Protein 8IUY (pdb70)

Secondary structure (DSSP, 8-state):
-EE-------S--B--B-SS-B---BS----SEE----SEEEBTTS-EEE-TTB-TTSTTT--TTSTT-TT---SEEEE-TT-BS-SSS-EETTHHHHHHHHTTS--B--EE------SS-----EEEEESSSEE--SSEEE---SSTTS----EEEEEE--SSSPEEEEEEEEE-SSTTTHHHHT-SS---EEEEETTEE--B---------BTTB--EEEEEEE-PPTT-EEEEEESSSEEEESEEEEB-S---EEE--SEEESSSB--EE-TT--B-SS-SEESS-TT-EES--EE-SSS-----SS-B--------TTSSS----SS--SSS--EEEE-SS-EEEE--GGGTSGGGTTTTTHHHHHS------B---S-SSS---HHHHHHHHHHHHHHHHHHHHHHTTTTHHHHHHHHHHHHHHHHHHHHHHHHHSTTS----SSS-EE-SS---HHHHHHHTTT---TTTTHHHHTT-/--EEEEE--SEE-TT--EEEEEEEES--SSSS-BEEEEEE-TTS-EEEEEEE-SSS-EEE-TTSTTT--EEEETTTTEEEEEE-S--GGG--EEEE--B-BTTB-------EE-EE--/---EEEE-SEEEE-TT-EEEEEEEESS--TT-EEEEEE-TTS-EEEEEETTTEEPBTB-TT-EEEE-SSEEEEEEES--GGG--EEEEEE-SSSS-B-B---EEEE-

Sequence (709 aa):
DKICLGHHAVSNGTKVNTLTERGVEVVNATETVERTNTPRICSKGKRTVDLGQCGLLGTITGPPQCDQFLEFSADLIIERREGSDVCYPGKFVNEEALRQILRESGGIDKESMGFTYNGIRTNGVTSACRRSGSSFYAEMKWLLSNTDNAAFPQMTKSYKNTRESPAIIVWGIHHSVSTAEQTKLYGSGNKLVTVGSSNYQQSFVPSPGARPQVNGLSGRIDFHWLILNPNDTVTFSFNGAFIAPDRASFLRGKSMGIQSGVQVDANCEGDCYHSGGTIISNLPFQNIDSRAVGKCPRYVKQRSLLLATGMKNVPELFGAIAGFIENGWEGLIDGWYGFRHQNAQGEGTAADYKSTQSAIDQITGKLNRLIAKTNQQFKLIDNEFNEVEKQIGNVINWTRDSITEVWSYNAELLVAMENQHTIDLADSEMDKLYERVKRQLRENAEEDGTGCFEIFHKCDDDCMASIRNNTYDHRKYREEAMQNMVQLQESGPGLVKPSQSLSLTCTVTGYSITSDYTWNWIRQFPGNKLEWMGYITYSDTTSYNPSLKSRISITRDTSKNQFFLQLNSVTTEDTATYYCARSDGWYGFAYWGQGTLVTVSADIQMNQSPSSLSASLGDTITITCHASQNINVWLSWYQQKPGNIPKLLIYKAFDLHTGVPSRFSGSGSGTGFTLTISSLQPEDIATYYCQQGQTYPFTFGGGTKLEIK

Solvent-accessible surface area: 34481 Å² total; per-residue (Å²): 100,136,23,44,34,8,28,15,7,57,90,126,21,63,94,4,53,14,114,121,86,154,47,19,54,3,40,71,29,60,46,19,0,18,92,97,52,28,74,73,0,0,7,90,80,42,156,40,15,49,2,22,123,0,0,0,0,0,1,2,0,0,0,25,42,0,2,98,30,0,37,19,29,1,60,0,0,0,8,15,168,106,19,58,21,21,22,11,10,25,112,6,60,100,37,35,40,0,14,40,39,3,3,33,1,3,0,1,42,8,63,70,11,63,23,94,42,116,52,27,79,42,93,8,59,18,67,36,0,85,30,12,0,15,0,7,5,13,0,3,28,14,2,25,1,96,84,62,114,78,54,14,72,114,23,68,57,62,26,100,0,103,85,150,21,63,0,4,1,5,0,0,2,2,18,0,41,33,108,73,64,15,54,91,18,1,4,94,61,136,14,86,1,50,0,24,31,90,119,58,138,100,60,35,96,16,60,56,28,100,67,106,126,87,124,53,58,18,2,36,0,14,0,21,36,8,79,0,62,63,103,24,51,0,58,4,29,5,52,1,0,4,0,2,4,23,9,3,0,0,59,102,38,164,8,17,2,0,11,1,53,32,120,63,28,63,129,28,95,6,71,2,0,12,38,26,0,0,3,88,53,110,24,22,10,2,36,42,36,41,50,13,10,1,87,10,22,77,52,0,113,36,151,32,10,23,35,6,62,10,13,87,11,31,89,174,157,184,50,16,39,47,31,87,12,120,67,10,32,111,26,14,136,101,15,65,29,6,24,43,28,97,38,120,131,28,110,25,51,33,47,7,187,91,17,10,117,63,31,110,97,92,28,72,32,28,65,98,214,55,37,53,161,49,119,116,55,128,102,14,103,12,14,61,54,68,152,42,101,157,130,98,11,85,78,34,83,178,62,47,68,38,88,7,104,76,89,14,156,56,1,88,78,91,10,2,107,23,18,64,80,12,34,64,51,28,23,60,27,38,64,53,31,87,122,30,24,44,140,25,4,85,108,0,12,120,99,73,40,85,16,6,26,42,16,35,9,178,26,95,59,128,14,6,43,14,28,67,87,81,91,25,69,91,177,123,84,17,131,93,1,128,158,104,212,36,119,4,116,18,58,38,90,31,132,12,108,48,92,89,76,24,38,4,24,0,32,8,110,82,76,50,3,88,56,30,40,9,3,1,2,1,8,24,69,108,71,50,104,12,52,8,7,2,20,5,10,69,68,95,77,64,41,36,18,77,95,21,117,108,98,18,54,10,77,53,78,94,127,117,30,6,1,70,2,50,14,69,68,13,73,65,152,36,34,1,16,17,20,0,0,26,0,12,3,46,39,1,0,23,67,27,4,141,6,44,138,8,66,8,55,110,126,10,91,11,95,15,65,56,68,68,37,57,13,62,88,53,67,84,17,93,7,52,1,80,0,56,111,84,0,7,5,4,1,4,15,2,30,20,107,71,85,82,42,8,85,20,3,7,31,20,6,63,35,72,74,123,78,48,99,100,75,10,58,19,58,32,46,20,62,34,2,40,9,45,0,70,73,15,87,78,102,1,54,3,7,5,2,0,4,0,4,24,54,112,11,12,28,24,4,44,4,1,92,5,68,89,180

Radius of gyration: 40.73 Å; Cα contacts (8 Å, |Δi|>4): 1619; chains: 3; bounding box: 52×79×131 Å

Nearest PDB structures (foldseek):
  8iuy-assembly1_A  TM=1.002E+00  e=0.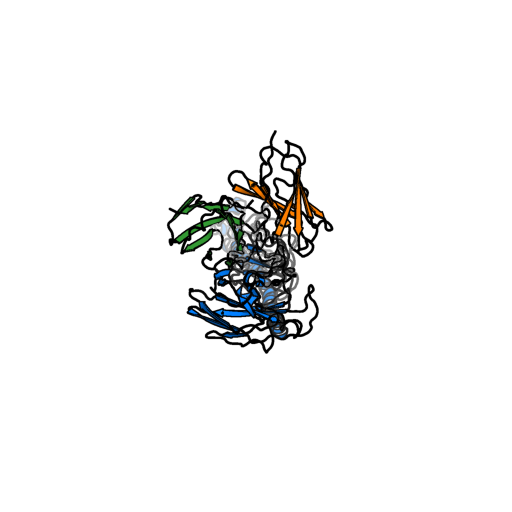000E+00  H7N9 subtype
  6idd-assembly2_I  TM=9.743E-01  e=2.759E-85  Influenza A virus (A/Shanghai/MH01/2013(H7N9))
  5vjl-assembly1_A  TM=9.821E-01  e=6.321E-58  Influenza A virus (A/Shanghai/02/2013(H7N9))
  6id9-assembly1_A  TM=9.827E-01  e=1.057E-57  Influenza A virus
  4fqv-assembly1_C  TM=9.637E-01  e=2.955E-57  Influenza A virus (A/Netherlands/219/2003(H7N7))

InterPro domains:
  IPR000149 Haemagglutinin, influenzavirus A [PR00330] (22-45)
  IPR000149 Haemagglutinin, influenzavirus A [PR00330] (67-85)
  IPR000149 Haemagglutinin, influenzavirus A [PR00330] (105-120)
  IPR000149 Haemagglutinin, influenzavirus A [PR00330] (186-204)
  IPR000149 Haemagglutinin, influenzavirus A [PR00330] (224-241)
  IPR000149 Haemagglutinin, influenzavirus A [PR00330] (243-263)
  IPR000149 Haemagglutinin, influenzavirus A [PR00330] (302-318)
  IPR000149 Haemagglutinin, influenzavirus A [PR00330] (322-336)
  IPR001364 Haemagglutinin, influenzavirus A/B [MF_04072] (2-564)
  IPR001364 Haemagglutinin, influenzavirus A/B [PF00509] (21-564)
  IPR001364 Haemagglutinin, influenzavirus A/B [PR00329] (22-45)
  IPR001364 Haemagglutinin, influenzavirus A/B [PR00329] (302-318)
  IPR001364 Haemagglutinin, influenzavirus A/B [PR00329] (322-336)
  IPR001364 Haemagglutinin, influenzavirus A/B [PR00329] (378-401)
  IPR001364 Haemagglutinin, influenzavirus A/B [PR00329] (417-438)
  IPR001364 Haemagglutinin, influenzavirus A/B [PR00329] (480-498)
  IPR008980 Viral capsid/haemagglutinin protein [SSF49818] (21-334)
  IPR013828 Haemagglutinin, HA1 chain, alpha/beta domain superfamily [G3DSA:3.90.209.20] (65-280)

Foldseek 3Di:
DWFFFFWAFDDAAWWADAPPDTIFRFNFKDFLADADFDQAAADAPKAEAALPQADQLQLQWAFQSCVVPVFDFIQEYEYELNHDNHQFDAEAPVCLVVVQCRQWQRTWHWDFQPDDDPQWDFQDFDQRGDDPGGHGTPWWTQIFHNAFADAFDKDKDKGWAADQFKWKAKKKFKAAADPVRQCGGGRDDFKWKWKDKPVDTDIDGHHHHHADDDPRGGIYMYMYMDIDHHGMMIMIIIRHRMIGGTIIIGGDGTHAYEYAHGHHDHVGDAFKAYHSHGDDDLRQEYCHDCQIFGLDHHYEPDDGHIFHQADRGDDCVVAQDCRLLRDHDPQDPDARGWGWGQDPPGTHTHHQPPCRVVSVVVSVVPPDVVSDDGDDGDHGSDDPSDDDDDPVVVVVVVVSVVVRVVVNVVRRNVHNVNNVVRVVVSVVVRVVLVVLVCPLQPLAFDDDSNRITHGLDDADPVNVVDSSVPNDDNVPCPVRSVVD/DWAKDKDWDFEDEAQDKTKIKIATPPDAQLPWFKKWKKKAADVGDIDTFWIATSVGDIDTDVVCPVFWDWDADGVRRMIIIMGGRDDQRRQTWMWIARQRPVVGTPGIHPTDGHGYDD/DKAWEWPDQEDEDAFQDKDKTKTFIDAWLFQAKWKWWADVVDHIDTADGSQADGDPPDDDQWGWDDGTGITITMGGRDDQVSFTWMKMWRDDDPPIDIHDTHGYHHD

Structure (mmCIF, N/CA/C/O backbone):
data_8IUY
#
_entry.id   8IUY
#
_cell.length_a   1.00
_cell.length_b   1.00
_cell.length_c   1.00
_cell.angle_alpha   90.00
_cell.angle_beta   90.00
_cell.angle_gamma   90.00
#
_symmetry.space_group_name_H-M   'P 1'
#
loop_
_entity.id
_entity.type
_entity.pdbx_description
1 polymer Hemagglutinin
2 polymer '1H9 Fab heavy chain'
3 polymer '1H9 Fab light chain'
4 non-polymer 2-acetamido-2-deoxy-beta-D-glucopyranose
#
loop_
_atom_site.group_PDB
_atom_site.id
_atom_site.type_symbol
_atom_site.label_atom_id
_atom_site.label_alt_id
_atom_site.label_comp_id
_atom_site.label_asym_id
_atom_site.label_entity_id
_atom_site.label_seq_id
_atom_site.pdbx_PDB_ins_code
_atom_site.Cartn_x
_atom_site.Cartn_y
_atom_site.Cartn_z
_atom_site.occupancy
_atom_site.B_iso_or_equiv
_atom_site.auth_seq_id
_atom_site.auth_comp_id
_atom_site.auth_asym_id
_atom_site.auth_atom_id
_atom_site.pdbx_PDB_model_num
ATOM 1 N N . ASP A 1 1 ? 209.246 232.582 288.341 1.00 160.55 2 ASP A N 1
ATOM 2 C CA . ASP A 1 1 ? 208.664 231.261 288.164 1.00 160.55 2 ASP A CA 1
ATOM 3 C C . ASP A 1 1 ? 208.439 231.029 286.657 1.00 160.55 2 ASP A C 1
ATOM 4 O O . ASP A 1 1 ? 209.374 231.162 285.876 1.00 160.55 2 ASP A O 1
ATOM 9 N N . LYS A 1 2 ? 207.209 230.715 286.244 1.00 148.80 3 LYS A N 1
ATOM 10 C CA . LYS A 1 2 ? 206.943 230.286 284.876 1.00 148.80 3 LYS A CA 1
ATOM 11 C C . LYS A 1 2 ? 206.946 231.492 283.940 1.00 148.80 3 LYS A C 1
ATOM 12 O O . LYS A 1 2 ? 206.357 232.538 284.224 1.00 148.80 3 LYS A O 1
ATOM 18 N N . ILE A 1 3 ? 207.652 231.320 282.822 1.00 140.51 4 ILE A N 1
ATOM 19 C CA . ILE A 1 3 ? 208.024 232.371 281.873 1.00 140.51 4 ILE A CA 1
ATOM 20 C C . ILE A 1 3 ? 207.693 231.784 280.495 1.00 140.51 4 ILE A C 1
ATOM 21 O O . ILE A 1 3 ? 208.531 231.091 279.902 1.00 140.51 4 ILE A O 1
ATOM 26 N N . CYS A 1 4 ? 206.464 231.999 280.006 1.00 114.54 5 CYS A N 1
ATOM 27 C CA . CYS A 1 4 ? 205.918 231.189 278.913 1.00 114.54 5 CYS A CA 1
ATOM 28 C C . CYS A 1 4 ? 206.186 231.793 277.542 1.00 114.54 5 CYS A C 1
ATOM 29 O O . CYS A 1 4 ? 206.637 232.926 277.429 1.00 114.54 5 CYS A O 1
ATOM 32 N N . LEU A 1 5 ? 205.910 231.018 276.488 1.00 96.95 6 LEU A N 1
ATOM 33 C CA . LEU A 1 5 ? 206.520 231.286 275.186 1.00 96.95 6 LEU A CA 1
ATOM 34 C C . LEU A 1 5 ? 205.774 230.508 274.099 1.00 96.95 6 LEU A C 1
ATOM 35 O O . LEU A 1 5 ? 204.701 229.956 274.350 1.00 96.95 6 LEU A O 1
ATOM 40 N N . GLY A 1 6 ? 206.320 230.529 272.884 1.00 89.43 7 GLY A N 1
ATOM 41 C CA . GLY A 1 6 ? 205.684 230.012 271.689 1.00 89.43 7 GLY A CA 1
ATOM 42 C C . GLY A 1 6 ? 206.519 230.321 270.462 1.00 89.43 7 GLY A C 1
ATOM 43 O O . GLY A 1 6 ? 207.740 230.165 270.474 1.00 89.43 7 GLY A O 1
ATOM 44 N N . HIS A 1 7 ? 205.829 230.742 269.385 1.00 93.33 8 HIS A N 1
ATOM 45 C CA . HIS A 1 7 ? 206.387 231.565 268.298 1.00 93.33 8 HIS A CA 1
ATOM 46 C C . HIS A 1 7 ? 205.225 232.234 267.523 1.00 93.33 8 HIS A C 1
ATOM 47 O O . HIS A 1 7 ? 204.071 232.131 267.930 1.00 93.33 8 HIS A O 1
ATOM 54 N N . HIS A 1 8 ? 205.519 232.927 266.395 1.00 92.16 9 HIS A N 1
ATOM 55 C CA . HIS A 1 8 ? 204.601 233.766 265.607 1.00 92.16 9 HIS A CA 1
ATOM 56 C C . HIS A 1 8 ? 203.460 232.948 264.968 1.00 92.16 9 HIS A C 1
ATOM 57 O O . HIS A 1 8 ? 203.414 231.723 265.072 1.00 92.16 9 HIS A O 1
ATOM 64 N N . ALA A 1 9 ? 202.540 233.658 264.293 1.00 89.16 10 ALA A N 1
ATOM 65 C CA . ALA A 1 9 ? 201.556 233.105 263.354 1.00 89.16 10 ALA A CA 1
ATOM 66 C C . ALA A 1 9 ? 200.976 234.236 262.508 1.00 89.16 10 ALA A C 1
ATOM 67 O O . ALA A 1 9 ? 200.957 235.383 262.947 1.00 89.16 10 ALA A O 1
ATOM 69 N N . VAL A 1 10 ? 200.483 233.921 261.299 1.00 90.26 11 VAL A N 1
ATOM 70 C CA . VAL A 1 10 ? 199.784 234.915 260.480 1.00 90.26 11 VAL A CA 1
ATOM 71 C C . VAL A 1 10 ? 198.497 234.279 259.955 1.00 90.26 11 VAL A C 1
ATOM 72 O O . VAL A 1 10 ? 198.265 233.089 260.141 1.00 90.26 11 VAL A O 1
ATOM 76 N N . SER A 1 11 ? 197.622 235.095 259.339 1.00 86.87 12 SER A N 1
ATOM 77 C CA . SER A 1 11 ? 196.234 234.667 259.171 1.00 86.87 12 SER A CA 1
ATOM 78 C C . SER A 1 11 ? 195.879 234.249 257.739 1.00 86.87 12 SER A C 1
ATOM 79 O O . SER A 1 11 ? 194.752 233.801 257.502 1.00 86.87 12 SER A O 1
ATOM 82 N N . ASN A 1 12 ? 196.784 234.381 256.763 1.00 84.41 13 ASN A N 1
ATOM 83 C CA . ASN A 1 12 ? 196.532 233.806 255.436 1.00 84.41 13 ASN A CA 1
ATOM 84 C C . ASN A 1 12 ? 197.775 233.201 254.786 1.00 84.41 13 ASN A C 1
ATOM 85 O O . ASN A 1 12 ? 198.747 233.909 254.497 1.00 84.41 13 ASN A O 1
ATOM 90 N N . GLY A 1 13 ? 197.707 231.883 254.539 1.00 82.62 14 GLY A N 1
ATOM 91 C CA . GLY A 1 13 ? 198.570 231.201 253.600 1.00 82.62 14 GLY A CA 1
ATOM 92 C C . GLY A 1 13 ? 197.777 230.615 252.439 1.00 82.62 14 GLY A C 1
ATOM 93 O O . GLY A 1 13 ? 196.546 230.568 252.453 1.00 82.62 14 GLY A O 1
ATOM 94 N N . THR A 1 14 ? 198.503 230.145 251.417 1.00 78.94 15 THR A N 1
ATOM 95 C CA . THR A 1 14 ? 197.880 229.736 250.156 1.00 78.94 15 THR A CA 1
ATOM 96 C C . THR A 1 14 ? 198.460 228.412 249.660 1.00 78.94 15 THR A C 1
ATOM 97 O O . THR A 1 14 ? 199.446 227.911 250.213 1.00 78.94 15 THR A O 1
ATOM 101 N N . LYS A 1 15 ? 197.838 227.866 248.606 1.00 73.12 16 LYS A N 1
ATOM 102 C CA . LYS A 1 15 ? 198.056 226.502 248.124 1.00 73.12 16 LYS A CA 1
ATOM 103 C C . LYS A 1 15 ? 199.462 226.351 247.561 1.00 73.12 16 LYS A C 1
ATOM 104 O O . LYS A 1 15 ? 200.076 227.353 247.198 1.00 73.12 16 LYS A O 1
ATOM 110 N N . VAL A 1 16 ? 199.950 225.100 247.471 1.00 68.81 17 VAL A N 1
ATOM 111 C CA . VAL A 1 16 ? 201.143 224.670 246.731 1.00 68.81 17 VAL A CA 1
ATOM 112 C C . VAL A 1 16 ? 200.960 223.204 246.330 1.00 68.81 17 VAL A C 1
ATOM 113 O O . VAL A 1 16 ? 199.995 222.548 246.725 1.00 68.81 17 VAL A O 1
ATOM 117 N N . ASN A 1 17 ? 201.904 222.692 245.535 1.00 65.41 18 ASN A N 1
ATOM 118 C CA . ASN A 1 17 ? 202.000 221.265 245.216 1.00 65.41 18 ASN A CA 1
ATOM 119 C C . ASN A 1 17 ? 203.293 220.662 245.760 1.00 65.41 18 ASN A C 1
ATOM 120 O O . ASN A 1 17 ? 204.384 221.129 245.439 1.00 65.41 18 ASN A O 1
ATOM 125 N N . THR A 1 18 ? 203.165 219.619 246.552 1.00 65.43 19 THR A N 1
ATOM 126 C CA . THR A 1 18 ? 204.252 218.868 247.147 1.00 65.43 19 THR A CA 1
ATOM 127 C C . THR A 1 18 ? 204.504 217.653 246.248 1.00 65.43 19 THR A C 1
ATOM 128 O O . THR A 1 18 ? 204.122 217.643 245.080 1.00 65.43 19 THR A O 1
ATOM 132 N N . LEU A 1 19 ? 205.245 216.660 246.757 1.00 68.28 20 LEU A N 1
ATOM 133 C CA . LEU A 1 19 ? 205.239 215.338 246.146 1.00 68.28 20 LEU A CA 1
ATOM 134 C C . LEU A 1 19 ? 204.038 214.517 246.589 1.00 68.28 20 LEU A C 1
ATOM 135 O O . LEU A 1 19 ? 203.462 213.791 245.778 1.00 68.28 20 LEU A O 1
ATOM 140 N N . THR A 1 20 ? 203.623 214.677 247.844 1.00 71.62 21 THR A N 1
ATOM 141 C CA . THR A 1 20 ? 202.701 213.787 248.510 1.00 71.62 21 THR A CA 1
ATOM 142 C C . THR A 1 20 ? 201.402 214.418 248.988 1.00 71.62 21 THR A C 1
ATOM 143 O O . THR A 1 20 ? 200.766 213.845 249.876 1.00 71.62 21 THR A O 1
ATOM 147 N N . GLU A 1 21 ? 200.985 215.562 248.446 1.00 75.24 22 GLU A N 1
ATOM 148 C CA . GLU A 1 21 ? 199.910 216.358 249.023 1.00 75.24 22 GLU A CA 1
ATOM 149 C C . GLU A 1 21 ? 199.511 217.432 248.027 1.00 75.24 22 GLU A C 1
ATOM 150 O O . GLU A 1 21 ? 200.318 217.860 247.209 1.00 75.24 22 GLU A O 1
ATOM 156 N N . ARG A 1 22 ? 198.270 217.898 248.087 1.00 74.47 23 ARG A N 1
ATOM 157 C CA . ARG A 1 22 ? 197.843 219.014 247.249 1.00 74.47 23 ARG A CA 1
ATOM 158 C C . ARG A 1 22 ? 197.249 220.119 248.117 1.00 74.47 23 ARG A C 1
ATOM 159 O O . ARG A 1 22 ? 196.430 219.844 249.000 1.00 74.47 23 ARG A O 1
ATOM 167 N N . GLY A 1 23 ? 197.683 221.363 247.881 1.00 75.8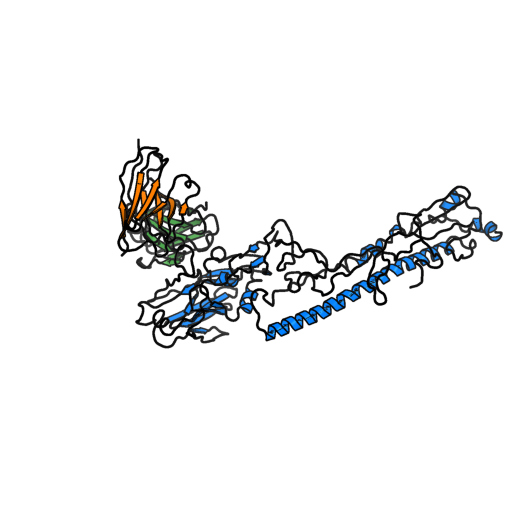9 24 GLY A N 1
ATOM 168 C CA . GLY A 1 23 ? 197.061 222.542 248.458 1.00 75.89 24 GLY A CA 1
ATOM 169 C C . GLY A 1 23 ? 197.206 222.752 249.954 1.00 75.89 24 GLY A C 1
ATOM 170 O O . GLY A 1 23 ? 196.239 222.566 250.698 1.00 75.89 24 GLY A O 1
ATOM 171 N N . VAL A 1 24 ? 198.389 223.148 250.412 1.00 73.99 25 VAL A N 1
ATOM 172 C CA . VAL A 1 24 ? 198.672 223.345 251.832 1.00 73.99 25 VAL A CA 1
ATOM 173 C C . VAL A 1 24 ? 198.408 224.823 252.148 1.00 73.99 25 VAL A C 1
ATOM 174 O O . VAL A 1 24 ? 198.122 225.605 251.237 1.00 73.99 25 VAL A O 1
ATOM 178 N N . GLU A 1 25 ? 198.431 225.202 253.433 1.00 81.61 26 GLU A N 1
ATOM 179 C CA . GLU A 1 25 ? 198.418 226.610 253.833 1.00 81.61 26 GLU A CA 1
ATOM 180 C C . GLU A 1 25 ? 199.838 227.151 253.912 1.00 81.61 26 GLU A C 1
ATOM 181 O O . GLU A 1 25 ? 200.444 227.158 254.987 1.00 81.61 26 GLU A O 1
ATOM 187 N N . VAL A 1 26 ? 200.373 227.614 252.792 1.00 75.05 27 VAL A N 1
ATOM 188 C CA . VAL A 1 26 ? 201.715 228.183 252.796 1.00 75.05 27 VAL A CA 1
ATOM 189 C C . VAL A 1 26 ? 201.612 229.664 252.439 1.00 75.05 27 VAL A C 1
ATOM 190 O O . VAL A 1 26 ? 200.890 230.041 251.513 1.00 75.05 27 VAL A O 1
ATOM 194 N N . VAL A 1 27 ? 202.361 230.488 253.195 1.00 71.73 28 VAL A N 1
ATOM 195 C CA . VAL A 1 27 ? 202.186 231.941 253.275 1.00 71.73 28 VAL A CA 1
ATOM 196 C C . VAL A 1 27 ? 202.258 232.604 251.906 1.00 71.73 28 VAL A C 1
ATOM 197 O O . VAL A 1 27 ? 201.383 233.386 251.531 1.00 71.73 28 VAL A O 1
ATOM 201 N N . ASN A 1 28 ? 203.286 232.304 251.141 1.00 71.17 29 ASN A N 1
ATOM 202 C CA . ASN A 1 28 ? 203.472 232.923 249.846 1.00 71.17 29 ASN A CA 1
ATOM 203 C C . ASN A 1 28 ? 203.474 231.929 248.718 1.00 71.17 29 ASN A C 1
ATOM 204 O O . ASN A 1 28 ? 203.305 230.728 248.914 1.00 71.17 29 ASN A O 1
ATOM 209 N N . ALA A 1 29 ? 203.728 232.478 247.541 1.00 63.01 30 ALA A N 1
ATOM 210 C CA . ALA A 1 29 ? 204.162 231.786 246.351 1.00 63.01 30 ALA A CA 1
ATOM 211 C C . ALA A 1 29 ? 204.542 232.848 245.357 1.00 63.01 30 ALA A C 1
ATOM 212 O O . ALA A 1 29 ? 204.285 234.029 245.576 1.00 63.01 30 ALA A O 1
ATOM 214 N N . THR A 1 30 ? 205.155 232.449 244.258 1.00 60.41 31 THR A N 1
ATOM 215 C CA . THR A 1 30 ? 205.161 233.333 243.111 1.00 60.41 31 THR A CA 1
ATOM 216 C C . THR A 1 30 ? 205.096 232.435 241.905 1.00 60.41 31 THR A C 1
ATOM 217 O O . THR A 1 30 ? 205.434 231.258 242.003 1.00 60.41 31 THR A O 1
ATOM 221 N N . GLU A 1 31 ? 204.599 232.966 240.802 1.00 58.53 32 GLU A N 1
ATOM 222 C CA . GLU A 1 31 ? 204.517 232.167 239.601 1.00 58.53 32 GLU A CA 1
ATOM 223 C C . GLU A 1 31 ? 205.919 231.849 239.115 1.00 58.53 32 GLU A C 1
ATOM 224 O O . GLU A 1 31 ? 206.865 232.601 239.342 1.00 58.53 32 GLU A O 1
ATOM 230 N N . THR A 1 32 ? 206.059 230.671 238.546 1.00 55.33 33 THR A N 1
ATOM 231 C CA . THR A 1 32 ? 207.289 230.237 237.921 1.00 55.33 33 THR A CA 1
ATOM 232 C C . THR A 1 32 ? 207.042 230.172 236.431 1.00 55.33 33 THR A C 1
ATOM 233 O O . THR A 1 32 ? 207.966 230.157 235.617 1.00 55.33 33 THR A O 1
ATOM 237 N N . VAL A 1 33 ? 205.784 230.230 236.053 1.00 55.96 34 VAL A N 1
ATOM 238 C CA . VAL A 1 33 ? 205.437 230.247 234.655 1.00 55.96 34 VAL A CA 1
ATOM 239 C C . VAL A 1 33 ? 204.911 231.631 234.368 1.00 55.96 34 VAL A C 1
ATOM 240 O O . VAL A 1 33 ? 203.917 232.054 234.966 1.00 55.96 34 VAL A O 1
ATOM 244 N N . GLU A 1 34 ? 205.578 232.344 233.476 1.00 63.73 35 GLU A N 1
ATOM 245 C CA . GLU A 1 34 ? 205.112 233.662 233.109 1.00 63.73 35 GLU A CA 1
ATOM 246 C C . GLU A 1 34 ? 204.034 233.513 232.051 1.00 63.73 35 GLU A C 1
ATOM 247 O O . GLU A 1 34 ? 204.173 232.718 231.119 1.00 63.73 35 GLU A O 1
ATOM 253 N N . ARG A 1 35 ? 202.938 234.258 232.225 1.00 65.92 36 ARG A N 1
ATOM 254 C CA . ARG A 1 35 ? 201.831 234.260 231.279 1.00 65.92 36 ARG A CA 1
ATOM 255 C C . ARG A 1 35 ? 201.676 235.577 230.540 1.00 65.92 36 ARG A C 1
ATOM 256 O O . ARG A 1 35 ? 201.142 235.578 229.426 1.00 65.92 36 ARG A O 1
ATOM 264 N N . THR A 1 36 ? 202.161 236.682 231.101 1.00 67.20 37 THR A N 1
ATOM 265 C CA . THR A 1 36 ? 201.874 238.026 230.624 1.00 67.20 37 THR A CA 1
ATOM 266 C C . THR A 1 36 ? 202.975 238.528 229.712 1.00 67.20 37 THR A C 1
ATOM 267 O O . THR A 1 36 ? 204.036 238.931 230.192 1.00 67.20 37 THR A O 1
ATOM 271 N N . ASN A 1 37 ? 202.718 238.551 228.413 1.00 66.59 38 ASN A N 1
ATOM 272 C CA . ASN A 1 37 ? 203.696 239.129 227.513 1.00 66.59 38 ASN A CA 1
ATOM 273 C C . ASN A 1 37 ? 203.596 240.649 227.492 1.00 66.59 38 ASN A C 1
ATOM 274 O O . ASN A 1 37 ? 202.630 241.250 227.970 1.00 66.59 38 ASN A O 1
ATOM 279 N N . THR A 1 38 ? 204.649 241.254 226.951 1.00 67.10 39 THR A N 1
ATOM 280 C CA . THR A 1 38 ? 204.657 242.657 226.579 1.00 67.10 39 THR A CA 1
ATOM 281 C C . THR A 1 38 ? 204.388 242.750 225.087 1.00 67.10 39 THR A C 1
ATOM 282 O O . THR A 1 38 ? 205.292 242.467 224.292 1.00 67.10 39 THR A O 1
ATOM 286 N N . PRO A 1 39 ? 203.197 243.153 224.652 1.00 66.97 40 PRO A N 1
ATOM 287 C CA . PRO A 1 39 ? 202.773 242.944 223.263 1.00 66.97 40 PRO A CA 1
ATOM 288 C C . PRO A 1 39 ? 203.405 243.871 222.229 1.00 66.97 40 PRO A C 1
ATOM 289 O O . PRO A 1 39 ? 202.735 244.361 221.327 1.00 66.97 40 PRO A O 1
ATOM 293 N N . ARG A 1 40 ? 204.717 244.072 222.340 1.00 69.22 41 ARG A N 1
ATOM 294 C CA . ARG A 1 40 ? 205.490 244.977 221.501 1.00 69.22 41 ARG A CA 1
ATOM 295 C C . ARG A 1 40 ? 206.919 244.459 221.448 1.00 69.22 41 ARG A C 1
ATOM 296 O O . ARG A 1 40 ? 207.479 244.031 222.458 1.00 69.22 41 ARG A O 1
ATOM 304 N N . ILE A 1 41 ? 207.527 244.556 220.271 1.00 64.12 42 ILE A N 1
ATOM 305 C CA . ILE A 1 41 ? 208.876 244.058 220.030 1.00 64.12 42 ILE A CA 1
ATOM 306 C C . ILE A 1 41 ? 209.859 245.011 220.698 1.00 64.12 42 ILE A C 1
ATOM 307 O O . ILE A 1 41 ? 210.203 246.052 220.131 1.00 64.12 42 ILE A O 1
ATOM 312 N N . CYS A 1 42 ? 210.341 244.648 221.881 1.00 69.83 43 CYS A N 1
ATOM 313 C CA . CYS A 1 42 ? 211.191 245.523 222.680 1.00 69.83 43 CYS A CA 1
ATOM 314 C C . CYS A 1 42 ? 212.624 245.494 222.154 1.00 69.83 43 CYS A C 1
ATOM 315 O O . CYS A 1 42 ? 213.377 244.570 222.461 1.00 69.83 43 CYS A O 1
ATOM 318 N N . SER A 1 43 ? 213.038 246.523 221.417 1.00 64.13 44 SER A N 1
ATOM 319 C CA . SER A 1 43 ? 214.328 246.447 220.728 1.00 64.13 44 SER A CA 1
ATOM 320 C C . SER A 1 43 ? 215.210 247.664 221.014 1.00 64.13 44 SER A C 1
ATOM 321 O O . SER A 1 43 ? 215.852 248.216 220.120 1.00 64.13 44 SER A O 1
ATOM 324 N N . LYS A 1 44 ? 215.272 248.087 222.277 1.00 70.43 45 LYS A N 1
ATOM 325 C CA . LYS A 1 44 ? 216.297 249.038 222.694 1.00 70.43 45 LYS A CA 1
ATOM 326 C C . LYS A 1 44 ? 217.660 248.365 222.686 1.00 70.43 45 LYS A C 1
ATOM 327 O O . LYS A 1 44 ? 217.797 247.227 223.139 1.00 70.43 45 LYS A O 1
ATOM 333 N N . GLY A 1 45 ? 218.668 249.063 222.174 1.00 65.94 46 GLY A N 1
ATOM 334 C CA . GLY A 1 45 ? 220.034 248.592 222.250 1.00 65.94 46 GLY A CA 1
ATOM 335 C C . GLY A 1 45 ? 220.449 247.695 221.113 1.00 65.94 46 GLY A C 1
ATOM 336 O O . GLY A 1 45 ? 221.607 247.267 221.070 1.00 65.94 46 GLY A O 1
ATOM 337 N N . LYS A 1 46 ? 219.545 247.398 220.197 1.00 61.33 47 LYS A N 1
ATOM 338 C CA . LYS A 1 46 ? 219.832 246.556 219.055 1.00 61.33 47 LYS A CA 1
ATOM 339 C C . LYS A 1 46 ? 219.377 247.321 217.837 1.00 61.33 47 LYS A C 1
ATOM 340 O O . LYS A 1 46 ? 218.225 247.758 217.790 1.00 61.33 47 LYS A O 1
ATOM 346 N N . ARG A 1 47 ? 220.247 247.489 216.859 1.00 56.78 48 ARG A N 1
ATOM 347 C CA . ARG A 1 47 ? 219.725 248.035 215.624 1.00 56.78 48 ARG A CA 1
ATOM 348 C C . ARG A 1 47 ? 218.915 246.951 214.939 1.00 56.78 48 ARG A C 1
ATOM 349 O O . ARG A 1 47 ? 219.315 245.788 214.879 1.00 56.78 48 ARG A O 1
ATOM 357 N N . THR A 1 48 ? 217.728 247.338 214.503 1.00 54.65 49 THR A N 1
ATOM 358 C CA . THR A 1 48 ? 216.600 246.445 214.309 1.00 54.65 49 THR A CA 1
ATOM 359 C C . THR A 1 48 ? 216.060 246.705 212.923 1.00 54.65 49 THR A C 1
ATOM 360 O O . THR A 1 48 ? 216.074 247.848 212.464 1.00 54.65 49 THR A O 1
ATOM 364 N N . VAL A 1 49 ? 215.615 245.667 212.242 1.00 51.49 50 VAL A N 1
ATOM 365 C CA . VAL A 1 49 ? 214.964 245.820 210.959 1.00 51.49 50 VAL A CA 1
ATOM 366 C C . VAL A 1 49 ? 213.600 245.148 211.051 1.00 51.49 50 VAL A C 1
ATOM 367 O O . VAL A 1 49 ? 213.507 243.918 211.132 1.00 51.49 50 VAL A O 1
ATOM 371 N N . ASP A 1 50 ? 212.546 245.959 211.109 1.00 52.48 51 ASP A N 1
ATOM 372 C CA . ASP A 1 50 ? 211.178 245.502 210.897 1.00 52.48 51 ASP A CA 1
ATOM 373 C C . ASP A 1 50 ? 210.950 245.469 209.394 1.00 52.48 51 ASP A C 1
ATOM 374 O O . ASP A 1 50 ? 210.750 246.512 208.772 1.00 52.48 51 ASP A O 1
ATOM 379 N N . LEU A 1 51 ? 210.972 244.272 208.817 1.00 56.15 52 LEU A N 1
ATOM 380 C CA . LEU A 1 51 ? 210.894 244.146 207.369 1.00 56.15 52 LEU A CA 1
ATOM 381 C C . LEU A 1 51 ? 209.494 244.412 206.860 1.00 56.15 52 LEU A C 1
ATOM 382 O O . LEU A 1 51 ? 209.307 244.613 205.664 1.00 56.15 52 LEU A O 1
ATOM 387 N N . GLY A 1 52 ? 208.507 244.415 207.756 1.00 61.21 53 GLY A N 1
ATOM 388 C CA . GLY A 1 52 ? 207.151 244.881 207.460 1.00 61.21 53 GLY A CA 1
ATOM 389 C C . GLY A 1 52 ? 206.514 244.081 206.327 1.00 61.21 53 GLY A C 1
ATOM 390 O O . GLY A 1 52 ? 206.305 242.914 206.462 1.00 61.21 53 GLY A O 1
ATOM 391 N N . GLN A 1 53 ? 206.324 244.727 205.189 1.00 65.83 54 GLN A N 1
ATOM 392 C CA . GLN A 1 53 ? 205.801 244.003 204.048 1.00 65.83 54 GLN A CA 1
ATOM 393 C C . GLN A 1 53 ? 206.881 243.320 203.227 1.00 65.83 54 GLN A C 1
ATOM 394 O O . GLN A 1 53 ? 206.546 242.594 202.291 1.00 65.83 54 GLN A O 1
ATOM 400 N N . CYS A 1 54 ? 208.156 243.520 203.548 1.00 66.73 55 CYS A N 1
ATOM 401 C CA . CYS A 1 54 ? 209.205 242.746 202.905 1.00 66.73 55 CYS A CA 1
ATOM 402 C C . CYS A 1 54 ? 209.249 241.356 203.510 1.00 66.73 55 CYS A C 1
ATOM 403 O O . CYS A 1 54 ? 208.978 241.174 204.701 1.00 66.73 55 CYS A O 1
ATOM 406 N N . GLY A 1 55 ? 209.552 240.374 202.683 1.00 63.72 56 GLY A N 1
ATOM 407 C CA . GLY A 1 55 ? 209.845 239.058 203.188 1.00 63.72 56 GLY A CA 1
ATOM 408 C C . GLY A 1 55 ? 211.327 238.777 203.156 1.00 63.72 56 GLY A C 1
ATOM 409 O O . GLY A 1 55 ? 212.002 239.070 202.179 1.00 63.72 56 GLY A O 1
ATOM 410 N N . LEU A 1 56 ? 211.808 238.153 204.234 1.00 56.85 57 LEU A N 1
ATOM 411 C CA . LEU A 1 56 ? 213.233 238.073 204.546 1.00 56.85 57 LEU A CA 1
ATOM 412 C C . LEU A 1 56 ? 214.078 237.423 203.461 1.00 56.85 57 LEU A C 1
ATOM 413 O O . LEU A 1 56 ? 215.271 237.701 203.382 1.00 56.85 57 LEU A O 1
ATOM 418 N N . LEU A 1 57 ? 213.501 236.596 202.615 1.00 55.81 58 LEU A N 1
ATOM 419 C CA . LEU A 1 57 ? 214.216 236.107 201.460 1.00 55.81 58 LEU A CA 1
ATOM 420 C C . LEU A 1 57 ? 214.160 237.067 200.305 1.00 55.81 58 LEU A C 1
ATOM 421 O O . LEU A 1 57 ? 214.751 236.790 199.264 1.00 55.81 58 LEU A O 1
ATOM 426 N N . GLY A 1 58 ? 213.457 238.170 200.439 1.00 59.84 59 GLY A N 1
ATOM 427 C CA . GLY A 1 58 ? 213.531 239.103 199.347 1.00 59.84 59 GLY A CA 1
ATOM 428 C C . GLY A 1 58 ? 214.693 240.047 199.431 1.00 59.84 59 GLY A C 1
ATOM 429 O O . GLY A 1 58 ? 215.054 240.665 198.431 1.00 59.84 59 GLY A O 1
ATOM 430 N N . THR A 1 59 ? 215.338 240.140 200.592 1.00 57.51 60 THR A N 1
ATOM 431 C CA . THR A 1 59 ? 216.442 241.066 200.770 1.00 57.51 60 THR A CA 1
ATOM 432 C C . THR A 1 59 ? 217.658 240.706 199.936 1.00 57.51 60 THR A C 1
ATOM 433 O O . THR A 1 59 ? 218.547 241.541 199.790 1.00 57.51 60 THR A O 1
ATOM 437 N N . ILE A 1 60 ? 217.721 239.503 199.376 1.00 60.15 61 ILE A N 1
ATOM 438 C CA . ILE A 1 60 ? 218.771 239.143 198.434 1.00 60.15 61 ILE A CA 1
ATOM 439 C C . ILE A 1 60 ? 218.251 239.166 197.014 1.00 60.15 61 ILE A C 1
ATOM 440 O O . ILE A 1 60 ? 219.040 239.064 196.061 1.00 60.15 61 ILE A O 1
ATOM 445 N N . THR A 1 61 ? 216.963 239.336 196.838 1.00 65.19 62 THR A N 1
ATOM 446 C CA . THR A 1 61 ? 216.407 239.521 195.518 1.00 65.19 62 THR A CA 1
ATOM 447 C C . THR A 1 61 ? 215.921 240.931 195.279 1.00 65.19 62 THR A C 1
ATOM 448 O O . THR A 1 61 ? 215.972 241.399 194.143 1.00 65.19 62 THR A O 1
ATOM 452 N N . GLY A 1 62 ? 215.463 241.619 196.313 1.00 73.99 63 GLY A N 1
ATOM 453 C CA . GLY A 1 62 ? 214.916 242.942 196.162 1.00 73.99 63 GLY A CA 1
ATOM 454 C C . GLY A 1 62 ? 213.656 243.012 195.330 1.00 73.99 63 GLY A C 1
ATOM 455 O O . GLY A 1 62 ? 213.692 243.490 194.201 1.00 73.99 63 GLY A O 1
ATOM 456 N N . PRO A 1 63 ? 212.529 242.510 195.836 1.00 82.00 64 PRO A N 1
ATOM 457 C CA . PRO A 1 63 ? 211.262 242.806 195.206 1.00 82.00 64 PRO A CA 1
ATOM 458 C C . PRO A 1 63 ? 210.844 244.216 195.579 1.00 82.00 64 PRO A C 1
ATOM 459 O O . PRO A 1 63 ? 211.397 244.783 196.535 1.00 82.00 64 PRO A O 1
ATOM 463 N N . PRO A 1 64 ? 209.862 244.809 194.886 1.00 94.00 65 PRO A N 1
ATOM 464 C CA . PRO A 1 64 ? 209.578 246.241 195.069 1.00 94.00 65 PRO A CA 1
ATOM 465 C C . PRO A 1 64 ? 209.087 246.681 196.436 1.00 94.00 65 PRO A C 1
ATOM 466 O O . PRO A 1 64 ? 208.764 247.859 196.578 1.00 94.00 65 PRO A O 1
ATOM 470 N N . GLN A 1 65 ? 209.020 245.832 197.443 1.00 81.42 66 GLN A N 1
ATOM 471 C CA . GLN A 1 65 ? 208.786 246.351 198.774 1.00 81.42 66 GLN A CA 1
ATOM 472 C C . GLN A 1 65 ? 209.987 246.173 199.679 1.00 81.42 66 GLN A C 1
ATOM 473 O O . GLN A 1 65 ? 209.934 246.571 200.842 1.00 81.42 66 GLN A O 1
ATOM 479 N N . CYS A 1 66 ? 211.062 245.571 199.183 1.00 85.81 67 CYS A N 1
ATOM 480 C CA . CYS A 1 66 ? 212.269 245.359 199.975 1.00 85.81 67 CYS A CA 1
ATOM 481 C C . CYS A 1 66 ? 213.351 246.363 199.600 1.00 85.81 67 CYS A C 1
ATOM 482 O O . CYS A 1 66 ? 214.515 246.201 199.970 1.00 85.81 67 CYS A O 1
ATOM 485 N N . ASP A 1 67 ? 212.983 247.418 198.861 1.00 108.25 68 ASP A N 1
ATOM 486 C CA . ASP A 1 67 ? 213.957 248.337 198.277 1.00 108.25 68 ASP A CA 1
ATOM 487 C C . ASP A 1 67 ? 214.646 249.198 199.316 1.00 108.25 68 ASP A C 1
ATOM 488 O O . ASP A 1 67 ? 215.751 249.685 199.081 1.00 108.25 68 ASP A O 1
ATOM 493 N N . GLN A 1 68 ? 214.024 249.404 200.460 1.00 96.67 69 GLN A N 1
ATOM 494 C CA . GLN A 1 68 ? 214.660 250.124 201.545 1.00 96.67 69 GLN A CA 1
ATOM 495 C C . GLN A 1 68 ? 215.486 249.224 202.447 1.00 96.67 69 GLN A C 1
ATOM 496 O O . GLN A 1 68 ? 215.870 249.646 203.542 1.00 96.67 69 GLN A O 1
ATOM 502 N N . PHE A 1 69 ? 215.812 248.020 201.986 1.00 74.87 70 PHE A N 1
ATOM 503 C CA . PHE A 1 69 ? 216.269 246.935 202.839 1.00 74.87 70 PHE A CA 1
ATOM 504 C C . PHE A 1 69 ? 217.387 246.094 202.236 1.00 74.87 70 PHE A C 1
ATOM 505 O O . PHE A 1 69 ? 217.821 245.134 202.875 1.00 74.87 70 PHE A O 1
ATOM 513 N N . LEU A 1 70 ? 217.897 246.457 201.056 1.00 68.83 71 LEU A N 1
ATOM 514 C CA . LEU A 1 70 ? 218.753 245.571 200.273 1.00 68.83 71 LEU A CA 1
ATOM 515 C C . LEU A 1 70 ? 220.082 245.271 200.940 1.00 68.83 71 LEU A C 1
ATOM 516 O O . LEU A 1 70 ? 220.739 244.289 200.587 1.00 68.83 71 LEU A O 1
ATOM 521 N N . GLU A 1 71 ? 220.527 246.126 201.842 1.00 64.66 72 GLU A N 1
ATOM 522 C CA . GLU A 1 71 ? 221.859 246.000 202.393 1.00 64.66 72 GLU A CA 1
ATOM 523 C C . GLU A 1 71 ? 221.810 246.325 203.876 1.00 64.66 72 GLU A C 1
ATOM 524 O O . GLU A 1 71 ? 222.609 247.096 204.400 1.00 64.66 72 GLU A O 1
ATOM 530 N N . PHE A 1 72 ? 220.847 245.749 204.580 1.00 53.52 73 PHE A N 1
ATOM 531 C CA . PHE A 1 72 ? 220.608 246.186 205.943 1.00 53.52 73 PHE A CA 1
ATOM 532 C C . PHE A 1 72 ? 221.692 245.661 206.880 1.00 53.52 73 PHE A C 1
ATOM 533 O O . PHE A 1 72 ? 222.704 245.106 206.463 1.00 53.52 73 PHE A O 1
ATOM 541 N N . SER A 1 73 ? 221.503 245.916 208.162 1.00 54.47 74 SER A N 1
ATOM 542 C CA . SER A 1 73 ? 222.488 245.532 209.160 1.00 54.47 74 SER A CA 1
ATOM 543 C C . SER A 1 73 ? 221.769 245.523 210.489 1.00 54.47 74 SER A C 1
ATOM 544 O O . SER A 1 73 ? 221.392 246.588 210.977 1.00 54.47 74 SER A O 1
ATOM 547 N N . ALA A 1 74 ? 221.581 244.354 211.081 1.00 50.51 75 ALA A N 1
ATOM 548 C CA . ALA A 1 74 ? 220.718 244.323 212.245 1.00 50.51 75 ALA A CA 1
ATOM 549 C C . ALA A 1 74 ? 221.196 243.270 213.223 1.00 50.51 75 ALA A C 1
ATOM 550 O O . ALA A 1 74 ? 221.818 242.285 212.849 1.00 50.51 75 ALA A O 1
ATOM 552 N N . ASP A 1 75 ? 220.898 243.517 214.494 1.00 53.88 76 ASP A N 1
ATOM 553 C CA . ASP A 1 75 ? 220.993 242.546 215.568 1.00 53.88 76 ASP A CA 1
ATOM 554 C C . ASP A 1 75 ? 219.629 241.959 215.911 1.00 53.88 76 ASP A C 1
ATOM 555 O O . ASP A 1 75 ? 219.514 241.181 216.863 1.00 53.88 76 ASP A O 1
ATOM 560 N N . LEU A 1 76 ? 218.595 242.327 215.160 1.00 52.54 77 LEU A N 1
ATOM 561 C CA . LEU A 1 76 ? 217.246 241.799 215.312 1.00 52.54 77 LEU A CA 1
ATOM 562 C C . LEU A 1 76 ? 216.485 242.033 214.024 1.00 52.54 77 LEU A C 1
ATOM 563 O O . LEU A 1 76 ? 216.146 243.172 213.705 1.00 52.54 77 LEU A O 1
ATOM 568 N N . ILE A 1 77 ? 216.233 240.969 213.281 1.00 49.75 78 ILE A N 1
ATOM 569 C CA . ILE A 1 77 ? 215.441 241.020 212.063 1.00 49.75 78 ILE A CA 1
ATOM 570 C C . ILE A 1 77 ? 214.015 240.655 212.461 1.00 49.75 78 ILE A C 1
ATOM 571 O O . ILE A 1 77 ? 213.819 239.825 213.354 1.00 49.75 78 ILE A O 1
ATOM 576 N N . ILE A 1 78 ? 213.019 241.322 211.864 1.00 49.97 79 ILE A N 1
ATOM 577 C CA . ILE A 1 78 ? 211.604 241.098 212.162 1.00 49.97 79 ILE A CA 1
ATOM 578 C C . ILE A 1 78 ? 210.878 240.984 210.838 1.00 49.97 79 ILE A C 1
ATOM 579 O O . ILE A 1 78 ? 211.032 241.846 209.971 1.00 49.97 79 ILE A O 1
ATOM 584 N N . GLU A 1 79 ? 210.060 239.950 210.694 1.00 60.35 80 GLU A N 1
ATOM 585 C CA . GLU A 1 79 ? 209.310 239.694 209.476 1.00 60.35 80 GLU A CA 1
ATOM 586 C C . GLU A 1 79 ? 207.846 239.420 209.817 1.00 60.35 80 GLU A C 1
ATOM 587 O O . GLU A 1 79 ? 207.522 238.884 210.878 1.00 60.35 80 GLU A O 1
ATOM 593 N N . ARG A 1 80 ? 206.957 239.810 208.905 1.00 61.13 81 ARG A N 1
ATOM 594 C CA . ARG A 1 80 ? 205.535 239.925 209.196 1.00 61.13 81 ARG A CA 1
ATOM 595 C C . ARG A 1 80 ? 204.731 238.967 208.335 1.00 61.13 81 ARG A C 1
ATOM 596 O O . ARG A 1 80 ? 205.191 238.525 207.281 1.00 61.13 81 ARG A O 1
ATOM 604 N N . ARG A 1 81 ? 203.488 238.720 208.786 1.00 65.28 82 ARG A N 1
ATOM 605 C CA . ARG A 1 81 ? 202.583 237.774 208.135 1.00 65.28 82 ARG A CA 1
ATOM 606 C C . ARG A 1 81 ? 202.281 238.182 206.704 1.00 65.28 82 ARG A C 1
ATOM 607 O O . ARG A 1 81 ? 202.107 237.331 205.829 1.00 65.28 82 ARG A O 1
ATOM 615 N N . GLU A 1 82 ? 202.227 239.480 206.458 1.00 64.16 83 GLU A N 1
ATOM 616 C CA . GLU A 1 82 ? 202.025 240.063 205.143 1.00 64.16 83 GLU A CA 1
ATOM 617 C C . GLU A 1 82 ? 203.308 240.171 204.348 1.00 64.16 83 GLU A C 1
ATOM 618 O O . GLU A 1 82 ? 203.294 240.732 203.249 1.00 64.16 83 GLU A O 1
ATOM 624 N N . GLY A 1 83 ? 204.414 239.670 204.892 1.00 63.33 84 GLY A N 1
ATOM 625 C CA . GLY A 1 83 ? 205.661 239.668 204.169 1.00 63.33 84 GLY A CA 1
ATOM 626 C C . GLY A 1 83 ? 205.610 238.652 203.059 1.00 63.33 84 GLY A C 1
ATOM 627 O O . GLY A 1 83 ? 205.635 237.442 203.319 1.00 63.33 84 GLY A O 1
ATOM 628 N N . SER A 1 84 ? 205.510 239.113 201.826 1.00 65.75 85 SER A N 1
ATOM 629 C CA . SER A 1 84 ? 205.595 238.277 200.649 1.00 65.75 85 SER A CA 1
ATOM 630 C C . SER A 1 84 ? 207.021 238.347 200.136 1.00 65.75 85 SER A C 1
ATOM 631 O O . SER A 1 84 ? 207.485 239.415 199.742 1.00 65.75 85 SER A O 1
ATOM 634 N N . ASP A 1 85 ? 207.716 237.205 200.128 1.00 64.96 86 ASP A N 1
ATOM 635 C CA . ASP A 1 85 ? 209.127 237.150 199.755 1.00 64.96 86 ASP A CA 1
ATOM 636 C C . ASP A 1 85 ? 209.370 237.561 198.317 1.00 64.96 86 ASP A C 1
ATOM 637 O O . ASP A 1 85 ? 210.507 237.845 197.949 1.00 64.96 86 ASP A O 1
ATOM 642 N N . VAL A 1 86 ? 208.338 237.560 197.494 1.00 65.85 87 VAL A N 1
ATOM 643 C CA . VAL A 1 86 ? 208.471 237.723 196.064 1.00 65.85 87 VAL A CA 1
ATOM 644 C C . VAL A 1 86 ? 207.552 238.844 195.634 1.00 65.85 87 VAL A C 1
ATOM 645 O O . VAL A 1 86 ? 206.757 239.374 196.411 1.00 65.85 87 VAL A O 1
ATOM 649 N N . CYS A 1 87 ? 207.680 239.208 194.369 1.00 75.83 88 CYS A N 1
ATOM 650 C CA . CYS A 1 87 ? 206.669 239.967 193.664 1.00 75.83 88 CYS A CA 1
ATOM 651 C C . CYS A 1 87 ? 206.088 239.164 192.516 1.00 75.83 88 CYS A C 1
ATOM 652 O O . CYS A 1 87 ? 204.875 238.986 192.440 1.00 75.83 88 CYS A O 1
ATOM 655 N N . TYR A 1 88 ? 206.927 238.678 191.623 1.00 65.13 89 TYR A N 1
ATOM 656 C CA . TYR A 1 88 ? 206.491 237.685 190.666 1.00 65.13 89 TYR A CA 1
ATOM 657 C C . TYR A 1 88 ? 206.240 236.390 191.427 1.00 65.13 89 TYR A C 1
ATOM 658 O O . TYR A 1 88 ? 207.066 236.004 192.254 1.00 65.13 89 TYR A O 1
ATOM 667 N N . PRO A 1 89 ? 205.111 235.717 191.192 1.00 64.88 90 PRO A N 1
ATOM 668 C CA . PRO A 1 89 ? 204.704 234.621 192.082 1.00 64.88 90 PRO A CA 1
ATOM 669 C C . PRO A 1 89 ? 205.619 233.413 191.936 1.00 64.88 90 PRO A C 1
ATOM 670 O O . PRO A 1 89 ? 206.036 233.055 190.835 1.00 64.88 90 PRO A O 1
ATOM 674 N N . GLY A 1 90 ? 205.962 232.819 193.068 1.00 60.88 91 GLY A N 1
ATOM 675 C CA . GLY A 1 90 ? 206.938 231.757 193.090 1.00 60.88 91 GLY A CA 1
ATOM 676 C C . GLY A 1 90 ? 207.429 231.560 194.505 1.00 60.88 91 GLY A C 1
ATOM 677 O O . GLY A 1 90 ? 206.841 232.073 195.459 1.00 60.88 91 GLY A O 1
ATOM 678 N N . LYS A 1 91 ? 208.543 230.849 194.616 1.00 51.65 92 LYS A N 1
ATOM 679 C CA . LYS A 1 91 ? 209.030 230.393 195.905 1.00 51.65 92 LYS A CA 1
ATOM 680 C C . LYS A 1 91 ? 210.522 230.121 195.784 1.00 51.65 92 LYS A C 1
ATOM 681 O O . LYS A 1 91 ? 211.070 230.048 194.681 1.00 51.65 92 LYS A O 1
ATOM 687 N N . PHE A 1 92 ? 211.181 229.955 196.924 1.00 50.26 93 PHE A N 1
ATOM 688 C CA . PHE A 1 92 ? 212.553 229.486 196.883 1.00 50.26 93 PHE A CA 1
ATOM 689 C C . PHE A 1 92 ? 212.555 228.006 197.227 1.00 50.26 93 PHE A C 1
ATOM 690 O O . PHE A 1 92 ? 211.883 227.557 198.153 1.00 50.26 93 PHE A O 1
ATOM 698 N N . VAL A 1 93 ? 213.335 227.236 196.489 1.00 47.69 94 VAL A N 1
ATOM 699 C CA . VAL A 1 93 ? 213.541 225.828 196.776 1.00 47.69 94 VAL A CA 1
ATOM 700 C C . VAL A 1 93 ? 214.509 225.739 197.939 1.00 47.69 94 VAL A C 1
ATOM 701 O O . VAL A 1 93 ? 215.471 226.509 197.995 1.00 47.69 94 VAL A O 1
ATOM 705 N N . ASN A 1 94 ? 214.225 224.834 198.876 1.00 49.37 95 ASN A N 1
ATOM 706 C CA . ASN A 1 94 ? 215.036 224.574 200.065 1.00 49.37 95 ASN A CA 1
ATOM 707 C C . ASN A 1 94 ? 215.129 225.839 200.910 1.00 49.37 95 ASN A C 1
ATOM 708 O O . ASN A 1 94 ? 216.162 226.192 201.464 1.00 49.37 95 ASN A O 1
ATOM 713 N N . GLU A 1 95 ? 214.003 226.522 200.997 1.00 49.93 96 GLU A N 1
ATOM 714 C CA . GLU A 1 95 ? 214.022 227.872 201.516 1.00 49.93 96 GLU A CA 1
ATOM 715 C C . GLU A 1 95 ? 214.050 227.949 203.021 1.00 49.93 96 GLU A C 1
ATOM 716 O O . GLU A 1 95 ? 214.248 229.035 203.552 1.00 49.93 96 GLU A O 1
ATOM 722 N N . GLU A 1 96 ? 213.861 226.862 203.729 1.00 49.11 97 GLU A N 1
ATOM 723 C CA . GLU A 1 96 ? 213.953 227.006 205.168 1.00 49.11 97 GLU A CA 1
ATOM 724 C C . GLU A 1 96 ? 215.388 226.863 205.634 1.00 49.11 97 GLU A C 1
ATOM 725 O O . GLU A 1 96 ? 215.747 227.357 206.704 1.00 49.11 97 GLU A O 1
ATOM 731 N N . ALA A 1 97 ? 216.226 226.201 204.844 1.00 48.68 98 ALA A N 1
ATOM 732 C CA . ALA A 1 97 ? 217.650 226.314 205.089 1.00 48.68 98 ALA A CA 1
ATOM 733 C C . ALA A 1 97 ? 218.129 227.730 204.818 1.00 48.68 98 ALA A C 1
ATOM 734 O O . ALA A 1 97 ? 218.913 228.271 205.598 1.00 48.68 98 ALA A O 1
ATOM 736 N N . LEU A 1 98 ? 217.616 228.367 203.764 1.00 46.67 99 LEU A N 1
ATOM 737 C CA . LEU A 1 98 ? 218.027 229.726 203.456 1.00 46.67 99 LEU A CA 1
ATOM 738 C C . LEU A 1 98 ? 217.500 230.720 204.466 1.00 46.67 99 LEU A C 1
ATOM 739 O O . LEU A 1 98 ? 218.243 231.605 204.876 1.00 46.67 99 LEU A O 1
ATOM 744 N N . ARG A 1 99 ? 216.267 230.556 204.944 1.00 49.08 100 ARG A N 1
ATOM 745 C CA . ARG A 1 99 ? 215.770 231.462 205.972 1.00 49.08 100 ARG A CA 1
ATOM 746 C C . ARG A 1 99 ? 216.435 231.241 207.312 1.00 49.08 100 ARG A C 1
ATOM 747 O O . ARG A 1 99 ? 216.211 232.022 208.227 1.00 49.08 100 ARG A O 1
ATOM 755 N N . GLN A 1 100 ? 217.198 230.167 207.480 1.00 47.44 101 GLN A N 1
ATOM 756 C CA . GLN A 1 100 ? 217.888 229.972 208.745 1.00 47.44 101 GLN A CA 1
ATOM 757 C C . GLN A 1 100 ? 219.343 230.387 208.667 1.00 47.44 101 GLN A C 1
ATOM 758 O O . GLN A 1 100 ? 219.993 230.518 209.700 1.00 47.44 101 GLN A O 1
ATOM 764 N N . ILE A 1 101 ? 219.862 230.612 207.469 1.00 43.59 102 ILE A N 1
ATOM 765 C CA . ILE A 1 101 ? 221.126 231.323 207.342 1.00 43.59 102 ILE A CA 1
ATOM 766 C C . ILE A 1 101 ? 220.960 232.777 207.764 1.00 43.59 102 ILE A C 1
ATOM 767 O O . ILE A 1 101 ? 221.731 233.308 208.573 1.00 43.59 102 ILE A O 1
ATOM 772 N N . LEU A 1 102 ? 219.908 233.419 207.265 1.00 45.96 103 LEU A N 1
ATOM 773 C CA . LEU A 1 102 ? 219.826 234.862 207.246 1.00 45.96 103 LEU A CA 1
ATOM 774 C C . LEU A 1 102 ? 219.400 235.467 208.560 1.00 45.96 103 LEU A C 1
ATOM 775 O O . LEU A 1 102 ? 219.708 236.629 208.796 1.00 45.96 103 LEU A O 1
ATOM 780 N N . ARG A 1 103 ? 218.699 234.737 209.415 1.00 53.20 104 ARG A N 1
ATOM 781 C CA . ARG A 1 103 ? 218.232 235.382 210.632 1.00 53.20 104 ARG A CA 1
ATOM 782 C C . ARG A 1 103 ? 219.362 235.580 211.623 1.00 53.20 104 ARG A C 1
ATOM 783 O O . ARG A 1 103 ? 219.333 236.531 212.406 1.00 53.20 104 ARG A O 1
ATOM 791 N N . GLU A 1 104 ? 220.368 234.717 211.595 1.00 51.54 105 GLU A N 1
ATOM 792 C CA . GLU A 1 104 ? 221.556 234.892 212.412 1.00 51.54 105 GLU A CA 1
ATOM 793 C C . GLU A 1 104 ? 222.755 235.397 211.616 1.00 51.54 105 GLU A C 1
ATOM 794 O O . GLU A 1 104 ? 223.868 234.921 211.840 1.00 51.54 105 GLU A O 1
ATOM 800 N N . SER A 1 105 ? 222.560 236.355 210.701 1.00 51.35 106 SER A N 1
ATOM 801 C CA . SER A 1 105 ? 223.651 236.757 209.816 1.00 51.35 106 SER A CA 1
ATOM 802 C C . SER A 1 105 ? 224.105 238.188 210.072 1.00 51.35 106 SER A C 1
ATOM 803 O O . SER A 1 105 ? 225.186 238.587 209.628 1.00 51.35 106 SER A O 1
ATOM 806 N N . GLY A 1 106 ? 223.303 238.982 210.760 1.00 52.43 107 GLY A N 1
ATOM 807 C CA . GLY A 1 106 ? 223.696 240.351 211.007 1.00 52.43 107 GLY A CA 1
ATOM 808 C C . GLY A 1 106 ? 223.597 241.278 209.823 1.00 52.43 107 GLY A C 1
ATOM 809 O O . GLY A 1 106 ? 224.276 242.304 209.791 1.00 52.43 107 GLY A O 1
ATOM 810 N N . GLY A 1 107 ? 222.763 240.966 208.855 1.00 50.44 108 GLY A N 1
ATOM 811 C CA . GLY A 1 107 ? 222.663 241.757 207.659 1.00 50.44 108 GLY A CA 1
ATOM 812 C C . GLY A 1 107 ? 223.352 241.063 206.514 1.00 50.44 108 GLY A C 1
ATOM 813 O O . GLY A 1 107 ? 223.837 239.944 206.635 1.00 50.44 108 GLY A O 1
ATOM 814 N N . ILE A 1 108 ? 223.398 241.757 205.393 1.00 50.17 109 ILE A N 1
ATOM 815 C CA . ILE A 1 108 ? 224.052 241.250 204.197 1.00 50.17 109 ILE A CA 1
ATOM 816 C C . ILE A 1 108 ? 224.784 242.411 203.550 1.00 50.17 109 ILE A C 1
ATOM 817 O O . ILE A 1 108 ? 224.276 243.529 203.471 1.00 50.17 109 ILE A O 1
ATOM 822 N N . ASP A 1 109 ? 226.014 242.162 203.158 1.00 54.61 110 ASP A N 1
ATOM 823 C CA . ASP A 1 109 ? 226.878 243.184 202.607 1.00 54.61 110 ASP A CA 1
ATOM 824 C C . ASP A 1 109 ? 227.120 242.813 201.161 1.00 54.61 110 ASP A C 1
ATOM 825 O O . ASP A 1 109 ? 228.096 242.125 200.863 1.00 54.61 110 ASP A O 1
ATOM 830 N N . LYS A 1 110 ? 226.225 243.240 200.285 1.00 55.24 111 LYS A N 1
ATOM 831 C CA . LYS A 1 110 ? 226.259 242.912 198.868 1.00 55.24 111 LYS A CA 1
ATOM 832 C C . LYS A 1 110 ? 227.554 243.393 198.240 1.00 55.24 111 LYS A C 1
ATOM 833 O O . LYS A 1 110 ? 228.053 244.458 198.603 1.00 55.24 111 LYS A O 1
ATOM 839 N N . GLU A 1 111 ? 228.101 242.613 197.316 1.00 53.34 112 GLU A N 1
ATOM 840 C CA . GLU A 1 111 ? 229.202 243.057 196.473 1.00 53.34 112 GLU A CA 1
ATOM 841 C C . GLU A 1 111 ? 228.949 242.575 195.060 1.00 53.34 112 GLU A C 1
ATOM 842 O O . GLU A 1 111 ? 228.323 241.542 194.855 1.00 53.34 112 GLU A O 1
ATOM 848 N N . SER A 1 112 ? 229.413 243.342 194.088 1.00 57.67 113 SER A N 1
ATOM 849 C CA . SER A 1 112 ? 229.095 243.058 192.702 1.00 57.67 113 SER A CA 1
ATOM 850 C C . SER A 1 112 ? 229.830 241.822 192.215 1.00 57.67 113 SER A C 1
ATOM 851 O O . SER A 1 112 ? 230.887 241.460 192.728 1.00 57.67 113 SER A O 1
ATOM 854 N N . MET A 1 113 ? 229.235 241.150 191.240 1.00 57.86 114 MET A N 1
ATOM 855 C CA . MET A 1 113 ? 229.812 239.940 190.682 1.00 57.86 114 MET A CA 1
ATOM 856 C C . MET A 1 113 ? 230.454 240.190 189.339 1.00 57.86 114 MET A C 1
ATOM 857 O O . MET A 1 113 ? 231.103 239.304 188.787 1.00 57.86 114 MET A O 1
ATOM 862 N N . GLY A 1 114 ? 230.276 241.378 188.807 1.00 65.59 115 GLY A N 1
ATOM 863 C CA . GLY A 1 114 ? 231.054 241.819 187.681 1.00 65.59 115 GLY A CA 1
ATOM 864 C C . GLY A 1 114 ? 230.671 241.122 186.404 1.00 65.59 115 GLY A C 1
ATOM 865 O O . GLY A 1 114 ? 231.486 241.016 185.488 1.00 65.59 115 GLY A O 1
ATOM 866 N N . PHE A 1 115 ? 229.447 240.632 186.316 1.00 62.17 116 PHE A N 1
ATOM 867 C CA . PHE A 1 115 ? 229.017 239.987 185.094 1.00 62.17 116 PHE A CA 1
ATOM 868 C C . PHE A 1 115 ? 228.643 241.059 184.091 1.00 62.17 116 PHE A C 1
ATOM 869 O O . PHE A 1 115 ? 227.982 242.039 184.440 1.00 62.17 116 PHE A O 1
ATOM 877 N N . THR A 1 116 ? 229.072 240.875 182.858 1.00 67.56 117 THR A N 1
ATOM 878 C CA . THR A 1 116 ? 228.609 241.674 181.740 1.00 67.56 117 THR A CA 1
ATOM 879 C C . THR A 1 116 ? 227.994 240.731 180.722 1.00 67.56 117 THR A C 1
ATOM 880 O O . THR A 1 116 ? 228.332 239.549 180.682 1.00 67.56 117 THR A O 1
ATOM 884 N N . TYR A 1 117 ? 227.082 241.245 179.912 1.00 72.00 118 TYR A N 1
ATOM 885 C CA . TYR A 1 117 ? 226.222 240.411 179.094 1.00 72.00 118 TYR A CA 1
ATOM 886 C C . TYR A 1 117 ? 226.182 240.984 177.686 1.00 72.00 118 TYR A C 1
ATOM 887 O O . TYR A 1 117 ? 226.268 242.201 177.513 1.00 72.00 118 TYR A O 1
ATOM 896 N N . ASN A 1 118 ? 226.066 240.115 176.681 1.00 81.63 119 ASN A N 1
ATOM 897 C CA . ASN A 1 118 ? 226.343 240.514 175.306 1.00 81.63 119 ASN A CA 1
ATOM 898 C C . ASN A 1 118 ? 225.395 239.861 174.311 1.00 81.63 119 ASN A C 1
ATOM 899 O O . ASN A 1 118 ? 225.108 238.667 174.411 1.00 81.63 119 ASN A O 1
ATOM 904 N N . GLY A 1 119 ? 224.971 240.636 173.315 1.00 86.32 120 GLY A N 1
ATOM 905 C CA . GLY A 1 119 ? 224.058 240.162 172.282 1.00 86.32 120 GLY A CA 1
ATOM 906 C C . GLY A 1 119 ? 222.703 239.785 172.837 1.00 86.32 120 GLY A C 1
ATOM 907 O O . GLY A 1 119 ? 222.046 238.876 172.314 1.00 86.32 120 GLY A O 1
ATOM 908 N N . ILE A 1 120 ? 222.265 240.479 173.879 1.00 80.86 121 ILE A N 1
ATOM 909 C CA . ILE A 1 120 ? 221.236 239.972 174.766 1.00 80.86 121 ILE A CA 1
ATOM 910 C C . ILE A 1 120 ? 220.567 241.195 175.368 1.00 80.86 121 ILE A C 1
ATOM 911 O O . ILE A 1 120 ? 221.162 242.276 175.406 1.00 80.86 121 ILE A O 1
ATOM 916 N N . ARG A 1 121 ? 219.312 241.060 175.771 1.00 81.44 122 ARG A N 1
ATOM 917 C CA . ARG A 1 121 ? 218.652 242.160 176.457 1.00 81.44 122 ARG A CA 1
ATOM 918 C C . ARG A 1 121 ? 218.530 241.757 177.915 1.00 81.44 122 ARG A C 1
ATOM 919 O O . ARG A 1 121 ? 218.569 240.571 178.233 1.00 81.44 122 ARG A O 1
ATOM 927 N N . THR A 1 122 ? 218.477 242.737 178.805 1.00 82.87 123 THR A N 1
ATOM 928 C CA . THR A 1 122 ? 218.490 242.460 180.229 1.00 82.87 123 THR A CA 1
ATOM 929 C C . THR A 1 122 ? 217.504 243.345 180.973 1.00 82.87 123 THR A C 1
ATOM 930 O O . THR A 1 122 ? 217.521 243.387 182.207 1.00 82.87 123 THR A O 1
ATOM 934 N N . ASN A 1 123 ? 216.632 244.034 180.244 1.00 89.65 124 ASN A N 1
ATOM 935 C CA . ASN A 1 123 ? 215.687 245.003 180.786 1.00 89.65 124 ASN A CA 1
ATOM 936 C C . ASN A 1 123 ? 214.327 244.376 181.019 1.00 89.65 124 ASN A C 1
ATOM 937 O O . ASN A 1 123 ? 213.297 244.998 180.764 1.00 89.65 124 ASN A O 1
ATOM 942 N N . GLY A 1 124 ? 214.308 243.124 181.469 1.00 93.59 125 GLY A N 1
ATOM 943 C CA . GLY A 1 124 ? 213.060 242.410 181.638 1.00 93.59 125 GLY A CA 1
ATOM 944 C C . GLY A 1 124 ? 212.298 242.916 182.832 1.00 93.59 125 GLY A C 1
ATOM 945 O O . GLY A 1 124 ? 212.856 243.017 183.935 1.00 93.59 125 GLY A O 1
ATOM 946 N N . VAL A 1 125 ? 211.028 243.254 182.634 1.00 108.13 126 VAL A N 1
ATOM 947 C CA . VAL A 1 125 ? 210.164 243.765 183.688 1.00 108.13 126 VAL A CA 1
ATOM 948 C C . VAL A 1 125 ? 208.836 243.040 183.610 1.00 108.13 126 VAL A C 1
ATOM 949 O O . VAL A 1 125 ? 208.534 242.375 182.613 1.00 108.13 126 VAL A O 1
ATOM 953 N N . THR A 1 126 ? 208.030 243.175 184.653 1.00 107.60 127 THR A N 1
ATOM 954 C CA . THR A 1 126 ? 206.682 242.646 184.661 1.00 107.60 127 THR A CA 1
ATOM 955 C C . THR A 1 126 ? 205.783 243.586 185.446 1.00 107.60 127 THR A C 1
ATOM 956 O O . THR A 1 126 ? 206.233 244.345 186.307 1.00 107.60 127 THR A O 1
ATOM 960 N N . SER A 1 127 ? 204.500 243.542 185.116 1.00 111.98 128 SER A N 1
ATOM 961 C CA . SER A 1 127 ? 203.503 244.433 185.688 1.00 111.98 128 SER A CA 1
ATOM 962 C C . SER A 1 127 ? 203.241 244.184 187.165 1.00 111.98 128 SER A C 1
ATOM 963 O O . SER A 1 127 ? 202.684 245.056 187.835 1.00 111.98 128 SER A O 1
ATOM 966 N N . ALA A 1 128 ? 203.627 243.026 187.686 1.00 105.46 129 ALA A N 1
ATOM 967 C CA . ALA A 1 128 ? 203.363 242.659 189.067 1.00 105.46 129 ALA A CA 1
ATOM 968 C C . ALA A 1 128 ? 204.390 243.203 190.041 1.00 105.46 129 ALA A C 1
ATOM 969 O O . ALA A 1 128 ? 204.237 243.026 191.254 1.00 105.46 129 ALA A O 1
ATOM 971 N N . CYS A 1 129 ? 205.433 243.853 189.534 1.00 113.87 130 CYS A N 1
ATOM 972 C CA . CYS A 1 129 ? 206.514 244.356 190.369 1.00 113.87 130 CYS A CA 1
ATOM 973 C C . CYS A 1 129 ? 206.591 245.856 190.100 1.00 113.87 130 CYS A C 1
ATOM 974 O O . CYS A 1 129 ? 207.135 246.310 189.096 1.00 113.87 130 CYS A O 1
ATOM 977 N N . ARG A 1 130 ? 205.988 246.635 190.998 1.00 146.53 131 ARG A N 1
ATOM 978 C CA . ARG A 1 130 ? 205.732 248.053 190.758 1.00 146.53 131 ARG A CA 1
ATOM 979 C C . ARG A 1 130 ? 206.408 248.922 191.802 1.00 146.53 131 ARG A C 1
ATOM 980 O O . ARG A 1 130 ? 206.189 248.747 193.005 1.00 146.53 131 ARG A O 1
ATOM 988 N N . ARG A 1 131 ? 207.198 249.879 191.326 1.00 138.94 132 ARG A N 1
ATOM 989 C CA . ARG A 1 131 ? 207.731 250.963 192.136 1.00 138.94 132 ARG A CA 1
ATOM 990 C C . ARG A 1 131 ? 207.173 252.303 191.681 1.00 138.94 132 ARG A C 1
ATOM 991 O O . ARG A 1 131 ? 206.565 253.039 192.461 1.00 138.94 132 ARG A O 1
ATOM 999 N N . SER A 1 132 ? 207.385 252.632 190.414 1.00 171.56 133 SER A N 1
ATOM 1000 C CA . SER A 1 132 ? 206.683 253.705 189.730 1.00 171.56 133 SER A CA 1
ATOM 1001 C C . SER A 1 132 ? 206.212 253.246 188.361 1.00 171.56 133 SER A C 1
ATOM 1002 O O . SER A 1 132 ? 205.233 253.782 187.830 1.00 171.56 133 SER A O 1
ATOM 1005 N N . GLY A 1 133 ? 206.910 252.294 187.758 1.00 157.18 134 GLY A N 1
ATOM 1006 C CA . GLY A 1 133 ? 206.450 251.683 186.534 1.00 157.18 134 GLY A CA 1
ATOM 1007 C C . GLY A 1 133 ? 206.563 250.177 186.589 1.00 157.18 134 GLY A C 1
ATOM 1008 O O . GLY A 1 133 ? 206.653 249.587 187.671 1.00 157.18 134 GLY A O 1
ATOM 1009 N N . SER A 1 134 ? 206.561 249.544 185.424 1.00 147.41 135 SER A N 1
ATOM 1010 C CA . SER A 1 134 ? 206.852 248.128 185.319 1.00 147.41 135 SER A CA 1
ATOM 1011 C C . SER A 1 134 ? 208.327 247.921 185.606 1.00 147.41 135 SER A C 1
ATOM 1012 O O . SER A 1 134 ? 209.185 248.371 184.843 1.00 147.41 135 SER A O 1
ATOM 1015 N N . SER A 1 135 ? 208.613 247.245 186.707 1.00 125.35 136 SER A N 1
ATOM 1016 C CA . SER A 1 135 ? 209.968 247.144 187.216 1.00 125.35 136 SER A CA 1
ATOM 1017 C C . SER A 1 135 ? 210.320 245.670 187.350 1.00 125.35 136 SER A C 1
ATOM 1018 O O . SER A 1 135 ? 209.627 244.794 186.826 1.00 125.35 136 SER A O 1
ATOM 1021 N N . PHE A 1 136 ? 211.406 245.397 188.057 1.00 91.15 137 PHE A N 1
ATOM 1022 C CA . PHE A 1 136 ? 211.836 244.034 188.285 1.00 91.15 137 PHE A CA 1
ATOM 1023 C C . PHE A 1 136 ? 212.467 244.006 189.677 1.00 91.15 137 PHE A C 1
ATOM 1024 O O . PHE A 1 136 ? 212.206 244.876 190.512 1.00 91.15 137 PHE A O 1
ATOM 1032 N N . TYR A 1 137 ? 213.214 242.951 189.969 1.00 73.56 138 TYR A N 1
ATOM 1033 C CA . TYR A 1 137 ? 214.059 242.801 191.130 1.00 73.56 138 TYR A CA 1
ATOM 1034 C C . TYR A 1 137 ? 215.260 243.737 191.083 1.00 73.56 138 TYR A C 1
ATOM 1035 O O . TYR A 1 137 ? 215.734 244.145 190.021 1.00 73.56 138 TYR A O 1
ATOM 1044 N N . ALA A 1 138 ? 215.780 244.041 192.268 1.00 72.26 139 ALA A N 1
ATOM 1045 C CA . ALA A 1 138 ? 216.904 244.951 192.395 1.00 72.26 139 ALA A CA 1
ATOM 1046 C C . ALA A 1 138 ? 218.251 244.258 192.276 1.00 72.26 139 ALA A C 1
ATOM 1047 O O . ALA A 1 138 ? 219.243 244.913 191.936 1.00 72.26 139 ALA A O 1
ATOM 1049 N N . GLU A 1 139 ? 218.309 242.955 192.532 1.00 64.65 140 GLU A N 1
ATOM 1050 C CA . GLU A 1 139 ? 219.556 242.209 192.501 1.00 64.65 140 GLU A CA 1
ATOM 1051 C C . GLU A 1 139 ? 219.664 241.231 191.351 1.00 64.65 140 GLU A C 1
ATOM 1052 O O . GLU A 1 139 ? 220.697 240.583 191.217 1.00 64.65 140 GLU A O 1
ATOM 1058 N N . MET A 1 140 ? 218.635 241.069 190.542 1.00 61.17 141 MET A N 1
ATOM 1059 C CA . MET A 1 140 ? 218.621 239.978 189.597 1.00 61.17 141 MET A CA 1
ATOM 1060 C C . MET A 1 140 ? 218.367 240.517 188.216 1.00 61.17 141 MET A C 1
ATOM 1061 O O . MET A 1 140 ? 218.085 241.693 188.026 1.00 61.17 141 MET A O 1
ATOM 1066 N N . LYS A 1 141 ? 218.502 239.654 187.240 1.00 68.57 142 LYS A N 1
ATOM 1067 C CA . LYS A 1 141 ? 218.422 240.064 185.857 1.00 68.57 142 LYS A CA 1
ATOM 1068 C C . LYS A 1 141 ? 217.567 239.071 185.098 1.00 68.57 142 LYS A C 1
ATOM 1069 O O . LYS A 1 141 ? 217.993 237.944 184.849 1.00 68.57 142 LYS A O 1
ATOM 1075 N N . TRP A 1 142 ? 216.362 239.485 184.748 1.00 77.03 143 TRP A N 1
ATOM 1076 C CA . TRP A 1 142 ? 215.521 238.725 183.838 1.00 77.03 143 TRP A CA 1
ATOM 1077 C C . TRP A 1 142 ? 216.195 238.868 182.494 1.00 77.03 143 TRP A C 1
ATOM 1078 O O . TRP A 1 142 ? 216.060 239.893 181.837 1.00 77.03 143 TRP A O 1
ATOM 1089 N N . LEU A 1 143 ? 216.948 237.874 182.082 1.00 73.50 144 LEU A N 1
ATOM 1090 C CA . LEU A 1 143 ? 217.507 237.917 180.750 1.00 73.50 144 LEU A CA 1
ATOM 1091 C C . LEU A 1 143 ? 216.399 237.542 179.785 1.00 73.50 144 LEU A C 1
ATOM 1092 O O . LEU A 1 143 ? 215.365 237.023 180.199 1.00 73.50 144 LEU A O 1
ATOM 1097 N N . LEU A 1 144 ? 216.589 237.840 178.515 1.00 74.49 145 LEU A N 1
ATOM 1098 C CA . LEU A 1 144 ? 215.623 237.458 177.508 1.00 74.49 145 LEU A CA 1
ATOM 1099 C C . LEU A 1 144 ? 216.390 237.207 176.230 1.00 74.49 145 LEU A C 1
ATOM 1100 O O . LEU A 1 144 ? 217.604 237.022 176.241 1.00 74.49 145 LEU A O 1
ATOM 1105 N N . SER A 1 145 ? 215.668 237.210 175.122 1.00 77.41 146 SER A N 1
ATOM 1106 C CA . SER A 1 145 ? 216.312 237.134 173.826 1.00 77.41 146 SER A CA 1
ATOM 1107 C C . SER A 1 145 ? 216.695 238.531 173.332 1.00 77.41 146 SER A C 1
ATOM 1108 O O . SER A 1 145 ? 216.473 239.545 173.996 1.00 77.41 146 SER A O 1
ATOM 1111 N N . ASN A 1 146 ? 217.267 238.580 172.129 1.00 81.08 147 ASN A N 1
ATOM 1112 C CA . ASN A 1 146 ? 217.496 239.855 171.461 1.00 81.08 147 ASN A CA 1
ATOM 1113 C C . ASN A 1 146 ? 216.235 240.262 170.712 1.00 81.08 147 ASN A C 1
ATOM 1114 O O . ASN A 1 146 ? 215.584 241.246 171.070 1.00 81.08 147 ASN A O 1
ATOM 1119 N N . THR A 1 147 ? 215.843 239.476 169.714 1.00 81.62 148 THR A N 1
ATOM 1120 C CA . THR A 1 147 ? 214.515 239.610 169.139 1.00 81.62 148 THR A CA 1
ATOM 1121 C C . THR A 1 147 ? 213.711 238.363 169.469 1.00 81.62 148 THR A C 1
ATOM 1122 O O . THR A 1 147 ? 214.268 237.333 169.864 1.00 81.62 148 THR A O 1
ATOM 1126 N N . ASP A 1 148 ? 212.398 238.454 169.275 1.00 82.86 149 ASP A N 1
ATOM 1127 C CA . ASP A 1 148 ? 211.481 237.663 170.082 1.00 82.86 149 ASP A CA 1
ATOM 1128 C C . ASP A 1 148 ? 211.466 236.186 169.715 1.00 82.86 149 ASP A C 1
ATOM 1129 O O . ASP A 1 148 ? 211.251 235.345 170.596 1.00 82.86 149 ASP A O 1
ATOM 1134 N N . ASN A 1 149 ? 211.717 235.841 168.456 1.00 83.93 150 ASN A N 1
ATOM 1135 C CA . ASN A 1 149 ? 211.599 234.456 168.028 1.00 83.93 150 ASN A CA 1
ATOM 1136 C C . ASN A 1 149 ? 212.781 233.927 167.234 1.00 83.93 150 ASN A C 1
ATOM 1137 O O . ASN A 1 149 ? 212.624 232.900 166.564 1.00 83.93 150 ASN A O 1
ATOM 1142 N N . ALA A 1 150 ? 213.939 234.584 167.256 1.00 77.82 151 ALA A N 1
ATOM 1143 C CA . ALA A 1 150 ? 215.101 233.977 166.621 1.00 77.82 151 ALA A CA 1
ATOM 1144 C C . ALA A 1 150 ? 215.701 232.868 167.483 1.00 77.82 151 ALA A C 1
ATOM 1145 O O . ALA A 1 150 ? 215.601 231.688 167.124 1.00 77.82 151 ALA A O 1
ATOM 1147 N N . ALA A 1 151 ? 216.281 233.239 168.629 1.00 77.14 152 ALA A N 1
ATOM 1148 C CA . ALA A 1 151 ? 216.945 232.317 169.544 1.00 77.14 152 ALA A CA 1
ATOM 1149 C C . ALA A 1 151 ? 217.330 233.052 170.816 1.00 77.14 152 ALA A C 1
ATOM 1150 O O . ALA A 1 151 ? 216.919 234.186 171.057 1.00 77.14 152 ALA A O 1
ATOM 1152 N N . PHE A 1 152 ? 218.114 232.359 171.630 1.00 72.31 153 PHE A N 1
ATOM 1153 C CA . PHE A 1 152 ? 218.906 232.836 172.753 1.00 72.31 153 PHE A CA 1
ATOM 1154 C C . PHE A 1 152 ? 220.306 232.279 172.523 1.00 72.31 153 PHE A C 1
ATOM 1155 O O . PHE A 1 152 ? 220.461 231.058 172.424 1.00 72.31 153 PHE A O 1
ATOM 1163 N N . PRO A 1 153 ? 221.337 233.111 172.389 1.00 75.16 154 PRO A N 1
ATOM 1164 C CA . PRO A 1 153 ? 222.688 232.573 172.211 1.00 75.16 154 PRO A CA 1
ATOM 1165 C C . PRO A 1 153 ? 223.226 231.983 173.504 1.00 75.16 154 PRO A C 1
ATOM 1166 O O . PRO A 1 153 ? 222.929 232.454 174.602 1.00 75.16 154 PRO A O 1
ATOM 1170 N N . GLN A 1 154 ? 224.040 230.943 173.358 1.00 77.88 155 GLN A N 1
ATOM 1171 C CA . GLN A 1 154 ? 224.505 230.189 174.512 1.00 77.88 155 GLN A CA 1
ATOM 1172 C C . GLN A 1 154 ? 225.627 230.956 175.190 1.00 77.88 155 GLN A C 1
ATOM 1173 O O . GLN A 1 154 ? 226.508 231.498 174.522 1.00 77.88 155 GLN A O 1
ATOM 1179 N N . MET A 1 155 ? 225.598 231.015 176.512 1.00 75.65 156 MET A N 1
ATOM 1180 C CA . MET A 1 155 ? 226.523 231.880 177.214 1.00 75.65 156 MET A CA 1
ATOM 1181 C C . MET A 1 155 ? 227.096 231.135 178.407 1.00 75.65 156 MET A C 1
ATOM 1182 O O . MET A 1 155 ? 226.623 230.057 178.766 1.00 75.65 156 MET A O 1
ATOM 1187 N N . THR A 1 156 ? 228.136 231.707 179.011 1.00 66.88 157 THR A N 1
ATOM 1188 C CA . THR A 1 156 ? 228.836 231.090 180.132 1.00 66.88 157 THR A CA 1
ATOM 1189 C C . THR A 1 156 ? 229.552 232.170 180.919 1.00 66.88 157 THR A C 1
ATOM 1190 O O . THR A 1 156 ? 230.379 232.888 180.356 1.00 66.88 157 THR A O 1
ATOM 1194 N N . LYS A 1 157 ? 229.269 232.276 182.208 1.00 61.69 158 LYS A N 1
ATOM 1195 C CA . LYS A 1 157 ? 229.999 233.192 183.065 1.00 61.69 158 LYS A CA 1
ATOM 1196 C C . LYS A 1 157 ? 230.480 232.480 184.308 1.00 61.69 158 LYS A C 1
ATOM 1197 O O . LYS A 1 157 ? 230.154 231.321 184.546 1.00 61.69 158 LYS A O 1
ATOM 1203 N N . SER A 1 158 ? 231.255 233.209 185.106 1.00 57.56 159 SER A N 1
ATOM 1204 C CA . SER A 1 158 ? 231.947 232.651 186.254 1.00 57.56 159 SER A CA 1
ATOM 1205 C C . SER A 1 158 ? 232.337 233.782 187.186 1.00 57.56 159 SER A C 1
ATOM 1206 O O . SER A 1 158 ? 232.641 234.888 186.750 1.00 57.56 159 SER A O 1
ATOM 1209 N N . TYR A 1 159 ? 232.317 233.496 188.478 1.00 58.56 160 TYR A N 1
ATOM 1210 C CA . TYR A 1 159 ? 232.613 234.489 189.496 1.00 58.56 160 TYR A CA 1
ATOM 1211 C C . TYR A 1 159 ? 233.493 233.864 190.553 1.00 58.56 160 TYR A C 1
ATOM 1212 O O . TYR A 1 159 ? 233.100 232.901 191.205 1.00 58.56 160 TYR A O 1
ATOM 1221 N N . LYS A 1 160 ? 234.658 234.460 190.766 1.00 61.47 161 LYS A N 1
ATOM 1222 C CA . LYS A 1 160 ? 235.600 233.943 191.744 1.00 61.47 161 LYS A CA 1
ATOM 1223 C C . LYS A 1 160 ? 235.438 234.704 193.041 1.00 61.47 161 LYS A C 1
ATOM 1224 O O . LYS A 1 160 ? 235.558 235.930 193.047 1.00 61.47 161 LYS A O 1
ATOM 1230 N N . ASN A 1 161 ? 235.121 233.996 194.120 1.00 58.14 162 ASN A N 1
ATOM 1231 C CA . ASN A 1 161 ? 235.151 234.614 195.433 1.00 58.14 162 ASN A CA 1
ATOM 1232 C C . ASN A 1 161 ? 236.574 235.021 195.727 1.00 58.14 162 ASN A C 1
ATOM 1233 O O . ASN A 1 161 ? 237.499 234.234 195.541 1.00 58.14 162 ASN A O 1
ATOM 1238 N N . THR A 1 162 ? 236.757 236.271 196.139 1.00 60.70 163 THR A N 1
ATOM 1239 C CA . THR A 1 162 ? 238.069 236.764 196.513 1.00 60.70 163 THR A CA 1
ATOM 1240 C C . THR A 1 162 ? 238.123 237.353 197.901 1.00 60.70 163 THR A C 1
ATOM 1241 O O . THR A 1 162 ? 239.130 237.975 198.236 1.00 60.70 163 THR A O 1
ATOM 1245 N N . ARG A 1 163 ? 237.099 237.205 198.701 1.00 59.22 164 ARG A N 1
ATOM 1246 C CA . ARG A 1 163 ? 237.173 237.735 200.042 1.00 59.22 164 ARG A CA 1
ATOM 1247 C C . ARG A 1 163 ? 237.632 236.669 201.008 1.00 59.22 164 ARG A C 1
ATOM 1248 O O . ARG A 1 163 ? 238.123 235.611 200.622 1.00 59.22 164 ARG A O 1
ATOM 1256 N N . GLU A 1 164 ? 237.478 236.966 202.286 1.00 62.50 165 GLU A N 1
ATOM 1257 C CA . GLU A 1 164 ? 237.703 236.024 203.358 1.00 62.50 165 GLU A CA 1
ATOM 1258 C C . GLU A 1 164 ? 236.455 235.236 203.719 1.00 62.50 165 GLU A C 1
ATOM 1259 O O . GLU A 1 164 ? 236.580 234.105 204.198 1.00 62.50 165 GLU A O 1
ATOM 1265 N N . SER A 1 165 ? 235.235 235.798 203.493 1.00 59.95 166 SER A N 1
ATOM 1266 C CA . SER A 1 165 ? 234.022 235.193 204.028 1.00 59.95 166 SER A CA 1
ATOM 1267 C C . SER A 1 165 ? 233.306 234.367 202.966 1.00 59.95 166 SER A C 1
ATOM 1268 O O . SER A 1 165 ? 233.564 234.521 201.767 1.00 59.95 166 SER A O 1
ATOM 1271 N N . PRO A 1 166 ? 232.415 233.459 203.370 1.00 57.21 167 PRO A N 1
ATOM 1272 C CA . PRO A 1 166 ? 231.630 232.722 202.382 1.00 57.21 167 PRO A CA 1
ATOM 1273 C C . PRO A 1 166 ? 230.470 233.540 201.841 1.00 57.21 167 PRO A C 1
ATOM 1274 O O . PRO A 1 166 ? 229.700 234.141 202.590 1.00 57.21 167 PRO A O 1
ATOM 1278 N N . ALA A 1 167 ? 230.345 233.544 200.521 1.00 50.59 168 ALA A N 1
ATOM 1279 C CA . ALA A 1 167 ? 229.269 234.231 199.831 1.00 50.59 168 ALA A CA 1
ATOM 1280 C C . ALA A 1 167 ? 227.991 233.415 199.905 1.00 50.59 168 ALA A C 1
ATOM 1281 O O . ALA A 1 167 ? 227.972 232.292 200.403 1.00 50.59 168 ALA A O 1
ATOM 1283 N N . ILE A 1 168 ? 226.910 234.006 199.415 1.00 44.31 169 ILE A N 1
ATOM 1284 C CA . ILE A 1 168 ? 225.642 233.324 199.204 1.00 44.31 169 ILE A CA 1
ATOM 1285 C C . ILE A 1 168 ? 225.222 233.675 197.797 1.00 44.31 169 ILE A C 1
ATOM 1286 O O . ILE A 1 168 ? 224.900 234.831 197.510 1.00 44.31 169 ILE A O 1
ATOM 1291 N N . ILE A 1 169 ? 225.281 232.739 196.918 1.00 43.27 170 ILE A N 1
ATOM 1292 C CA . ILE A 1 169 ? 224.777 232.974 195.586 1.00 43.27 170 ILE A CA 1
ATOM 1293 C C . ILE A 1 169 ? 223.295 232.667 195.667 1.00 43.27 170 ILE A C 1
ATOM 1294 O O . ILE A 1 169 ? 222.866 231.956 196.575 1.00 43.27 170 ILE A O 1
ATOM 1299 N N . VAL A 1 170 ? 222.500 233.323 194.832 1.00 46.90 171 VAL A N 1
ATOM 1300 C CA . VAL A 1 170 ? 221.122 232.931 194.595 1.00 46.90 171 VAL A CA 1
ATOM 1301 C C . VAL A 1 170 ? 220.753 233.320 193.175 1.00 46.90 171 VAL A C 1
ATOM 1302 O O . VAL A 1 170 ? 220.903 234.472 192.766 1.00 46.90 171 VAL A O 1
ATOM 1306 N N . TRP A 1 171 ? 220.352 232.334 192.404 1.00 43.64 172 TRP A N 1
ATOM 1307 C CA . TRP A 1 171 ? 220.029 232.470 191.006 1.00 43.64 172 TRP A CA 1
ATOM 1308 C C . TRP A 1 171 ? 218.601 231.989 190.856 1.00 43.64 172 TRP A C 1
ATOM 1309 O O . TRP A 1 171 ? 217.990 231.537 191.820 1.00 43.64 172 TRP A O 1
ATOM 1320 N N . GLY A 1 172 ? 218.044 232.067 189.663 1.00 54.92 173 GLY A N 1
ATOM 1321 C CA . GLY A 1 172 ? 216.659 231.692 189.483 1.00 54.92 173 GLY A CA 1
ATOM 1322 C C . GLY A 1 172 ? 216.405 231.025 188.154 1.00 54.92 173 GLY A C 1
ATOM 1323 O O . GLY A 1 172 ? 217.005 231.364 187.135 1.00 54.92 173 GLY A O 1
ATOM 1324 N N . ILE A 1 173 ? 215.492 230.059 188.187 1.00 57.60 174 ILE A N 1
ATOM 1325 C CA . ILE A 1 173 ? 214.948 229.400 187.008 1.00 57.60 174 ILE A CA 1
ATOM 1326 C C . ILE A 1 173 ? 213.511 229.879 186.860 1.00 57.60 174 ILE A C 1
ATOM 1327 O O . ILE A 1 173 ? 212.787 229.992 187.854 1.00 57.60 174 ILE A O 1
ATOM 1332 N N . HIS A 1 174 ? 213.114 230.199 185.635 1.00 60.68 175 HIS A N 1
ATOM 1333 C CA . HIS A 1 174 ? 211.788 230.723 185.348 1.00 60.68 175 HIS A CA 1
ATOM 1334 C C . HIS A 1 174 ? 210.908 229.633 184.747 1.00 60.68 175 HIS A C 1
ATOM 1335 O O . HIS A 1 174 ? 211.184 229.138 183.649 1.00 60.68 175 HIS A O 1
ATOM 1342 N N . HIS A 1 175 ? 209.838 229.284 185.462 1.00 56.41 176 HIS A N 1
ATOM 1343 C CA . HIS A 1 175 ? 208.865 228.281 185.048 1.00 56.41 176 HIS A CA 1
ATOM 1344 C C . HIS A 1 175 ? 207.714 228.982 184.354 1.00 56.41 176 HIS A C 1
ATOM 1345 O O . HIS A 1 175 ? 206.765 229.419 185.008 1.00 56.41 176 HIS A O 1
ATOM 1352 N N . SER A 1 176 ? 207.772 229.039 183.035 1.00 61.26 177 SER A N 1
ATOM 1353 C CA . SER A 1 176 ? 206.791 229.759 182.253 1.00 61.26 177 SER A CA 1
ATOM 1354 C C . SER A 1 176 ? 205.447 229.030 182.219 1.00 61.26 177 SER A C 1
ATOM 1355 O O . SER A 1 176 ? 205.246 227.985 182.839 1.00 61.26 177 SER A O 1
ATOM 1358 N N . VAL A 1 177 ? 204.499 229.604 181.488 1.00 64.18 178 VAL A N 1
ATOM 1359 C CA . VAL A 1 177 ? 203.135 229.100 181.517 1.00 64.18 178 VAL A CA 1
ATOM 1360 C C . VAL A 1 177 ? 202.908 228.078 180.409 1.00 64.18 178 VAL A C 1
ATOM 1361 O O . VAL A 1 177 ? 201.893 227.377 180.402 1.00 64.18 178 VAL A O 1
ATOM 1365 N N . SER A 1 178 ? 203.822 227.962 179.458 1.00 63.06 179 SER A N 1
ATOM 1366 C CA . SER A 1 178 ? 203.526 227.187 178.266 1.00 63.06 179 SER A CA 1
ATOM 1367 C C . SER A 1 178 ? 204.820 226.875 177.538 1.00 63.06 179 SER A C 1
ATOM 1368 O O . SER A 1 178 ? 205.917 227.177 178.006 1.00 63.06 179 SER A O 1
ATOM 1371 N N . THR A 1 179 ? 204.676 226.249 176.381 1.00 65.85 180 THR A N 1
ATOM 1372 C CA . THR A 1 179 ? 205.749 226.248 175.408 1.00 65.85 180 THR A CA 1
ATOM 1373 C C . THR A 1 179 ? 205.589 227.375 174.403 1.00 65.85 180 THR A C 1
ATOM 1374 O O . THR A 1 179 ? 206.371 227.461 173.452 1.00 65.85 180 THR A O 1
ATOM 1378 N N . ALA A 1 180 ? 204.582 228.228 174.581 1.00 68.22 181 ALA A N 1
ATOM 1379 C CA . ALA A 1 180 ? 204.428 229.372 173.695 1.00 68.22 181 ALA A CA 1
ATOM 1380 C C . ALA A 1 180 ? 205.037 230.632 174.287 1.00 68.22 181 ALA A C 1
ATOM 1381 O O . ALA A 1 180 ? 205.230 231.614 173.568 1.00 68.22 181 ALA A O 1
ATOM 1383 N N . GLU A 1 181 ? 205.340 230.639 175.584 1.00 68.05 182 GLU A N 1
ATOM 1384 C CA . GLU A 1 181 ? 206.029 231.788 176.148 1.00 68.05 182 GLU A CA 1
ATOM 1385 C C . GLU A 1 181 ? 207.523 231.583 176.360 1.00 68.05 182 GLU A C 1
ATOM 1386 O O . GLU A 1 181 ? 208.262 232.570 176.326 1.00 68.05 182 GLU A O 1
ATOM 1392 N N . GLN A 1 182 ? 208.006 230.359 176.566 1.00 62.80 183 GLN A N 1
ATOM 1393 C CA . GLN A 1 182 ? 209.453 230.192 176.517 1.00 62.80 183 GLN A CA 1
ATOM 1394 C C . GLN A 1 182 ? 209.982 230.215 175.092 1.00 62.80 183 GLN A C 1
ATOM 1395 O O . GLN A 1 182 ? 211.189 230.368 174.893 1.00 62.80 183 GLN A O 1
ATOM 1401 N N . THR A 1 183 ? 209.121 230.070 174.090 1.00 70.67 184 THR A N 1
ATOM 1402 C CA . THR A 1 183 ? 209.593 230.314 172.734 1.00 70.67 184 THR A CA 1
ATOM 1403 C C . THR A 1 183 ? 209.552 231.796 172.384 1.00 70.67 184 THR A C 1
ATOM 1404 O O . THR A 1 183 ? 210.060 232.193 171.331 1.00 70.67 184 THR A O 1
ATOM 1408 N N . LYS A 1 184 ? 208.954 232.628 173.238 1.00 73.82 185 LYS A N 1
ATOM 1409 C CA . LYS A 1 184 ? 208.975 234.051 172.949 1.00 73.82 185 LYS A CA 1
ATOM 1410 C C . LYS A 1 184 ? 209.798 234.833 173.960 1.00 73.82 185 LYS A C 1
ATOM 1411 O O . LYS A 1 184 ? 210.397 235.844 173.584 1.00 73.82 185 LYS A O 1
ATOM 1417 N N . LEU A 1 185 ? 209.882 234.391 175.209 1.00 67.86 186 LEU A N 1
ATOM 1418 C CA . LEU A 1 185 ? 210.912 234.922 176.081 1.00 67.86 186 LEU A CA 1
ATOM 1419 C C . LEU A 1 185 ? 212.304 234.508 175.655 1.00 67.86 186 LEU A C 1
ATOM 1420 O O . LEU A 1 185 ? 213.132 235.365 175.360 1.00 67.86 186 LEU A O 1
ATOM 1425 N N . TYR A 1 186 ? 212.583 233.217 175.587 1.00 68.92 187 TYR A N 1
ATOM 1426 C CA . TYR A 1 186 ? 213.948 232.770 175.376 1.00 68.92 187 TYR A CA 1
ATOM 1427 C C . TYR A 1 186 ? 214.139 232.174 173.994 1.00 68.92 187 TYR A C 1
ATOM 1428 O O . TYR A 1 186 ? 214.995 232.643 173.238 1.00 68.92 187 TYR A O 1
ATOM 1437 N N . GLY A 1 187 ? 213.347 231.172 173.629 1.00 72.31 188 GLY A N 1
ATOM 1438 C CA . GLY A 1 187 ? 213.372 230.655 172.276 1.00 72.31 188 GLY A CA 1
ATOM 1439 C C . GLY A 1 187 ? 213.052 229.181 172.155 1.00 72.31 188 GLY A C 1
ATOM 1440 O O . GLY A 1 187 ? 212.513 228.569 173.080 1.00 72.31 188 GLY A O 1
ATOM 1441 N N . SER A 1 188 ? 213.399 228.595 171.014 1.00 74.79 189 SER A N 1
ATOM 1442 C CA . SER A 1 188 ? 213.123 227.194 170.735 1.00 74.79 189 SER A CA 1
ATOM 1443 C C . SER A 1 188 ? 214.143 226.318 171.458 1.00 74.79 189 SER A C 1
ATOM 1444 O O . SER A 1 188 ? 215.091 226.809 172.077 1.00 74.79 189 SER A O 1
ATOM 1447 N N . GLY A 1 189 ? 213.938 225.006 171.373 1.00 78.42 190 GLY A N 1
ATOM 1448 C CA . GLY A 1 189 ? 214.872 224.048 171.926 1.00 78.42 190 GLY A CA 1
ATOM 1449 C C . GLY A 1 189 ? 214.668 223.810 173.408 1.00 78.42 190 GLY A C 1
ATOM 1450 O O . GLY A 1 189 ? 213.854 224.447 174.073 1.00 78.42 190 GLY A O 1
ATOM 1451 N N . ASN A 1 190 ? 215.429 222.854 173.929 1.00 75.85 191 ASN A N 1
ATOM 1452 C CA . ASN A 1 190 ? 215.430 222.593 175.358 1.00 75.85 191 ASN A CA 1
ATOM 1453 C C . ASN A 1 190 ? 216.142 223.705 176.114 1.00 75.85 191 ASN A C 1
ATOM 1454 O O . ASN A 1 190 ? 216.788 224.571 175.524 1.00 75.85 191 ASN A O 1
ATOM 1459 N N . LYS A 1 191 ? 216.014 223.679 177.436 1.00 68.42 192 LYS A N 1
ATOM 1460 C CA . LYS A 1 191 ? 216.576 224.709 178.300 1.00 68.42 192 LYS A CA 1
ATOM 1461 C C . LYS A 1 191 ? 217.322 224.046 179.445 1.00 68.42 192 LYS A C 1
ATOM 1462 O O . LYS A 1 191 ? 216.850 223.056 180.006 1.00 68.42 192 LYS A O 1
ATOM 1468 N N . LEU A 1 192 ? 218.476 224.598 179.792 1.00 66.44 193 LEU A N 1
ATOM 1469 C CA . LEU A 1 192 ? 219.408 223.955 180.700 1.00 66.44 193 LEU A CA 1
ATOM 1470 C C . LEU A 1 192 ? 220.203 225.001 181.461 1.00 66.44 193 LEU A C 1
ATOM 1471 O O . LEU A 1 192 ? 220.677 225.972 180.874 1.00 66.44 193 LEU A O 1
ATOM 1476 N N . VAL A 1 193 ? 220.323 224.817 182.773 1.00 66.23 194 VAL A N 1
ATOM 1477 C CA . VAL A 1 193 ? 221.001 225.769 183.651 1.00 66.23 194 VAL A CA 1
ATOM 1478 C C . VAL A 1 193 ? 221.895 224.968 184.598 1.00 66.23 194 VAL A C 1
ATOM 1479 O O . VAL A 1 193 ? 221.472 224.535 185.673 1.00 66.23 194 VAL A O 1
ATOM 1483 N N . THR A 1 194 ? 223.158 224.805 184.227 1.00 63.03 195 THR A N 1
ATOM 1484 C CA . THR A 1 194 ? 224.108 224.072 185.052 1.00 63.03 195 THR A CA 1
ATOM 1485 C C . THR A 1 194 ? 224.756 225.053 186.016 1.00 63.03 195 THR A C 1
ATOM 1486 O O . THR A 1 194 ? 225.108 226.164 185.624 1.00 63.03 195 THR A O 1
ATOM 1490 N N . VAL A 1 195 ? 224.867 224.667 187.277 1.00 57.68 196 VAL A N 1
ATOM 1491 C CA . VAL A 1 195 ? 225.387 225.517 188.335 1.00 57.68 196 VAL A CA 1
ATOM 1492 C C . VAL A 1 195 ? 226.410 224.703 189.107 1.00 57.68 196 VAL A C 1
ATOM 1493 O O . VAL A 1 195 ? 226.037 223.836 189.901 1.00 57.68 196 VAL A O 1
ATOM 1497 N N . GLY A 1 196 ? 227.698 224.974 188.898 1.00 64.11 197 GLY A N 1
ATOM 1498 C CA . GLY A 1 196 ? 228.744 224.158 189.492 1.00 64.11 197 GLY A CA 1
ATOM 1499 C C . GLY A 1 196 ? 229.857 224.874 190.230 1.00 64.11 197 GLY A C 1
ATOM 1500 O O . GLY A 1 196 ? 230.308 225.932 189.803 1.00 64.11 197 GLY A O 1
ATOM 1501 N N . SER A 1 197 ? 230.336 224.278 191.313 1.00 66.34 198 SER A N 1
ATOM 1502 C CA . SER A 1 197 ? 231.452 224.798 192.096 1.00 66.34 198 SER A CA 1
ATOM 1503 C C . SER A 1 197 ? 232.338 223.606 192.439 1.00 66.34 198 SER A C 1
ATOM 1504 O O . SER A 1 197 ? 232.291 222.560 191.783 1.00 66.34 198 SER A O 1
ATOM 1507 N N . SER A 1 198 ? 233.198 223.750 193.445 1.00 69.95 199 SER A N 1
ATOM 1508 C CA . SER A 1 198 ? 234.014 222.611 193.849 1.00 69.95 199 SER A CA 1
ATOM 1509 C C . SER A 1 198 ? 233.232 221.556 194.624 1.00 69.95 199 SER A C 1
ATOM 1510 O O . SER A 1 198 ? 233.672 220.406 194.685 1.00 69.95 199 SER A O 1
ATOM 1513 N N . ASN A 1 199 ? 232.086 221.903 195.200 1.00 70.41 200 ASN A N 1
ATOM 1514 C CA . ASN A 1 199 ? 231.354 220.996 196.074 1.00 70.41 200 ASN A CA 1
ATOM 1515 C C . ASN A 1 199 ? 229.928 220.763 195.596 1.00 70.41 200 ASN A C 1
ATOM 1516 O O . ASN A 1 199 ? 229.067 220.389 196.394 1.00 70.41 200 ASN A O 1
ATOM 1521 N N . TYR A 1 200 ? 229.653 220.983 194.313 1.00 65.16 201 TYR A N 1
ATOM 1522 C CA . TYR A 1 200 ? 228.282 221.241 193.910 1.00 65.16 201 TYR A CA 1
ATOM 1523 C C . TYR A 1 200 ? 228.181 221.187 192.395 1.00 65.16 201 TYR A C 1
ATOM 1524 O O . TYR A 1 200 ? 229.007 221.793 191.717 1.00 65.16 201 TYR A O 1
ATOM 1533 N N . GLN A 1 201 ? 227.209 220.432 191.873 1.00 68.63 202 GLN A N 1
ATOM 1534 C CA . GLN A 1 201 ? 226.602 220.724 190.568 1.00 68.63 202 GLN A CA 1
ATOM 1535 C C . GLN A 1 201 ? 225.212 220.086 190.597 1.00 68.63 202 GLN A C 1
ATOM 1536 O O . GLN A 1 201 ? 225.016 219.087 191.291 1.00 68.63 202 GLN A O 1
ATOM 1542 N N . GLN A 1 202 ? 224.245 220.704 189.911 1.00 67.98 203 GLN A N 1
ATOM 1543 C CA . GLN A 1 202 ? 222.881 220.190 189.949 1.00 67.98 203 GLN A CA 1
ATOM 1544 C C . GLN A 1 202 ? 222.227 220.014 188.591 1.00 67.98 203 GLN A C 1
ATOM 1545 O O . GLN A 1 202 ? 221.442 219.084 188.438 1.00 67.98 203 GLN A O 1
ATOM 1551 N N . SER A 1 203 ? 222.496 220.895 187.626 1.00 62.73 204 SER A N 1
ATOM 1552 C CA . SER A 1 203 ? 221.919 220.868 186.272 1.00 62.73 204 SER A CA 1
ATOM 1553 C C . SER A 1 203 ? 220.386 220.947 186.280 1.00 62.73 204 SER A C 1
ATOM 1554 O O . SER A 1 203 ? 219.689 219.997 185.939 1.00 62.73 204 SER A O 1
ATOM 1557 N N . PHE A 1 204 ? 219.881 222.122 186.662 1.00 62.70 205 PHE A N 1
ATOM 1558 C CA . PHE A 1 204 ? 218.448 222.394 186.701 1.00 62.70 205 PHE A CA 1
ATOM 1559 C C . PHE A 1 204 ? 217.867 222.545 185.295 1.00 62.70 205 PHE A C 1
ATOM 1560 O O . PHE A 1 204 ? 218.580 222.648 184.297 1.00 62.70 205 PHE A O 1
ATOM 1568 N N . VAL A 1 205 ? 216.542 222.613 185.242 1.00 65.14 206 VAL A N 1
ATOM 1569 C CA . VAL A 1 205 ? 215.762 222.625 184.004 1.00 65.14 206 VAL A CA 1
ATOM 1570 C C . VAL A 1 205 ? 214.369 223.153 184.357 1.00 65.14 206 VAL A C 1
ATOM 1571 O O . VAL A 1 205 ? 213.883 222.889 185.467 1.00 65.14 206 VAL A O 1
ATOM 1575 N N . PRO A 1 206 ? 213.726 223.969 183.519 1.00 60.89 207 PRO A N 1
ATOM 1576 C CA . PRO A 1 206 ? 212.388 224.471 183.858 1.00 60.89 207 PRO A CA 1
ATOM 1577 C C . PRO A 1 206 ? 211.315 223.414 183.633 1.00 60.89 207 PRO A C 1
ATOM 1578 O O . PRO A 1 206 ? 211.550 222.363 183.036 1.00 60.89 207 PRO A O 1
ATOM 1582 N N . SER A 1 207 ? 210.102 223.719 184.096 1.00 60.05 208 SER A N 1
ATOM 1583 C CA . SER A 1 207 ? 208.954 222.828 183.914 1.00 60.05 208 SER A CA 1
ATOM 1584 C C . SER A 1 207 ? 207.723 223.652 183.577 1.00 60.05 208 SER A C 1
ATOM 1585 O O . SER A 1 207 ? 206.916 223.982 184.448 1.00 60.05 208 SER A O 1
ATOM 1588 N N . PRO A 1 208 ? 207.530 223.970 182.302 1.00 60.54 209 PRO A N 1
ATOM 1589 C CA . PRO A 1 208 ? 206.374 224.789 181.913 1.00 60.54 209 PRO A CA 1
ATOM 1590 C C . PRO A 1 208 ? 205.057 224.024 181.985 1.00 60.54 209 PRO A C 1
ATOM 1591 O O . PRO A 1 208 ? 205.030 222.794 182.004 1.00 60.54 209 PRO A O 1
ATOM 1595 N N . GLY A 1 209 ? 203.962 224.770 182.028 1.00 66.25 210 GLY A N 1
ATOM 1596 C CA . GLY A 1 209 ? 202.633 224.178 182.046 1.00 66.25 210 GLY A CA 1
ATOM 1597 C C . GLY A 1 209 ? 201.655 225.206 182.563 1.00 66.25 210 GLY A C 1
ATOM 1598 O O . GLY A 1 209 ? 202.044 226.288 183.002 1.00 66.25 210 GLY A O 1
ATOM 1599 N N . ALA A 1 210 ? 200.371 224.864 182.495 1.00 64.05 211 ALA A N 1
ATOM 1600 C CA . ALA A 1 210 ? 199.333 225.767 182.981 1.00 64.05 211 ALA A CA 1
ATOM 1601 C C . ALA A 1 210 ? 199.155 225.607 184.484 1.00 64.05 211 ALA A C 1
ATOM 1602 O O . ALA A 1 210 ? 199.185 224.495 185.011 1.00 64.05 211 ALA A O 1
ATOM 1604 N N . ARG A 1 211 ? 199.015 226.723 185.176 1.00 64.06 212 ARG A N 1
ATOM 1605 C CA . ARG A 1 211 ? 199.022 226.801 186.629 1.00 64.06 212 ARG A CA 1
ATOM 1606 C C . ARG A 1 211 ? 197.852 227.667 187.060 1.00 64.06 212 ARG A C 1
ATOM 1607 O O . ARG A 1 211 ? 197.267 228.373 186.232 1.00 64.06 212 ARG A O 1
ATOM 1615 N N . PRO A 1 212 ? 197.468 227.644 188.338 1.00 67.86 213 PRO A N 1
ATOM 1616 C CA . PRO A 1 212 ? 196.481 228.621 188.800 1.00 67.86 213 PRO A CA 1
ATOM 1617 C C . PRO A 1 212 ? 197.106 229.993 188.996 1.00 67.86 213 PRO A C 1
ATOM 1618 O O . PRO A 1 212 ? 198.256 230.120 189.423 1.00 67.86 213 PRO A O 1
ATOM 1622 N N . GLN A 1 213 ? 196.341 231.030 188.658 1.00 72.65 214 GLN A N 1
ATOM 1623 C CA . GLN A 1 213 ? 196.793 232.412 188.807 1.00 72.65 214 GLN A CA 1
ATOM 1624 C C . GLN A 1 213 ? 196.949 232.765 190.278 1.00 72.65 214 GLN A C 1
ATOM 1625 O O . GLN A 1 213 ? 196.077 232.460 191.097 1.00 72.65 214 GLN A O 1
ATOM 1631 N N . VAL A 1 214 ? 198.064 233.400 190.611 1.00 71.71 215 VAL A N 1
ATOM 1632 C CA . VAL A 1 214 ? 198.187 234.161 191.846 1.00 71.71 215 VAL A CA 1
ATOM 1633 C C . VAL A 1 214 ? 198.713 235.531 191.462 1.00 71.71 215 VAL A C 1
ATOM 1634 O O . VAL A 1 214 ? 199.817 235.648 190.920 1.00 71.71 215 VAL A O 1
ATOM 1638 N N . ASN A 1 215 ? 197.899 236.555 191.730 1.00 77.16 216 ASN A N 1
ATOM 1639 C CA . ASN A 1 215 ? 198.065 237.929 191.271 1.00 77.16 216 ASN A CA 1
ATOM 1640 C C . ASN A 1 215 ? 198.285 238.015 189.767 1.00 77.16 216 ASN A C 1
ATOM 1641 O O . ASN A 1 215 ? 199.312 238.524 189.317 1.00 77.16 216 ASN A O 1
ATOM 1646 N N . GLY A 1 216 ? 197.346 237.497 188.979 1.00 75.13 217 GLY A N 1
ATOM 1647 C CA . GLY A 1 216 ? 197.233 237.811 187.572 1.00 75.13 217 GLY A CA 1
ATOM 1648 C C . GLY A 1 216 ? 198.110 236.984 186.652 1.00 75.13 217 GLY A C 1
ATOM 1649 O O . GLY A 1 216 ? 197.801 236.875 185.459 1.00 75.13 217 GLY A O 1
ATOM 1650 N N . LEU A 1 217 ? 199.197 236.420 187.159 1.00 72.72 218 LEU A N 1
ATOM 1651 C CA . LEU A 1 217 ? 200.127 235.677 186.320 1.00 72.72 218 LEU A CA 1
ATOM 1652 C C . LEU A 1 217 ? 200.112 234.196 186.672 1.00 72.72 218 LEU A C 1
ATOM 1653 O O . LEU A 1 217 ? 199.963 233.812 187.831 1.00 72.72 218 LEU A O 1
ATOM 1658 N N . SER A 1 218 ? 200.276 233.359 185.649 1.00 68.19 219 SER A N 1
ATOM 1659 C CA . SER A 1 218 ? 200.358 231.919 185.850 1.00 68.19 219 SER A CA 1
ATOM 1660 C C . SER A 1 218 ? 201.730 231.329 185.549 1.00 68.19 219 SER A C 1
ATOM 1661 O O . SER A 1 218 ? 201.808 230.174 185.124 1.00 68.19 219 SER A O 1
ATOM 1664 N N . GLY A 1 219 ? 202.809 232.080 185.742 1.00 65.69 220 GLY A N 1
ATOM 1665 C CA . GLY A 1 219 ? 204.143 231.531 185.699 1.00 65.69 220 GLY A CA 1
ATOM 1666 C C . GLY A 1 219 ? 204.793 231.602 187.068 1.00 65.69 220 GLY A C 1
ATOM 1667 O O . GLY A 1 219 ? 204.317 232.263 187.984 1.00 65.69 220 GLY A O 1
ATOM 1668 N N . ARG A 1 220 ? 205.913 230.905 187.195 1.00 63.33 221 ARG A N 1
ATOM 1669 C CA . ARG A 1 220 ? 206.621 230.888 188.461 1.00 63.33 221 ARG A CA 1
ATOM 1670 C C . ARG A 1 220 ? 208.088 231.212 188.237 1.00 63.33 221 ARG A C 1
ATOM 1671 O O . ARG A 1 220 ? 208.579 231.224 187.108 1.00 63.33 221 ARG A O 1
ATOM 1679 N N . ILE A 1 221 ? 208.785 231.474 189.338 1.00 60.49 222 ILE A N 1
ATOM 1680 C CA . ILE A 1 221 ? 210.239 231.510 189.371 1.00 60.49 222 ILE A CA 1
ATOM 1681 C C . ILE A 1 221 ? 210.673 230.803 190.638 1.00 60.49 222 ILE A C 1
ATOM 1682 O O . ILE A 1 221 ? 210.230 231.164 191.734 1.00 60.49 222 ILE A O 1
ATOM 1687 N N . ASP A 1 222 ? 211.526 229.799 190.497 1.00 58.58 223 ASP A N 1
ATOM 1688 C CA . ASP A 1 222 ? 212.136 229.160 191.646 1.00 58.58 223 ASP A CA 1
ATOM 1689 C C . ASP A 1 222 ? 213.540 229.717 191.813 1.00 58.58 223 ASP A C 1
ATOM 1690 O O . ASP A 1 222 ? 214.300 229.797 190.845 1.00 58.58 223 ASP A O 1
ATOM 1695 N N . PHE A 1 223 ? 213.861 230.134 193.029 1.00 55.26 224 PHE A N 1
ATOM 1696 C CA . PHE A 1 223 ? 215.167 230.674 193.354 1.00 55.26 224 PHE A CA 1
ATOM 1697 C C . PHE A 1 223 ? 215.938 229.673 194.191 1.00 55.26 224 PHE A C 1
ATOM 1698 O O . PHE A 1 223 ? 215.556 229.385 195.329 1.00 55.26 224 PHE A O 1
ATOM 1706 N N . HIS A 1 224 ? 217.030 229.167 193.634 1.00 51.05 225 HIS A N 1
ATOM 1707 C CA . HIS A 1 224 ? 217.919 228.240 194.306 1.00 51.05 225 HIS A CA 1
ATOM 1708 C C . HIS A 1 224 ? 219.113 228.994 194.849 1.00 51.05 225 HIS A C 1
ATOM 1709 O O . HIS A 1 224 ? 219.332 230.158 194.531 1.00 51.05 225 HIS A O 1
ATOM 1716 N N . TRP A 1 225 ? 219.913 228.298 195.639 1.00 45.31 226 TRP A N 1
ATOM 1717 C CA . TRP A 1 225 ? 221.028 228.963 196.278 1.00 45.31 226 TRP A CA 1
ATOM 1718 C C . TRP A 1 225 ? 222.069 227.938 196.687 1.00 45.31 226 TRP A C 1
ATOM 1719 O O . TRP A 1 225 ? 221.725 226.803 197.012 1.00 45.31 226 TRP A O 1
ATOM 1730 N N . LEU A 1 226 ? 223.339 228.344 196.650 1.00 42.73 227 LEU A N 1
ATOM 1731 C CA . LEU A 1 226 ? 224.471 227.593 197.181 1.00 42.73 227 LEU A CA 1
ATOM 1732 C C . LEU A 1 226 ? 225.249 228.474 198.147 1.00 42.73 227 LEU A C 1
ATOM 1733 O O . LEU A 1 226 ? 224.795 229.542 198.541 1.00 42.73 227 LEU A O 1
ATOM 1738 N N . ILE A 1 227 ? 226.413 228.006 198.573 1.00 44.16 228 ILE A N 1
ATOM 1739 C CA . ILE A 1 227 ? 227.380 228.819 199.296 1.00 44.16 228 ILE A CA 1
ATOM 1740 C C . ILE A 1 227 ? 228.746 228.563 198.684 1.00 44.16 228 ILE A C 1
ATOM 1741 O O . ILE A 1 227 ? 229.178 227.409 198.599 1.00 44.16 228 ILE A O 1
ATOM 1746 N N . LEU A 1 228 ? 229.412 229.628 198.232 1.00 54.96 229 LEU A N 1
ATOM 1747 C CA . LEU A 1 228 ? 230.824 229.559 197.888 1.00 54.96 229 LEU A CA 1
ATOM 1748 C C . LEU A 1 228 ? 231.697 229.771 199.103 1.00 54.96 229 LEU A C 1
ATOM 1749 O O . LEU A 1 228 ? 231.385 230.559 199.990 1.00 54.96 229 LEU A O 1
ATOM 1754 N N . ASN A 1 229 ? 232.785 229.074 199.117 1.00 59.13 230 ASN A N 1
ATOM 1755 C CA . ASN A 1 229 ? 233.895 229.155 200.040 1.00 59.13 230 ASN A CA 1
ATOM 1756 C C . ASN A 1 229 ? 234.955 230.088 199.468 1.00 59.13 230 ASN A C 1
ATOM 1757 O O . ASN A 1 229 ? 234.909 230.414 198.278 1.00 59.13 230 ASN A O 1
ATOM 1762 N N . PRO A 1 230 ? 235.879 230.588 200.306 1.00 56.63 231 PRO A N 1
ATOM 1763 C CA . PRO A 1 230 ? 236.986 231.422 199.804 1.00 56.63 231 PRO A CA 1
ATOM 1764 C C . PRO A 1 230 ? 237.784 230.812 198.659 1.00 56.63 231 PRO A C 1
ATOM 1765 O O . PRO A 1 230 ? 238.103 229.624 198.661 1.00 56.63 231 PRO A O 1
ATOM 1769 N N . ASN A 1 231 ? 238.017 231.646 197.642 1.00 60.23 232 ASN A N 1
ATOM 1770 C CA . ASN A 1 231 ? 238.815 231.351 196.438 1.00 60.23 232 ASN A CA 1
ATOM 1771 C C . ASN A 1 231 ? 238.200 230.268 195.554 1.00 60.23 232 ASN A C 1
ATOM 1772 O O . ASN A 1 231 ? 238.878 229.675 194.716 1.00 60.23 232 ASN A O 1
ATOM 1777 N N . ASP A 1 232 ? 236.896 230.054 195.683 1.00 61.85 233 ASP A N 1
ATOM 1778 C CA . ASP A 1 232 ? 236.163 229.153 194.810 1.00 61.85 233 ASP A CA 1
ATOM 1779 C C . ASP A 1 232 ? 235.681 229.857 193.554 1.00 61.85 233 ASP A C 1
ATOM 1780 O O . ASP A 1 232 ? 236.133 230.940 193.204 1.00 61.85 233 ASP A O 1
ATOM 1785 N N . THR A 1 233 ? 234.786 229.191 192.838 1.00 59.65 234 THR A N 1
ATOM 1786 C CA . THR A 1 233 ? 234.159 229.733 191.646 1.00 59.65 234 THR A CA 1
ATOM 1787 C C . THR A 1 233 ? 232.774 229.111 191.552 1.00 59.65 234 THR A C 1
ATOM 1788 O O . THR A 1 233 ? 232.555 228.015 192.052 1.00 59.65 234 THR A O 1
ATOM 1792 N N . VAL A 1 234 ? 231.821 229.805 190.941 1.00 58.70 235 VAL A N 1
ATOM 1793 C CA . VAL A 1 234 ? 230.681 229.130 190.335 1.00 58.70 235 VAL A CA 1
ATOM 1794 C C . VAL A 1 234 ? 230.660 229.491 188.872 1.00 58.70 235 VAL A C 1
ATOM 1795 O O . VAL A 1 234 ? 230.588 230.671 188.527 1.00 58.70 235 VAL A O 1
ATOM 1799 N N . THR A 1 235 ? 230.701 228.495 188.008 1.00 57.02 236 THR A N 1
ATOM 1800 C CA . THR A 1 235 ? 230.447 228.747 186.605 1.00 57.02 236 THR A CA 1
ATOM 1801 C C . THR A 1 235 ? 228.967 228.502 186.372 1.00 57.02 236 THR A C 1
ATOM 1802 O O . THR A 1 235 ? 228.410 227.525 186.872 1.00 57.02 236 THR A O 1
ATOM 1806 N N . PHE A 1 236 ? 228.322 229.433 185.693 1.00 55.81 237 PHE A N 1
ATOM 1807 C CA . PHE A 1 236 ? 226.944 229.299 185.250 1.00 55.81 237 PHE A CA 1
ATOM 1808 C C . PHE A 1 236 ? 227.012 229.188 183.737 1.00 55.81 237 PHE A C 1
ATOM 1809 O O . PHE A 1 236 ? 227.540 230.086 183.075 1.00 55.81 237 PHE A O 1
ATOM 1817 N N . SER A 1 237 ? 226.515 228.092 183.184 1.00 62.78 238 SER A N 1
ATOM 1818 C CA . SER A 1 237 ? 226.177 228.034 181.771 1.00 62.78 238 SER A CA 1
ATOM 1819 C C . SER A 1 237 ? 224.672 227.905 181.672 1.00 62.78 238 SER A C 1
ATOM 1820 O O . SER A 1 237 ? 224.056 227.231 182.502 1.00 62.78 238 SER A O 1
ATOM 1823 N N . PHE A 1 238 ? 224.092 228.536 180.656 1.00 64.69 239 PHE A N 1
ATOM 1824 C CA . PHE A 1 238 ? 222.645 228.625 180.555 1.00 64.69 239 PHE A CA 1
ATOM 1825 C C . PHE A 1 238 ? 222.238 229.132 179.185 1.00 64.69 239 PHE A C 1
ATOM 1826 O O . PHE A 1 238 ? 222.793 230.105 178.673 1.00 64.69 239 PHE A O 1
ATOM 1834 N N . ASN A 1 239 ? 221.248 228.455 178.607 1.00 68.81 240 ASN A N 1
ATOM 1835 C CA . ASN A 1 239 ? 220.704 228.797 177.300 1.00 68.81 240 ASN A CA 1
ATOM 1836 C C . ASN A 1 239 ? 219.283 229.327 177.436 1.00 68.81 240 ASN A C 1
ATOM 1837 O O . ASN A 1 239 ? 218.466 229.156 176.531 1.00 68.81 240 ASN A O 1
ATOM 1842 N N . GLY A 1 240 ? 218.965 229.982 178.529 1.00 66.74 241 GLY A N 1
ATOM 1843 C CA . GLY A 1 240 ? 217.633 230.528 178.676 1.00 66.74 241 GLY A CA 1
ATOM 1844 C C . GLY A 1 240 ? 217.093 230.236 180.049 1.00 66.74 241 GLY A C 1
ATOM 1845 O O . GLY A 1 240 ? 217.735 229.571 180.860 1.00 66.74 241 GLY A O 1
ATOM 1846 N N . ALA A 1 241 ? 215.910 230.797 180.312 1.00 64.21 242 ALA A N 1
ATOM 1847 C CA . ALA A 1 241 ? 215.068 230.488 181.467 1.00 64.21 242 ALA A CA 1
ATOM 1848 C C . ALA A 1 241 ? 215.794 230.718 182.789 1.00 64.21 242 ALA A C 1
ATOM 1849 O O . ALA A 1 241 ? 215.540 230.059 183.796 1.00 64.21 242 ALA A O 1
ATOM 1851 N N . PHE A 1 242 ? 216.698 231.687 182.771 1.00 60.40 243 PHE A N 1
ATOM 1852 C CA . PHE A 1 242 ? 217.599 231.897 183.887 1.00 60.40 243 PHE A CA 1
ATOM 1853 C C . PHE A 1 242 ? 217.458 233.320 184.397 1.00 60.40 243 PHE A C 1
ATOM 1854 O O . PHE A 1 242 ? 217.408 234.277 183.626 1.00 60.40 243 PHE A O 1
ATOM 1862 N N . ILE A 1 243 ? 217.346 233.430 185.700 1.00 60.76 244 ILE A N 1
ATOM 1863 C CA . ILE A 1 243 ? 217.292 234.704 186.392 1.00 60.76 244 ILE A CA 1
ATOM 1864 C C . ILE A 1 243 ? 218.652 234.851 187.057 1.00 60.76 244 ILE A C 1
ATOM 1865 O O . ILE A 1 243 ? 218.876 234.358 188.166 1.00 60.76 244 ILE A O 1
ATOM 1870 N N . ALA A 1 244 ? 219.590 235.512 186.360 1.00 62.77 245 ALA A N 1
ATOM 1871 C CA . ALA A 1 244 ? 220.982 235.704 186.749 1.00 62.77 245 ALA A CA 1
ATOM 1872 C C . ALA A 1 244 ? 221.060 236.587 187.979 1.00 62.77 245 ALA A C 1
ATOM 1873 O O . ALA A 1 244 ? 220.168 237.392 188.212 1.00 62.77 245 ALA A O 1
ATOM 1875 N N . PRO A 1 245 ? 222.061 236.452 188.826 1.00 55.53 246 PRO A N 1
ATOM 1876 C CA . PRO A 1 245 ? 222.262 237.440 189.876 1.00 55.53 246 PRO A CA 1
ATOM 1877 C C . PRO A 1 245 ? 223.169 238.549 189.365 1.00 55.53 246 PRO A C 1
ATOM 1878 O O . PRO A 1 245 ? 223.774 238.468 188.297 1.00 55.53 246 PRO A O 1
ATOM 1882 N N . ASP A 1 246 ? 223.215 239.613 190.134 1.00 61.05 247 ASP A N 1
ATOM 1883 C CA . ASP A 1 246 ? 223.994 240.784 189.793 1.00 61.05 247 ASP A CA 1
ATOM 1884 C C . ASP A 1 246 ? 224.850 241.244 190.950 1.00 61.05 247 ASP A C 1
ATOM 1885 O O . ASP A 1 246 ? 225.881 241.874 190.740 1.00 61.05 247 ASP A O 1
ATOM 1890 N N . ARG A 1 247 ? 224.431 240.953 192.169 1.00 62.35 248 ARG A N 1
ATOM 1891 C CA . ARG A 1 247 ? 225.164 241.284 193.370 1.00 62.35 248 ARG A CA 1
ATOM 1892 C C . ARG A 1 247 ? 224.996 240.153 194.362 1.00 62.35 248 ARG A C 1
ATOM 1893 O O . ARG A 1 247 ? 223.916 239.952 194.909 1.00 62.35 248 ARG A O 1
ATOM 1901 N N . ALA A 1 248 ? 226.081 239.441 194.619 1.00 53.05 249 ALA A N 1
ATOM 1902 C CA . ALA A 1 248 ? 226.091 238.353 195.580 1.00 53.05 249 ALA A CA 1
ATOM 1903 C C . ALA A 1 248 ? 226.047 238.928 196.986 1.00 53.05 249 ALA A C 1
ATOM 1904 O O . ALA A 1 248 ? 226.094 240.140 197.172 1.00 53.05 249 ALA A O 1
ATOM 1906 N N . SER A 1 249 ? 225.982 238.085 198.002 1.00 46.61 250 SER A N 1
ATOM 1907 C CA . SER A 1 249 ? 225.859 238.637 199.336 1.00 46.61 250 SER A CA 1
ATOM 1908 C C . SER A 1 249 ? 226.837 237.978 200.270 1.00 46.61 250 SER A C 1
ATOM 1909 O O . SER A 1 249 ? 227.145 236.801 200.133 1.00 46.61 250 SER A O 1
ATOM 1912 N N . PHE A 1 250 ? 227.290 238.749 201.237 1.00 50.76 251 PHE A N 1
ATOM 1913 C CA . PHE A 1 250 ? 228.299 238.340 202.186 1.00 50.76 251 PHE A CA 1
ATOM 1914 C C . PHE A 1 250 ? 227.750 238.673 203.551 1.00 50.76 251 PHE A C 1
ATOM 1915 O O . PHE A 1 250 ? 227.153 239.723 203.755 1.00 50.76 251 PHE A O 1
ATOM 1923 N N . LEU A 1 251 ? 227.888 237.760 204.480 1.00 48.42 252 LEU A N 1
ATOM 1924 C CA . LEU A 1 251 ? 227.245 237.980 205.754 1.00 48.42 252 LEU A CA 1
ATOM 1925 C C . LEU A 1 251 ? 228.097 238.940 206.559 1.00 48.42 252 LEU A C 1
ATOM 1926 O O . LEU A 1 251 ? 229.320 238.933 206.471 1.00 48.42 252 LEU A O 1
ATOM 1931 N N . ARG A 1 252 ? 227.433 239.777 207.323 1.00 53.12 253 ARG A N 1
ATOM 1932 C CA . ARG A 1 252 ? 228.084 240.858 208.034 1.00 53.12 253 ARG A CA 1
ATOM 1933 C C . ARG A 1 252 ? 228.513 240.483 209.433 1.00 53.12 253 ARG A C 1
ATOM 1934 O O . ARG A 1 252 ? 229.574 240.911 209.880 1.00 53.12 253 ARG A O 1
ATOM 1942 N N . GLY A 1 253 ? 227.720 239.704 210.140 1.00 53.28 254 GLY A N 1
ATOM 1943 C CA . GLY A 1 253 ? 227.968 239.536 211.550 1.00 53.28 254 GLY A CA 1
ATOM 1944 C C . GLY A 1 253 ? 227.017 238.556 212.186 1.00 53.28 254 GLY A C 1
ATOM 1945 O O . GLY A 1 253 ? 226.839 237.444 211.694 1.00 53.28 254 GLY A O 1
ATOM 1946 N N . LYS A 1 254 ? 226.432 238.947 213.305 1.00 51.15 255 LYS A N 1
ATOM 1947 C CA . LYS A 1 254 ? 225.513 238.108 214.052 1.00 51.15 255 LYS A CA 1
ATOM 1948 C C . LYS A 1 254 ? 224.184 238.820 214.202 1.00 51.15 255 LYS A C 1
ATOM 1949 O O . LYS A 1 254 ? 224.133 240.049 214.228 1.00 51.15 255 LYS A O 1
ATOM 1955 N N . SER A 1 255 ? 223.118 238.040 214.314 1.00 52.11 256 SER A N 1
ATOM 1956 C CA . SER A 1 255 ? 221.788 238.564 214.581 1.00 52.11 256 SER A CA 1
ATOM 1957 C C . SER A 1 255 ? 220.966 237.452 215.210 1.00 52.11 256 SER A C 1
ATOM 1958 O O . SER A 1 255 ? 221.468 236.350 215.443 1.00 52.11 256 SER A O 1
ATOM 1961 N N . MET A 1 256 ? 219.711 237.748 215.531 1.00 54.97 257 MET A N 1
ATOM 1962 C CA . MET A 1 256 ? 218.715 236.716 215.761 1.00 54.97 257 MET A CA 1
ATOM 1963 C C . MET A 1 256 ? 217.539 237.011 214.852 1.00 54.97 257 MET A C 1
ATOM 1964 O O . MET A 1 256 ? 217.531 238.007 214.131 1.00 54.97 257 MET A O 1
ATOM 1969 N N . GLY A 1 257 ? 216.552 236.138 214.864 1.00 54.00 258 GLY A N 1
ATOM 1970 C CA . GLY A 1 257 ? 215.417 236.357 213.996 1.00 54.00 258 GLY A CA 1
ATOM 1971 C C . GLY A 1 257 ? 214.127 235.962 214.662 1.00 54.00 258 GLY A C 1
ATOM 1972 O O . GLY A 1 257 ? 214.080 234.941 215.344 1.00 54.00 258 GLY A O 1
ATOM 1973 N N . ILE A 1 258 ? 213.089 236.779 214.531 1.00 54.94 259 ILE A N 1
ATOM 1974 C CA . ILE A 1 258 ? 211.814 236.518 215.172 1.00 54.94 259 ILE A CA 1
ATOM 1975 C C . ILE A 1 258 ? 210.693 236.719 214.164 1.00 54.94 259 ILE A C 1
ATOM 1976 O O . ILE A 1 258 ? 210.780 237.536 213.244 1.00 54.94 259 ILE A O 1
ATOM 1981 N N . GLN A 1 259 ? 209.656 235.899 214.301 1.00 60.21 260 GLN A N 1
ATOM 1982 C CA . GLN A 1 259 ? 208.411 236.057 213.559 1.00 60.21 260 GLN A CA 1
ATOM 1983 C C . GLN A 1 259 ? 207.405 236.664 214.517 1.00 60.21 260 GLN A C 1
ATOM 1984 O O . GLN A 1 259 ? 207.307 236.231 215.667 1.00 60.21 260 GLN A O 1
ATOM 1990 N N . SER A 1 260 ? 206.701 237.698 214.065 1.00 64.31 261 SER A N 1
ATOM 1991 C CA . SER A 1 260 ? 205.776 238.399 214.932 1.00 64.31 261 SER A CA 1
ATOM 1992 C C . SER A 1 260 ? 204.712 239.105 214.117 1.00 64.31 261 SER A C 1
ATOM 1993 O O . SER A 1 260 ? 204.705 239.070 212.886 1.00 64.31 261 SER A O 1
ATOM 1996 N N . GLY A 1 261 ? 203.800 239.735 214.849 1.00 64.11 262 GLY A N 1
ATOM 1997 C CA . GLY A 1 261 ? 202.764 240.580 214.299 1.00 64.11 262 GLY A CA 1
ATOM 1998 C C . GLY A 1 261 ? 202.416 241.772 215.173 1.00 64.11 262 GLY A C 1
ATOM 1999 O O . GLY A 1 261 ? 201.311 242.299 215.056 1.00 64.11 262 GLY A O 1
ATOM 2000 N N . VAL A 1 262 ? 203.310 242.190 216.072 1.00 61.95 263 VAL A N 1
ATOM 2001 C CA . VAL A 1 262 ? 203.054 243.371 216.889 1.00 61.95 263 VAL A CA 1
ATOM 2002 C C . VAL A 1 262 ? 204.049 244.479 216.574 1.00 61.95 263 VAL A C 1
ATOM 2003 O O . VAL A 1 262 ? 204.977 244.285 215.788 1.00 61.95 263 VAL A O 1
ATOM 2007 N N . GLN A 1 263 ? 203.871 245.641 217.206 1.00 66.62 264 GLN A N 1
ATOM 2008 C CA . GLN A 1 263 ? 204.574 246.862 216.839 1.00 66.62 264 GLN A CA 1
ATOM 2009 C C . GLN A 1 263 ? 205.902 246.976 217.589 1.00 66.62 264 GLN A C 1
ATOM 2010 O O . GLN A 1 263 ? 206.112 246.360 218.632 1.00 66.62 264 GLN A O 1
ATOM 2016 N N . VAL A 1 264 ? 206.800 247.801 217.054 1.00 66.12 265 VAL A N 1
ATOM 2017 C CA . VAL A 1 264 ? 208.167 247.958 217.542 1.00 66.12 265 VAL A CA 1
ATOM 2018 C C . VAL A 1 264 ? 208.162 248.992 218.662 1.00 66.12 265 VAL A C 1
ATOM 2019 O O . VAL A 1 264 ? 207.526 250.043 218.535 1.00 66.12 265 VAL A O 1
ATOM 2023 N N . ASP A 1 265 ? 208.862 248.707 219.756 1.00 71.12 266 ASP A N 1
ATOM 2024 C CA . ASP A 1 265 ? 208.907 249.601 220.907 1.00 71.12 266 ASP A CA 1
ATOM 2025 C C . ASP A 1 265 ? 210.334 249.718 221.429 1.00 71.12 266 ASP A C 1
ATOM 2026 O O . ASP A 1 265 ? 210.788 248.865 222.197 1.00 71.12 266 ASP A O 1
ATOM 2031 N N . ALA A 1 266 ? 211.012 250.807 221.062 1.00 76.66 267 ALA A N 1
ATOM 2032 C CA . ALA A 1 266 ? 212.412 251.009 221.409 1.00 76.66 267 ALA A CA 1
ATOM 2033 C C . ALA A 1 266 ? 212.635 251.599 222.796 1.00 76.66 267 ALA A C 1
ATOM 2034 O O . ALA A 1 266 ? 213.785 251.831 223.167 1.00 76.66 267 ALA A O 1
ATOM 2036 N N . ASN A 1 267 ? 211.588 251.851 223.571 1.00 81.62 268 ASN A N 1
ATOM 2037 C CA . ASN A 1 267 ? 211.793 252.256 224.956 1.00 81.62 268 ASN A CA 1
ATOM 2038 C C . ASN A 1 267 ? 211.949 251.066 225.883 1.00 81.62 268 ASN A C 1
ATOM 2039 O O . ASN A 1 267 ? 212.757 251.110 226.813 1.00 81.62 268 ASN A O 1
ATOM 2044 N N . CYS A 1 268 ? 211.198 250.005 225.626 1.00 76.32 269 CYS A N 1
ATOM 2045 C CA . CYS A 1 268 ? 211.317 248.747 226.336 1.00 76.32 269 CYS A CA 1
ATOM 2046 C C . CYS A 1 268 ? 212.630 248.048 225.983 1.00 76.32 269 CYS A C 1
ATOM 2047 O O . CYS A 1 268 ? 213.129 248.140 224.861 1.00 76.32 269 CYS A O 1
ATOM 2050 N N . GLU A 1 269 ? 213.193 247.348 226.969 1.00 80.51 270 GLU A N 1
ATOM 2051 C CA . GLU A 1 269 ? 214.435 246.584 226.812 1.00 80.51 270 GLU A CA 1
ATOM 2052 C C . GLU A 1 269 ? 214.148 245.111 227.066 1.00 80.51 270 GLU A C 1
ATOM 2053 O O . GLU A 1 269 ? 213.929 244.725 228.218 1.00 80.51 270 GLU A O 1
ATOM 2059 N N . GLY A 1 270 ? 214.166 244.289 226.014 1.00 78.82 271 GLY A N 1
ATOM 2060 C CA . GLY A 1 270 ? 213.775 242.894 226.148 1.00 78.82 271 GLY A CA 1
ATOM 2061 C C . GLY A 1 270 ? 214.603 241.955 225.294 1.00 78.82 271 GLY A C 1
ATOM 2062 O O . GLY A 1 270 ? 215.337 242.381 224.397 1.00 78.82 271 GLY A O 1
ATOM 2063 N N . ASP A 1 271 ? 214.450 240.648 225.568 1.00 73.07 272 ASP A N 1
ATOM 2064 C CA . ASP A 1 271 ? 215.379 239.643 225.059 1.00 73.07 272 ASP A CA 1
ATOM 2065 C C . ASP A 1 271 ? 214.717 238.403 224.457 1.00 73.07 272 ASP A C 1
ATOM 2066 O O . ASP A 1 271 ? 215.292 237.793 223.553 1.00 73.07 272 ASP A O 1
ATOM 2071 N N . CYS A 1 272 ? 213.519 238.027 224.909 1.00 67.61 273 CYS A N 1
ATOM 2072 C CA . CYS A 1 272 ? 212.860 236.789 224.488 1.00 67.61 273 CYS A CA 1
ATOM 2073 C C . CYS A 1 272 ? 211.591 237.137 223.731 1.00 67.61 273 CYS A C 1
ATOM 2074 O O . CYS A 1 272 ? 210.642 237.659 224.323 1.00 67.61 273 CYS A O 1
ATOM 2077 N N . TYR A 1 273 ? 211.559 236.843 222.436 1.00 66.73 274 TYR A N 1
ATOM 2078 C CA . TYR A 1 273 ? 210.568 237.430 221.548 1.00 66.73 274 TYR A CA 1
ATOM 2079 C C . TYR A 1 273 ? 209.769 236.331 220.863 1.00 66.73 274 TYR A C 1
ATOM 2080 O O . TYR A 1 273 ? 210.356 235.429 220.267 1.00 66.73 274 TYR A O 1
ATOM 2089 N N . HIS A 1 274 ? 208.436 236.432 220.897 1.00 66.80 275 HIS A N 1
ATOM 2090 C CA . HIS A 1 274 ? 207.585 235.510 220.148 1.00 66.80 275 HIS A CA 1
ATOM 2091 C C . HIS A 1 274 ? 206.618 236.253 219.241 1.00 66.80 275 HIS A C 1
ATOM 2092 O O . HIS A 1 274 ? 206.809 237.441 218.985 1.00 66.80 275 HIS A O 1
ATOM 2099 N N . SER A 1 275 ? 205.610 235.567 218.711 1.00 66.79 276 SER A N 1
ATOM 2100 C CA . SER A 1 275 ? 204.760 236.156 217.678 1.00 66.79 276 SER A CA 1
ATOM 2101 C C . SER A 1 275 ? 203.848 237.262 218.191 1.00 66.79 276 SER A C 1
ATOM 2102 O O . SER A 1 275 ? 203.648 238.261 217.493 1.00 66.79 276 SER A O 1
ATOM 2105 N N . GLY A 1 276 ? 203.297 237.102 219.380 1.00 68.81 277 GLY A N 1
ATOM 2106 C CA . GLY A 1 276 ? 202.496 238.119 220.005 1.00 68.81 277 GLY A CA 1
ATOM 2107 C C . GLY A 1 276 ? 203.330 238.870 221.010 1.00 68.81 277 GLY A C 1
ATOM 2108 O O . GLY A 1 276 ? 202.897 239.086 222.141 1.00 68.81 277 GLY A O 1
ATOM 2109 N N . GLY A 1 277 ? 204.564 239.193 220.647 1.00 67.75 278 GLY A N 1
ATOM 2110 C CA . GLY A 1 277 ? 205.274 240.179 221.430 1.00 67.75 278 GLY A CA 1
ATOM 2111 C C . GLY A 1 277 ? 206.686 239.908 221.889 1.00 67.75 278 GLY A C 1
ATOM 2112 O O . GLY A 1 277 ? 207.613 239.763 221.091 1.00 67.75 278 GLY A O 1
ATOM 2113 N N . THR A 1 278 ? 206.849 239.899 223.204 1.00 70.62 279 THR A N 1
ATOM 2114 C CA . THR A 1 278 ? 208.142 239.867 223.862 1.00 70.62 279 THR A CA 1
ATOM 2115 C C . THR A 1 278 ? 207.941 239.390 225.282 1.00 70.62 279 THR A C 1
ATOM 2116 O O . THR A 1 278 ? 207.135 239.958 226.017 1.00 70.62 279 THR A O 1
ATOM 2120 N N . ILE A 1 279 ? 208.680 238.369 225.675 1.00 65.56 280 ILE A N 1
ATOM 2121 C CA . ILE A 1 279 ? 208.642 237.889 227.045 1.00 65.56 280 ILE A CA 1
ATOM 2122 C C . ILE A 1 279 ? 209.779 238.588 227.778 1.00 65.56 280 ILE A C 1
ATOM 2123 O O . ILE A 1 279 ? 210.879 238.725 227.245 1.00 65.56 280 ILE A O 1
ATOM 2128 N N . ILE A 1 280 ? 209.506 239.091 228.968 1.00 64.77 281 ILE A N 1
ATOM 2129 C CA . ILE A 1 280 ? 210.544 239.637 229.825 1.00 64.77 281 ILE A CA 1
ATOM 2130 C C . ILE A 1 280 ? 210.223 239.291 231.270 1.00 64.77 281 ILE A C 1
ATOM 2131 O O . ILE A 1 280 ? 209.303 239.860 231.871 1.00 64.77 281 ILE A O 1
ATOM 2136 N N . SER A 1 281 ? 210.961 238.326 231.807 1.00 64.12 282 SER A N 1
ATOM 2137 C CA . SER A 1 281 ? 211.217 238.226 233.236 1.00 64.12 282 SER A CA 1
ATOM 2138 C C . SER A 1 281 ? 212.414 237.320 233.433 1.00 64.12 282 SER A C 1
ATOM 2139 O O . SER A 1 281 ? 213.011 236.812 232.481 1.00 64.12 282 SER A O 1
ATOM 2142 N N . ASN A 1 282 ? 212.739 237.115 234.699 1.00 65.33 283 ASN A N 1
ATOM 2143 C CA . ASN A 1 282 ? 213.760 236.180 235.108 1.00 65.33 283 ASN A CA 1
ATOM 2144 C C . ASN A 1 282 ? 213.215 234.783 235.345 1.00 65.33 283 ASN A C 1
ATOM 2145 O O . ASN A 1 282 ? 213.891 233.975 235.987 1.00 65.33 283 ASN A O 1
ATOM 2150 N N . LEU A 1 283 ? 212.024 234.477 234.847 1.00 61.71 284 LEU A N 1
ATOM 2151 C CA . LEU A 1 283 ? 211.383 233.227 235.197 1.00 61.71 284 LEU A CA 1
ATOM 2152 C C . LEU A 1 283 ? 211.757 232.148 234.182 1.00 61.71 284 LEU A C 1
ATOM 2153 O O . LEU A 1 283 ? 211.809 232.405 232.978 1.00 61.71 284 LEU A O 1
ATOM 2158 N N . PRO A 1 284 ? 212.036 230.928 234.649 1.00 59.35 285 PRO A N 1
ATOM 2159 C CA . PRO A 1 284 ? 212.652 229.932 233.769 1.00 59.35 285 PRO A CA 1
ATOM 2160 C C . PRO A 1 284 ? 211.690 229.281 232.817 1.00 59.35 285 PRO A C 1
ATOM 2161 O O . PRO A 1 284 ? 212.130 228.679 231.829 1.00 59.35 285 PRO A O 1
ATOM 2165 N N . PHE A 1 285 ? 210.394 229.401 233.078 1.00 56.34 286 PHE A N 1
ATOM 2166 C CA . PHE A 1 285 ? 209.347 228.627 232.436 1.00 56.34 286 PHE A CA 1
ATOM 2167 C C . PHE A 1 285 ? 208.279 229.571 231.907 1.00 56.34 286 PHE A C 1
ATOM 2168 O O . PHE A 1 285 ? 207.888 230.512 232.588 1.00 56.34 286 PHE A O 1
ATOM 2176 N N . GLN A 1 286 ? 207.804 229.318 230.691 1.00 56.41 287 GLN A N 1
ATOM 2177 C CA . GLN A 1 286 ? 206.811 230.184 230.072 1.00 56.41 287 GLN A CA 1
ATOM 2178 C C . GLN A 1 286 ? 205.730 229.353 229.390 1.00 56.41 287 GLN A C 1
ATOM 2179 O O . GLN A 1 286 ? 206.026 228.376 228.703 1.00 56.41 287 GLN A O 1
ATOM 2185 N N . ASN A 1 287 ? 204.470 229.757 229.575 1.00 56.68 288 ASN A N 1
ATOM 2186 C CA . ASN A 1 287 ? 203.307 229.063 229.020 1.00 56.68 288 ASN A CA 1
ATOM 2187 C C . ASN A 1 287 ? 202.825 229.765 227.769 1.00 56.68 288 ASN A C 1
ATOM 2188 O O . ASN A 1 287 ? 201.857 229.363 227.134 1.00 56.68 288 ASN A O 1
ATOM 2193 N N . ILE A 1 288 ? 203.525 230.806 227.375 1.00 56.83 289 ILE A N 1
ATOM 2194 C CA . ILE A 1 288 ? 203.016 231.781 226.428 1.00 56.83 289 ILE A CA 1
ATOM 2195 C C . ILE A 1 288 ? 203.114 231.272 225.002 1.00 56.83 289 ILE A C 1
ATOM 2196 O O . ILE A 1 288 ? 202.115 231.208 224.293 1.00 56.83 289 ILE A O 1
ATOM 2201 N N . ASP A 1 289 ? 204.297 230.870 224.573 1.00 61.14 290 ASP A N 1
ATOM 2202 C CA . ASP A 1 289 ? 204.414 230.286 223.249 1.00 61.14 290 ASP A CA 1
ATOM 2203 C C . ASP A 1 289 ? 205.601 229.341 223.212 1.00 61.14 290 ASP A C 1
ATOM 2204 O O . ASP A 1 289 ? 206.661 229.639 223.772 1.00 61.14 290 ASP A O 1
ATOM 2209 N N . SER A 1 290 ? 205.401 228.191 222.571 1.00 58.87 291 SER A N 1
ATOM 2210 C CA . SER A 1 290 ? 206.374 227.114 222.538 1.00 58.87 291 SER A CA 1
ATOM 2211 C C . SER A 1 290 ? 207.525 227.394 221.606 1.00 58.87 291 SER A C 1
ATOM 2212 O O . SER A 1 290 ? 208.611 226.858 221.812 1.00 58.87 291 SER A O 1
ATOM 2215 N N . ARG A 1 291 ? 207.326 228.230 220.616 1.00 58.72 292 ARG A N 1
ATOM 2216 C CA . ARG A 1 291 ? 208.308 228.455 219.580 1.00 58.72 292 ARG A CA 1
ATOM 2217 C C . ARG A 1 291 ? 209.038 229.778 219.806 1.00 58.72 292 ARG A C 1
ATOM 2218 O O . ARG A 1 291 ? 209.503 230.429 218.873 1.00 58.72 292 ARG A O 1
ATOM 2226 N N . ALA A 1 292 ? 209.187 230.147 221.074 1.00 59.41 293 ALA A N 1
ATOM 2227 C CA . ALA A 1 292 ? 209.851 231.360 221.530 1.00 59.41 293 ALA A CA 1
ATOM 2228 C C . ALA A 1 292 ? 211.359 231.321 221.305 1.00 59.41 293 ALA A C 1
ATOM 2229 O O . ALA A 1 292 ? 212.057 230.464 221.848 1.00 59.41 293 ALA A O 1
ATOM 2231 N N . VAL A 1 293 ? 211.872 232.291 220.538 1.00 57.06 294 VAL A N 1
ATOM 2232 C CA . VAL A 1 293 ? 213.270 232.278 220.123 1.00 57.06 294 VAL A CA 1
ATOM 2233 C C . VAL A 1 293 ? 214.032 233.464 220.696 1.00 57.06 294 VAL A C 1
ATOM 2234 O O . VAL A 1 293 ? 213.466 234.505 221.021 1.00 57.06 294 VAL A O 1
ATOM 2238 N N . GLY A 1 294 ? 215.346 233.301 220.772 1.00 58.82 295 GLY A N 1
ATOM 2239 C CA . GLY A 1 294 ? 216.214 234.178 221.521 1.00 58.82 295 GLY A CA 1
ATOM 2240 C C . GLY A 1 294 ? 216.850 233.461 222.690 1.00 58.82 295 GLY A C 1
ATOM 2241 O O . GLY A 1 294 ? 217.090 232.256 222.666 1.00 58.82 295 GLY A O 1
ATOM 2242 N N . LYS A 1 295 ? 217.148 234.230 223.725 1.00 59.96 296 LYS A N 1
ATOM 2243 C CA . LYS A 1 295 ? 217.497 233.662 225.021 1.00 59.96 296 LYS A CA 1
ATOM 2244 C C . LYS A 1 295 ? 216.214 233.533 225.815 1.00 59.96 296 LYS A C 1
ATOM 2245 O O . LYS A 1 295 ? 216.008 234.246 226.797 1.00 59.96 296 LYS A O 1
ATOM 2251 N N . CYS A 1 296 ? 215.360 232.604 225.410 1.00 62.84 297 CYS A N 1
ATOM 2252 C CA . CYS A 1 296 ? 214.015 232.451 225.936 1.00 62.84 297 CYS A CA 1
ATOM 2253 C C . CYS A 1 296 ? 213.946 231.452 227.071 1.00 62.84 297 CYS A C 1
ATOM 2254 O O . CYS A 1 296 ? 214.786 230.554 227.176 1.00 62.84 297 CYS A O 1
ATOM 2257 N N . PRO A 1 297 ? 212.962 231.585 227.951 1.00 58.22 298 PRO A N 1
ATOM 2258 C CA . PRO A 1 297 ? 212.737 230.553 228.954 1.00 58.22 298 PRO A CA 1
ATOM 2259 C C . PRO A 1 297 ? 212.113 229.317 228.318 1.00 58.22 298 PRO A C 1
ATOM 2260 O O . PRO A 1 297 ? 211.827 229.271 227.119 1.00 58.22 298 PRO A O 1
ATOM 2264 N N . ARG A 1 298 ? 211.913 228.293 229.132 1.00 55.20 299 ARG A N 1
ATOM 2265 C CA . ARG A 1 298 ? 211.541 227.009 228.565 1.00 55.20 299 ARG A CA 1
ATOM 2266 C C . ARG A 1 298 ? 210.035 226.817 228.571 1.00 55.20 299 ARG A C 1
ATOM 2267 O O . ARG A 1 298 ? 209.364 227.094 229.564 1.00 55.20 299 ARG A O 1
ATOM 2275 N N . TYR A 1 299 ? 209.512 226.299 227.458 1.00 51.95 300 TYR A N 1
ATOM 2276 C CA . TYR A 1 299 ? 208.079 226.078 227.327 1.00 51.95 300 TYR A CA 1
ATOM 2277 C C . TYR A 1 299 ? 207.650 224.912 228.204 1.00 51.95 300 TYR A C 1
ATOM 2278 O O . TYR A 1 299 ? 208.425 223.996 228.472 1.00 51.95 300 TYR A O 1
ATOM 2287 N N . VAL A 1 300 ? 206.424 224.974 228.680 1.00 51.30 301 VAL A N 1
ATOM 2288 C CA . VAL A 1 300 ? 205.924 224.069 229.685 1.00 51.30 301 VAL A CA 1
ATOM 2289 C C . VAL A 1 300 ? 204.428 223.934 229.389 1.00 51.30 301 VAL A C 1
ATOM 2290 O O . VAL A 1 300 ? 203.875 224.702 228.605 1.00 51.30 301 VAL A O 1
ATOM 2294 N N . LYS A 1 301 ? 203.782 222.916 229.965 1.00 54.03 302 LYS A N 1
ATOM 2295 C CA . LYS A 1 301 ? 202.354 222.729 229.727 1.00 54.03 302 LYS A CA 1
ATOM 2296 C C . LYS A 1 301 ? 201.492 223.380 230.785 1.00 54.03 302 LYS A C 1
ATOM 2297 O O . LYS A 1 301 ? 200.524 224.058 230.444 1.00 54.03 302 LYS A O 1
ATOM 2303 N N . GLN A 1 302 ? 201.819 223.177 232.052 1.00 57.13 303 GLN A N 1
ATOM 2304 C CA . GLN A 1 302 ? 201.024 223.718 233.138 1.00 57.13 303 GLN A CA 1
ATOM 2305 C C . GLN A 1 302 ? 201.149 225.234 233.214 1.00 57.13 303 GLN A C 1
ATOM 2306 O O . GLN A 1 302 ? 202.020 225.835 232.590 1.00 57.13 303 GLN A O 1
ATOM 2312 N N . ARG A 1 303 ? 200.239 225.861 233.964 1.00 59.12 304 ARG A N 1
ATOM 2313 C CA . ARG A 1 303 ? 200.111 227.312 233.939 1.00 59.12 304 ARG A CA 1
ATOM 2314 C C . ARG A 1 303 ? 200.375 227.998 235.266 1.00 59.12 304 ARG A C 1
ATOM 2315 O O . ARG A 1 303 ? 200.234 229.219 235.326 1.00 59.12 304 ARG A O 1
ATOM 2323 N N . SER A 1 304 ? 200.734 227.268 236.325 1.00 62.18 305 SER A N 1
ATOM 2324 C CA . SER A 1 304 ? 201.277 227.905 237.524 1.00 62.18 305 SER A CA 1
ATOM 2325 C C . SER A 1 304 ? 202.098 226.914 238.334 1.00 62.18 305 SER A C 1
ATOM 2326 O O . SER A 1 304 ? 201.666 225.780 238.538 1.00 62.18 305 SER A O 1
ATOM 2329 N N . LEU A 1 305 ? 203.249 227.378 238.825 1.00 57.13 306 LEU A N 1
ATOM 2330 C CA . LEU A 1 305 ? 204.185 226.660 239.690 1.00 57.13 306 LEU A CA 1
ATOM 2331 C C . LEU A 1 305 ? 204.741 227.680 240.674 1.00 57.13 306 LEU A C 1
ATOM 2332 O O . LEU A 1 305 ? 204.881 228.846 240.323 1.00 57.13 306 LEU A O 1
ATOM 2337 N N . LEU A 1 306 ? 205.077 227.252 241.893 1.00 59.68 307 LEU A N 1
ATOM 2338 C CA . LEU A 1 306 ? 205.161 228.184 243.013 1.00 59.68 307 LEU A CA 1
ATOM 2339 C C . LEU A 1 306 ? 206.487 228.157 243.780 1.00 59.68 307 LEU A C 1
ATOM 2340 O O . LEU A 1 306 ? 207.509 227.730 243.251 1.00 59.68 307 LEU A O 1
ATOM 2345 N N . LEU A 1 307 ? 206.484 228.787 244.957 1.00 61.64 308 LEU A N 1
ATOM 2346 C CA . LEU A 1 307 ? 207.582 228.808 245.923 1.00 61.64 308 LEU A CA 1
ATOM 2347 C C . LEU A 1 307 ? 207.024 229.222 247.278 1.00 61.64 308 LEU A C 1
ATOM 2348 O O . LEU A 1 307 ? 205.842 229.019 247.538 1.00 61.64 308 LEU A O 1
ATOM 2353 N N . ALA A 1 308 ? 207.887 229.715 248.165 1.00 65.71 309 ALA A N 1
ATOM 2354 C CA . ALA A 1 308 ? 207.458 230.208 249.471 1.00 65.71 309 ALA A CA 1
ATOM 2355 C C . ALA A 1 308 ? 208.377 231.309 249.977 1.00 65.71 309 ALA A C 1
ATOM 2356 O O . ALA A 1 308 ? 209.049 231.974 249.195 1.00 65.71 309 ALA A O 1
ATOM 2358 N N . THR A 1 309 ? 208.327 231.560 251.289 1.00 73.00 310 THR A N 1
ATOM 2359 C CA . THR A 1 309 ? 209.408 232.177 252.066 1.00 73.00 310 THR A CA 1
ATOM 2360 C C . THR A 1 309 ? 209.605 231.414 253.368 1.00 73.00 310 THR A C 1
ATOM 2361 O O . THR A 1 309 ? 210.743 231.199 253.808 1.00 73.00 310 THR A O 1
ATOM 2365 N N . GLY A 1 310 ? 208.509 230.913 253.934 1.00 76.12 311 GLY A N 1
ATOM 2366 C CA . GLY A 1 310 ? 208.538 230.305 255.242 1.00 76.12 311 GLY A CA 1
ATOM 2367 C C . GLY A 1 310 ? 207.250 229.573 255.549 1.00 76.12 311 GLY A C 1
ATOM 2368 O O . GLY A 1 310 ? 206.637 228.949 254.680 1.00 76.12 311 GLY A O 1
ATOM 2369 N N . MET A 1 311 ? 206.824 229.731 256.797 1.00 78.00 312 MET A N 1
ATOM 2370 C CA . MET A 1 311 ? 206.134 228.694 257.526 1.00 78.00 312 MET A CA 1
ATOM 2371 C C . MET A 1 311 ? 204.760 228.406 256.952 1.00 78.00 312 MET A C 1
ATOM 2372 O O . MET A 1 311 ? 204.012 229.294 256.551 1.00 78.00 312 MET A O 1
ATOM 2377 N N . LYS A 1 312 ? 204.482 227.112 256.857 1.00 83.60 313 LYS A N 1
ATOM 2378 C CA . LYS A 1 312 ? 203.129 226.590 256.893 1.00 83.60 313 LYS A CA 1
ATOM 2379 C C . LYS A 1 312 ? 202.397 227.221 258.072 1.00 83.60 313 LYS A C 1
ATOM 2380 O O . LYS A 1 312 ? 202.971 227.420 259.147 1.00 83.60 313 LYS A O 1
ATOM 2386 N N . ASN A 1 313 ? 201.129 227.551 257.871 1.00 87.25 314 ASN A N 1
ATOM 2387 C CA . ASN A 1 313 ? 200.459 228.504 258.745 1.00 87.25 314 ASN A CA 1
ATOM 2388 C C . ASN A 1 313 ? 199.519 227.758 259.687 1.00 87.25 314 ASN A C 1
ATOM 2389 O O . ASN A 1 313 ? 198.808 226.840 259.267 1.00 87.25 314 ASN A O 1
ATOM 2394 N N . VAL A 1 314 ? 199.556 228.119 260.966 1.00 98.82 315 VAL A N 1
ATOM 2395 C CA . VAL A 1 314 ? 198.569 227.650 261.933 1.00 98.82 315 VAL A CA 1
ATOM 2396 C C . VAL A 1 314 ? 197.659 228.819 262.305 1.00 98.82 315 VAL A C 1
ATOM 2397 O O . VAL A 1 314 ? 198.136 229.883 262.733 1.00 98.82 315 VAL A O 1
ATOM 2401 N N . PRO A 1 315 ? 196.364 228.723 262.056 1.00 113.00 316 PRO A N 1
ATOM 2402 C CA . PRO A 1 315 ? 195.428 229.637 262.710 1.00 113.00 316 PRO A CA 1
ATOM 2403 C C . PRO A 1 315 ? 195.248 229.252 264.174 1.00 113.00 316 PRO A C 1
ATOM 2404 O O . PRO A 1 315 ? 195.372 228.090 264.565 1.00 113.00 316 PRO A O 1
ATOM 2408 N N . GLU A 1 316 ? 195.003 230.274 264.994 1.00 122.88 317 GLU A N 1
ATOM 2409 C CA . GLU A 1 316 ? 194.710 230.097 266.416 1.00 122.88 317 GLU A CA 1
ATOM 2410 C C . GLU A 1 316 ? 193.202 229.920 266.549 1.00 122.88 317 GLU A C 1
ATOM 2411 O O . GLU A 1 316 ? 192.457 230.896 266.663 1.00 122.88 317 GLU A O 1
ATOM 2417 N N . LEU A 1 327 ? 209.053 217.540 260.028 1.00 93.54 328 LEU A N 1
ATOM 2418 C CA . LEU A 1 327 ? 209.786 216.300 259.933 1.00 93.54 328 LEU A CA 1
ATOM 2419 C C . LEU A 1 327 ? 210.619 216.181 261.203 1.00 93.54 328 LEU A C 1
ATOM 2420 O O . LEU A 1 327 ? 211.597 215.434 261.262 1.00 93.54 328 LEU A O 1
ATOM 2425 N N . PHE A 1 328 ? 210.228 216.953 262.219 1.00 98.91 329 PHE A N 1
ATOM 2426 C CA . PHE A 1 328 ? 210.205 216.496 263.604 1.00 98.91 329 PHE A CA 1
ATOM 2427 C C . PHE A 1 328 ? 208.939 216.920 264.351 1.00 98.91 329 PHE A C 1
ATOM 2428 O O . PHE A 1 328 ? 208.709 216.435 265.463 1.00 98.91 329 PHE A O 1
ATOM 2436 N N . GLY A 1 329 ? 208.113 217.787 263.768 1.00 96.57 330 GLY A N 1
ATOM 2437 C CA . GLY A 1 329 ? 206.856 218.189 264.386 1.00 96.57 330 GLY A CA 1
ATOM 2438 C C . GLY A 1 329 ? 206.901 219.462 265.201 1.00 96.57 330 GLY A C 1
ATOM 2439 O O . GLY A 1 329 ? 206.340 219.511 266.301 1.00 96.57 330 GLY A O 1
ATOM 2440 N N . ALA A 1 330 ? 207.527 220.512 264.680 1.00 97.90 331 ALA A N 1
ATOM 2441 C CA . ALA A 1 330 ? 207.760 221.727 265.451 1.00 97.90 331 ALA A CA 1
ATOM 2442 C C . ALA A 1 330 ? 206.704 222.790 265.213 1.00 97.90 331 ALA A C 1
ATOM 2443 O O . ALA A 1 330 ? 206.390 223.569 266.126 1.00 97.90 331 ALA A O 1
ATOM 2445 N N . ILE A 1 331 ? 206.164 222.864 264.000 1.00 99.01 332 ILE A N 1
ATOM 2446 C CA . ILE A 1 331 ? 205.106 223.820 263.704 1.00 99.01 332 ILE A CA 1
ATOM 2447 C C . ILE A 1 331 ? 203.783 223.249 264.223 1.00 99.01 332 ILE A C 1
ATOM 2448 O O . ILE A 1 331 ? 203.269 222.264 263.689 1.00 99.01 332 ILE A O 1
ATOM 2453 N N . ALA A 1 332 ? 203.275 223.836 265.323 1.00 99.08 333 ALA A N 1
ATOM 2454 C CA . ALA A 1 332 ? 202.168 223.279 266.123 1.00 99.08 333 ALA A CA 1
ATOM 2455 C C . ALA A 1 332 ? 202.495 221.869 266.629 1.00 99.08 333 ALA A C 1
ATOM 2456 O O . ALA A 1 332 ? 201.999 220.864 266.115 1.00 99.08 333 ALA A O 1
ATOM 2458 N N . GLY A 1 333 ? 203.425 221.795 267.585 1.00 99.22 334 GLY A N 1
ATOM 2459 C CA . GLY A 1 333 ? 203.877 220.535 268.161 1.00 99.22 334 GLY A CA 1
ATOM 2460 C C . GLY A 1 333 ? 203.422 220.325 269.589 1.00 99.22 334 GLY A C 1
ATOM 2461 O O . GLY A 1 333 ? 202.242 220.074 269.814 1.00 99.22 334 GLY A O 1
ATOM 2462 N N . PHE A 1 334 ? 204.335 220.374 270.561 1.00 98.61 335 PHE A N 1
ATOM 2463 C CA . PHE A 1 334 ? 203.917 220.533 271.950 1.00 98.61 335 PHE A CA 1
ATOM 2464 C C . PHE A 1 334 ? 203.849 221.990 272.328 1.00 98.61 335 PHE A C 1
ATOM 2465 O O . PHE A 1 334 ? 203.070 222.354 273.212 1.00 98.61 335 PHE A O 1
ATOM 2473 N N . ILE A 1 335 ? 204.671 222.816 271.688 1.00 98.34 336 ILE A N 1
ATOM 2474 C CA . ILE A 1 335 ? 204.297 224.191 271.402 1.00 98.34 336 ILE A CA 1
ATOM 2475 C C . ILE A 1 335 ? 203.323 224.105 270.231 1.00 98.34 336 ILE A C 1
ATOM 2476 O O . ILE A 1 335 ? 203.720 223.956 269.071 1.00 98.34 336 ILE A O 1
ATOM 2481 N N . GLU A 1 336 ? 202.032 224.131 270.561 1.00 103.31 337 GLU A N 1
ATOM 2482 C CA . GLU A 1 336 ? 200.960 223.720 269.671 1.00 103.31 337 GLU A CA 1
ATOM 2483 C C . GLU A 1 336 ? 200.371 224.874 268.880 1.00 103.31 337 GLU A C 1
ATOM 2484 O O . GLU A 1 336 ? 199.480 224.653 268.052 1.00 103.31 337 GLU A O 1
ATOM 2490 N N . ASN A 1 337 ? 200.841 226.091 269.126 1.00 102.09 338 ASN A N 1
ATOM 2491 C CA . ASN A 1 337 ? 200.087 227.291 268.819 1.00 102.09 338 ASN A CA 1
ATOM 2492 C C . ASN A 1 337 ? 200.998 228.362 268.240 1.00 102.09 338 ASN A C 1
ATOM 2493 O O . ASN A 1 337 ? 202.187 228.143 268.000 1.00 102.09 338 ASN A O 1
ATOM 2498 N N . GLY A 1 338 ? 200.413 229.533 268.012 1.00 96.44 339 GLY A N 1
ATOM 2499 C CA . GLY A 1 338 ? 201.104 230.608 267.334 1.00 96.44 339 GLY A CA 1
ATOM 2500 C C . GLY A 1 338 ? 201.086 231.905 268.100 1.00 96.44 339 GLY A C 1
ATOM 2501 O O . GLY A 1 338 ? 201.061 231.901 269.333 1.00 96.44 339 GLY A O 1
ATOM 2502 N N . TRP A 1 339 ? 201.155 233.018 267.379 1.00 93.25 340 TRP A N 1
ATOM 2503 C CA . TRP A 1 339 ? 201.103 234.350 267.967 1.00 93.25 340 TRP A CA 1
ATOM 2504 C C . TRP A 1 339 ? 200.501 235.374 267.026 1.00 93.25 340 TRP A C 1
ATOM 2505 O O . TRP A 1 339 ? 200.302 235.112 265.838 1.00 93.25 340 TRP A O 1
ATOM 2516 N N . GLU A 1 340 ? 200.208 236.535 267.585 1.00 97.68 341 GLU A N 1
ATOM 2517 C CA . GLU A 1 340 ? 200.534 237.801 266.964 1.00 97.68 341 GLU A CA 1
ATOM 2518 C C . GLU A 1 340 ? 201.249 238.693 267.979 1.00 97.68 341 GLU A C 1
ATOM 2519 O O . GLU A 1 340 ? 201.291 239.916 267.813 1.00 97.68 341 GLU A O 1
ATOM 2525 N N . GLY A 1 341 ? 201.812 238.089 269.030 1.00 99.53 342 GLY A N 1
ATOM 2526 C CA . GLY A 1 341 ? 202.461 238.793 270.122 1.00 99.53 342 GLY A CA 1
ATOM 2527 C C . GLY A 1 341 ? 203.732 239.518 269.746 1.00 99.53 342 GLY A C 1
ATOM 2528 O O . GLY A 1 341 ? 203.810 240.737 269.884 1.00 99.53 342 GLY A O 1
ATOM 2529 N N . LEU A 1 342 ? 204.750 238.796 269.311 1.00 95.76 343 LEU A N 1
ATOM 2530 C CA . LEU A 1 342 ? 205.912 239.425 268.694 1.00 95.76 343 LEU A CA 1
ATOM 2531 C C . LEU A 1 342 ? 205.527 239.634 267.241 1.00 95.76 343 LEU A C 1
ATOM 2532 O O . LEU A 1 342 ? 204.661 238.933 266.719 1.00 95.76 343 LEU A O 1
ATOM 2537 N N . ILE A 1 343 ? 206.102 240.654 266.606 1.00 98.09 344 ILE A N 1
ATOM 2538 C CA . ILE A 1 343 ? 205.707 241.055 265.256 1.00 98.09 344 ILE A CA 1
ATOM 2539 C C . ILE A 1 343 ? 206.886 241.322 264.329 1.00 98.09 344 ILE A C 1
ATOM 2540 O O . ILE A 1 343 ? 206.668 241.775 263.193 1.00 98.09 344 ILE A O 1
ATOM 2545 N N . ASP A 1 344 ? 208.119 241.070 264.769 1.00 98.67 345 ASP A N 1
ATOM 2546 C CA . ASP A 1 344 ? 209.287 241.313 263.928 1.00 98.67 345 ASP A CA 1
ATOM 2547 C C . ASP A 1 344 ? 209.774 240.031 263.250 1.00 98.67 345 ASP A C 1
ATOM 2548 O O . ASP A 1 344 ? 209.791 239.939 262.020 1.00 98.67 345 ASP A O 1
ATOM 2553 N N . GLY A 1 345 ? 210.173 239.030 264.026 1.00 91.80 346 GLY A N 1
ATOM 2554 C CA . GLY A 1 345 ? 210.668 237.798 263.458 1.00 91.80 346 GLY A CA 1
ATOM 2555 C C . GLY A 1 345 ? 209.526 236.818 263.280 1.00 91.80 346 GLY A C 1
ATOM 2556 O O . GLY A 1 345 ? 208.363 237.209 263.133 1.00 91.80 346 GLY A O 1
ATOM 2557 N N . TRP A 1 346 ? 209.870 235.523 263.283 1.00 85.18 347 TRP A N 1
ATOM 2558 C CA . TRP A 1 346 ? 208.890 234.489 263.580 1.00 85.18 347 TRP A CA 1
ATOM 2559 C C . TRP A 1 346 ? 209.016 234.008 265.010 1.00 85.18 347 TRP A C 1
ATOM 2560 O O . TRP A 1 346 ? 208.150 233.299 265.510 1.00 85.18 347 TRP A O 1
ATOM 2571 N N . TYR A 1 347 ? 210.086 234.378 265.677 1.00 94.44 348 TYR A N 1
ATOM 2572 C CA . TYR A 1 347 ? 210.514 233.718 266.896 1.00 94.44 348 TYR A CA 1
ATOM 2573 C C . TYR A 1 347 ? 209.864 234.419 268.074 1.00 94.44 348 TYR A C 1
ATOM 2574 O O . TYR A 1 347 ? 208.702 234.820 268.000 1.00 94.44 348 TYR A O 1
ATOM 2583 N N . GLY A 1 348 ? 210.580 234.457 269.195 1.00 106.37 349 GLY A N 1
ATOM 2584 C CA . GLY A 1 348 ? 210.235 235.400 270.238 1.00 106.37 349 GLY A CA 1
ATOM 2585 C C . GLY A 1 348 ? 210.953 235.114 271.537 1.00 106.37 349 GLY A C 1
ATOM 2586 O O . GLY A 1 348 ? 211.362 233.983 271.805 1.00 106.37 349 GLY A O 1
ATOM 2587 N N . PHE A 1 349 ? 211.101 236.176 272.350 1.00 126.35 350 PHE A N 1
ATOM 2588 C CA . PHE A 1 349 ? 211.250 236.060 273.797 1.00 126.35 350 PHE A CA 1
ATOM 2589 C C . PHE A 1 349 ? 209.968 236.560 274.450 1.00 126.35 350 PHE A C 1
ATOM 2590 O O . PHE A 1 349 ? 209.341 237.501 273.969 1.00 126.35 350 PHE A O 1
ATOM 2598 N N . ARG A 1 350 ? 209.568 235.915 275.547 1.00 122.86 351 ARG A N 1
ATOM 2599 C CA . ARG A 1 350 ? 208.498 236.451 276.393 1.00 122.86 351 ARG A CA 1
ATOM 2600 C C . ARG A 1 350 ? 208.816 236.157 277.853 1.00 122.86 351 ARG A C 1
ATOM 2601 O O . ARG A 1 350 ? 208.950 234.992 278.231 1.00 122.86 351 ARG A O 1
ATOM 2609 N N . HIS A 1 351 ? 208.907 237.211 278.663 1.00 154.54 352 HIS A N 1
ATOM 2610 C CA . HIS A 1 351 ? 208.759 237.052 280.097 1.00 154.54 352 HIS A CA 1
ATOM 2611 C C . HIS A 1 351 ? 207.460 237.700 280.582 1.00 154.54 352 HIS A C 1
ATOM 2612 O O . HIS A 1 351 ? 206.792 238.446 279.862 1.00 154.54 352 HIS A O 1
ATOM 2619 N N . GLN A 1 352 ? 207.076 237.351 281.808 1.00 167.24 353 GLN A N 1
ATOM 2620 C CA . GLN A 1 352 ? 205.952 237.962 282.513 1.00 167.24 353 GLN A CA 1
ATOM 2621 C C . GLN A 1 352 ? 206.202 237.751 283.998 1.00 167.24 353 GLN A C 1
ATOM 2622 O O . GLN A 1 352 ? 206.719 236.698 284.387 1.00 167.24 353 GLN A O 1
ATOM 2628 N N . ASN A 1 353 ? 205.854 238.737 284.820 1.00 190.74 354 ASN A N 1
ATOM 2629 C CA . ASN A 1 353 ? 206.195 238.723 286.244 1.00 190.74 354 ASN A CA 1
ATOM 2630 C C . ASN A 1 353 ? 205.090 239.415 287.035 1.00 190.74 354 ASN A C 1
ATOM 2631 O O . ASN A 1 353 ? 203.956 239.545 286.563 1.00 190.74 354 ASN A O 1
ATOM 2636 N N . ALA A 1 354 ? 205.422 239.829 288.261 1.00 196.85 355 ALA A N 1
ATOM 2637 C CA . ALA A 1 354 ? 204.542 240.681 289.052 1.00 196.85 355 ALA A CA 1
ATOM 2638 C C . ALA A 1 354 ? 204.725 242.158 288.723 1.00 196.85 355 ALA A C 1
ATOM 2639 O O . ALA A 1 354 ? 204.203 243.013 289.447 1.00 196.85 355 ALA A O 1
ATOM 2641 N N . GLN A 1 355 ? 205.480 242.471 287.668 1.00 196.74 356 GLN A N 1
ATOM 2642 C CA . GLN A 1 355 ? 205.605 243.833 287.170 1.00 196.74 356 GLN A CA 1
ATOM 2643 C C . GLN A 1 355 ? 204.812 244.054 285.887 1.00 196.74 356 GLN A C 1
ATOM 2644 O O . GLN A 1 355 ? 204.048 245.022 285.810 1.00 196.74 356 GLN A O 1
ATOM 2650 N N . GLY A 1 356 ? 204.972 243.192 284.881 1.00 178.81 357 GLY A N 1
ATOM 2651 C CA . GLY A 1 356 ? 204.275 243.415 283.630 1.00 178.81 357 GLY A CA 1
ATOM 2652 C C . GLY A 1 356 ? 204.162 242.236 282.687 1.00 178.81 357 GLY A C 1
ATOM 2653 O O . GLY A 1 356 ? 204.241 241.079 283.100 1.00 178.81 357 GLY A O 1
ATOM 2654 N N . GLU A 1 357 ? 2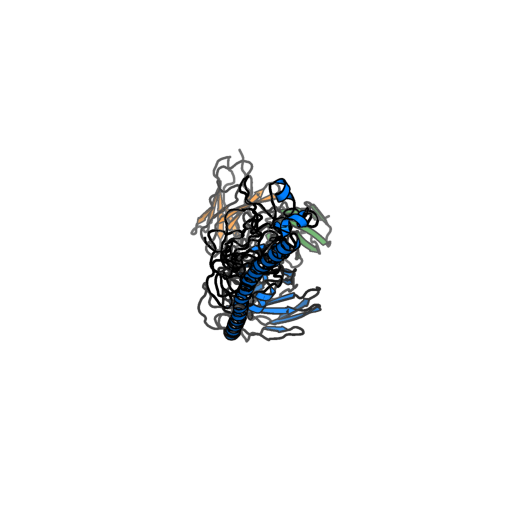03.973 242.541 281.407 1.00 152.08 358 GLU A N 1
ATOM 2655 C CA . GLU A 1 357 ? 203.719 241.576 280.349 1.00 152.08 358 GLU A CA 1
ATOM 2656 C C . GLU A 1 357 ? 204.338 242.075 279.053 1.00 152.08 358 GLU A C 1
ATOM 2657 O O . GLU A 1 357 ? 204.130 243.215 278.638 1.00 152.08 358 GLU A O 1
ATOM 2663 N N . GLY A 1 358 ? 205.101 241.200 278.400 1.00 136.96 359 GLY A N 1
ATOM 2664 C CA . GLY A 1 358 ? 205.863 241.615 277.236 1.00 136.96 359 GLY A CA 1
ATOM 2665 C C . GLY A 1 358 ? 206.212 240.530 276.235 1.00 136.96 359 GLY A C 1
ATOM 2666 O O . GLY A 1 358 ? 206.653 239.430 276.588 1.00 136.96 359 GLY A O 1
ATOM 2667 N N . THR A 1 359 ? 206.002 240.846 274.964 1.00 121.48 360 THR A N 1
ATOM 2668 C CA . THR A 1 359 ? 206.379 239.991 273.854 1.00 121.48 360 THR A CA 1
ATOM 2669 C C . THR A 1 359 ? 207.619 240.593 273.203 1.00 121.48 360 THR A C 1
ATOM 2670 O O . THR A 1 359 ? 207.524 241.594 272.485 1.00 121.48 360 THR A O 1
ATOM 2674 N N . ALA A 1 360 ? 208.785 240.004 273.468 1.00 120.97 361 ALA A N 1
ATOM 2675 C CA . ALA A 1 360 ? 210.072 240.552 273.036 1.00 120.97 361 ALA A CA 1
ATOM 2676 C C . ALA A 1 360 ? 210.725 239.605 272.025 1.00 120.97 361 ALA A C 1
ATOM 2677 O O . ALA A 1 360 ? 210.094 238.691 271.494 1.00 120.97 361 ALA A O 1
ATOM 2679 N N . ALA A 1 361 ? 211.991 239.858 271.726 1.00 115.59 362 ALA A N 1
ATOM 2680 C CA . ALA A 1 361 ? 212.730 239.018 270.802 1.00 115.59 362 ALA A CA 1
ATOM 2681 C C . ALA A 1 361 ? 213.970 238.495 271.506 1.00 115.59 362 ALA A C 1
ATOM 2682 O O . ALA A 1 361 ? 214.520 239.165 272.386 1.00 115.59 362 ALA A O 1
ATOM 2684 N N . ASP A 1 362 ? 214.393 237.290 271.130 1.00 114.89 363 ASP A N 1
ATOM 2685 C CA . ASP A 1 362 ? 215.585 236.673 271.698 1.00 114.89 363 ASP A CA 1
ATOM 2686 C C . ASP A 1 362 ? 216.627 236.509 270.597 1.00 114.89 363 ASP A C 1
ATOM 2687 O O . ASP A 1 362 ? 216.416 235.771 269.630 1.00 114.89 363 ASP A O 1
ATOM 2692 N N . TYR A 1 363 ? 217.764 237.187 270.779 1.00 113.56 364 TYR A N 1
ATOM 2693 C CA . TYR A 1 363 ? 218.490 237.916 269.737 1.00 113.56 364 TYR A CA 1
ATOM 2694 C C . TYR A 1 363 ? 219.313 237.056 268.781 1.00 113.56 364 TYR A C 1
ATOM 2695 O O . TYR A 1 363 ? 219.414 237.382 267.593 1.00 113.56 364 TYR A O 1
ATOM 2704 N N . LYS A 1 364 ? 219.899 235.962 269.253 1.00 115.89 365 LYS A N 1
ATOM 2705 C CA . LYS A 1 364 ? 221.003 235.348 268.524 1.00 115.89 365 LYS A CA 1
ATOM 2706 C C . LYS A 1 364 ? 220.584 234.490 267.339 1.00 115.89 365 LYS A C 1
ATOM 2707 O O . LYS A 1 364 ? 221.433 233.785 266.782 1.00 115.89 365 LYS A O 1
ATOM 2713 N N . SER A 1 365 ? 219.311 234.489 266.955 1.00 105.12 366 SER A N 1
ATOM 2714 C CA . SER A 1 365 ? 218.921 233.923 265.668 1.00 105.12 366 SER A CA 1
ATOM 2715 C C . SER A 1 365 ? 217.775 234.662 264.998 1.00 105.12 366 SER A C 1
ATOM 2716 O O . SER A 1 365 ? 217.340 234.236 263.926 1.00 105.12 366 SER A O 1
ATOM 2719 N N . THR A 1 366 ? 217.315 235.778 265.577 1.00 103.58 367 THR A N 1
ATOM 2720 C CA . THR A 1 366 ? 215.970 236.284 265.301 1.00 103.58 367 THR A CA 1
ATOM 2721 C C . THR A 1 366 ? 215.872 236.911 263.915 1.00 103.58 367 THR A C 1
ATOM 2722 O O . THR A 1 366 ? 214.854 236.767 263.227 1.00 103.58 367 THR A O 1
ATOM 2726 N N . GLN A 1 367 ? 216.937 237.566 263.467 1.00 100.84 368 GLN A N 1
ATOM 2727 C CA . GLN A 1 367 ? 216.974 237.958 262.069 1.00 100.84 368 GLN A CA 1
ATOM 2728 C C . GLN A 1 367 ? 217.450 236.845 261.150 1.00 100.84 368 GLN A C 1
ATOM 2729 O O . GLN A 1 367 ? 217.191 236.924 259.950 1.00 100.84 368 GLN A O 1
ATOM 2735 N N . SER A 1 368 ? 218.080 235.789 261.677 1.00 95.24 369 SER A N 1
ATOM 2736 C CA . SER A 1 368 ? 218.796 234.829 260.840 1.00 95.24 369 SER A CA 1
ATOM 2737 C C . SER A 1 368 ? 217.882 233.932 260.009 1.00 95.24 369 SER A C 1
ATOM 2738 O O . SER A 1 368 ? 218.381 233.137 259.207 1.00 95.24 369 SER A O 1
ATOM 2741 N N . ALA A 1 369 ? 216.563 234.085 260.143 1.00 91.53 370 ALA A N 1
ATOM 2742 C CA . ALA A 1 369 ? 215.542 233.618 259.211 1.00 91.53 370 ALA A CA 1
ATOM 2743 C C . ALA A 1 369 ? 215.485 234.434 257.921 1.00 91.53 370 ALA A C 1
ATOM 2744 O O . ALA A 1 369 ? 214.506 234.340 257.174 1.00 91.53 370 ALA A O 1
ATOM 2746 N N . ILE A 1 370 ? 216.480 235.290 257.680 1.00 88.20 371 ILE A N 1
ATOM 2747 C CA . ILE A 1 370 ? 216.747 235.774 256.334 1.00 88.20 371 ILE A CA 1
ATOM 2748 C C . ILE A 1 370 ? 217.879 234.970 255.704 1.00 88.20 371 ILE A C 1
ATOM 2749 O O . ILE A 1 370 ? 217.954 234.832 254.479 1.00 88.20 371 ILE A O 1
ATOM 2754 N N . ASP A 1 371 ? 218.729 234.357 256.529 1.00 91.86 372 ASP A N 1
ATOM 2755 C CA . ASP A 1 371 ? 220.103 234.126 256.093 1.00 91.86 372 ASP A CA 1
ATOM 2756 C C . ASP A 1 371 ? 220.266 232.894 255.214 1.00 91.86 372 ASP A C 1
ATOM 2757 O O . ASP A 1 371 ? 221.103 232.913 254.309 1.00 91.86 372 ASP A O 1
ATOM 2762 N N . GLN A 1 372 ? 219.531 231.816 255.470 1.00 79.31 373 GLN A N 1
ATOM 2763 C CA . GLN A 1 372 ? 219.464 230.760 254.472 1.00 79.31 373 GLN A CA 1
ATOM 2764 C C . GLN A 1 372 ? 218.272 230.978 253.562 1.00 79.31 373 GLN A C 1
ATOM 2765 O O . GLN A 1 372 ? 218.203 230.407 252.467 1.00 79.31 373 GLN A O 1
ATOM 2771 N N . ILE A 1 373 ? 217.378 231.858 253.996 1.00 78.88 374 ILE A N 1
ATOM 2772 C CA . ILE A 1 373 ? 216.205 232.277 253.245 1.00 78.88 374 ILE A CA 1
ATOM 2773 C C . ILE A 1 373 ? 216.581 233.252 252.129 1.00 78.88 374 ILE A C 1
ATOM 2774 O O . ILE A 1 373 ? 215.891 233.357 251.108 1.00 78.88 374 ILE A O 1
ATOM 2779 N N . THR A 1 374 ? 217.733 233.900 252.246 1.00 81.20 375 THR A N 1
ATOM 2780 C CA . THR A 1 374 ? 218.211 234.660 251.100 1.00 81.20 375 THR A CA 1
ATOM 2781 C C . THR A 1 374 ? 218.921 233.757 250.102 1.00 81.20 375 THR A C 1
ATOM 2782 O O . THR A 1 374 ? 219.130 234.153 248.952 1.00 81.20 375 THR A O 1
ATOM 2786 N N . GLY A 1 375 ? 219.287 232.545 250.512 1.00 75.53 376 GLY A N 1
ATOM 2787 C CA . GLY A 1 375 ? 220.169 231.745 249.689 1.00 75.53 376 GLY A CA 1
ATOM 2788 C C . GLY A 1 375 ? 219.466 230.882 248.669 1.00 75.53 376 GLY A C 1
ATOM 2789 O O . GLY A 1 375 ? 220.029 230.644 247.595 1.00 75.53 376 GLY A O 1
ATOM 2790 N N . LYS A 1 376 ? 218.260 230.401 248.993 1.00 67.92 377 LYS A N 1
ATOM 2791 C CA . LYS A 1 376 ? 217.482 229.502 248.144 1.00 67.92 377 LYS A CA 1
ATOM 2792 C C . LYS A 1 376 ? 217.245 230.046 246.741 1.00 67.92 377 LYS A C 1
ATOM 2793 O O . LYS A 1 376 ? 217.278 229.284 245.774 1.00 67.92 377 LYS A O 1
ATOM 2799 N N . LEU A 1 377 ? 217.124 231.365 246.602 1.00 71.59 378 LEU A N 1
ATOM 2800 C CA . LEU A 1 377 ? 216.211 231.913 245.614 1.00 71.59 378 LEU A CA 1
ATOM 2801 C C . LEU A 1 377 ? 216.899 232.249 244.300 1.00 71.59 378 LEU A C 1
ATOM 2802 O O . LEU A 1 377 ? 216.266 232.177 243.245 1.00 71.59 378 LEU A O 1
ATOM 2807 N N . ASN A 1 378 ? 218.184 232.584 244.323 1.00 75.86 379 ASN A N 1
ATOM 2808 C CA . ASN A 1 378 ? 218.841 232.898 243.061 1.00 75.86 379 ASN A CA 1
ATOM 2809 C C . ASN A 1 378 ? 219.414 231.661 242.397 1.00 75.86 379 ASN A C 1
ATOM 2810 O O . ASN A 1 378 ? 219.547 231.642 241.170 1.00 75.86 379 ASN A O 1
ATOM 2815 N N . ARG A 1 379 ? 219.794 230.650 243.187 1.00 68.27 380 ARG A N 1
ATOM 2816 C CA . ARG A 1 379 ? 220.047 229.325 242.642 1.00 68.27 380 ARG A CA 1
ATOM 2817 C C . ARG A 1 379 ? 218.794 228.779 241.975 1.00 68.27 380 ARG A C 1
ATOM 2818 O O . ARG A 1 379 ? 218.878 228.191 240.894 1.00 68.27 380 ARG A O 1
ATOM 2826 N N . LEU A 1 380 ? 217.630 229.025 242.578 1.00 67.54 381 LEU A N 1
ATOM 2827 C CA . LEU A 1 380 ? 216.325 228.670 242.032 1.00 67.54 381 LEU A CA 1
ATOM 2828 C C . LEU A 1 380 ? 215.887 229.567 240.885 1.00 67.54 381 LEU A C 1
ATOM 2829 O O . LEU A 1 380 ? 215.518 229.063 239.820 1.00 67.54 381 LEU A O 1
ATOM 2834 N N . ILE A 1 381 ? 215.906 230.887 241.061 1.00 67.88 382 ILE A N 1
ATOM 2835 C CA . ILE A 1 381 ? 215.639 231.759 239.923 1.00 67.88 382 ILE A CA 1
ATOM 2836 C C . ILE A 1 381 ? 216.976 231.877 239.204 1.00 67.88 382 ILE A C 1
ATOM 2837 O O . ILE A 1 381 ? 217.735 232.830 239.410 1.00 67.88 382 ILE A O 1
ATOM 2842 N N . ALA A 1 382 ? 217.267 230.890 238.353 1.00 71.01 383 ALA A N 1
ATOM 2843 C CA . ALA A 1 382 ? 218.621 230.579 237.910 1.00 71.01 383 ALA A CA 1
ATOM 2844 C C . ALA A 1 382 ? 218.937 231.346 236.633 1.00 71.01 383 ALA A C 1
ATOM 2845 O O . ALA A 1 382 ? 218.234 232.288 236.255 1.00 71.01 383 ALA A O 1
ATOM 2847 N N . LYS A 1 383 ? 220.020 230.940 235.977 1.00 71.07 384 LYS A N 1
ATOM 2848 C CA . LYS A 1 383 ? 220.558 231.648 234.829 1.00 71.07 384 LYS A CA 1
ATOM 2849 C C . LYS A 1 383 ? 220.360 230.850 233.547 1.00 71.07 384 LYS A C 1
ATOM 2850 O O . LYS A 1 383 ? 220.757 229.686 233.458 1.00 71.07 384 LYS A O 1
ATOM 2856 N N . THR A 1 384 ? 219.747 231.485 232.557 1.00 68.55 385 THR A N 1
ATOM 2857 C CA . THR A 1 384 ? 219.548 230.864 231.258 1.00 68.55 385 THR A CA 1
ATOM 2858 C C . THR A 1 384 ? 220.393 231.587 230.227 1.00 68.55 385 THR A C 1
ATOM 2859 O O . THR A 1 384 ? 220.317 232.812 230.107 1.00 68.55 385 THR A O 1
ATOM 2863 N N . ASN A 1 385 ? 221.200 230.844 229.483 1.00 67.15 386 ASN A N 1
ATOM 2864 C CA . ASN A 1 385 ? 222.199 231.470 228.635 1.00 67.15 386 ASN A CA 1
ATOM 2865 C C . ASN A 1 385 ? 222.229 230.901 227.229 1.00 67.15 386 ASN A C 1
ATOM 2866 O O . ASN A 1 385 ? 222.852 231.498 226.348 1.00 67.15 386 ASN A O 1
ATOM 2871 N N . GLN A 1 386 ? 221.583 229.768 226.995 1.00 60.70 387 GLN A N 1
ATOM 2872 C CA . GLN A 1 386 ? 221.587 229.148 225.682 1.00 60.70 387 GLN A CA 1
ATOM 2873 C C . GLN A 1 386 ? 220.573 229.849 224.797 1.00 60.70 387 GLN A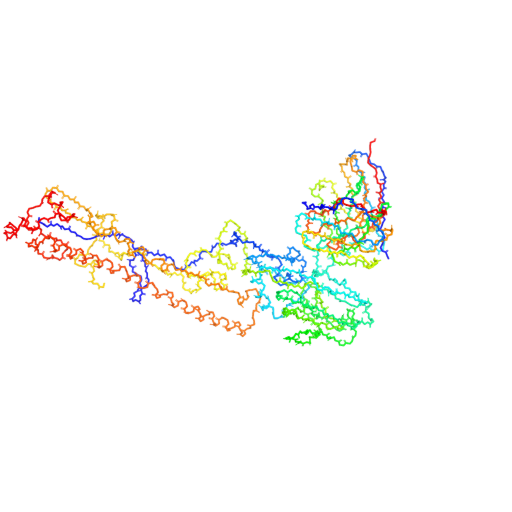 C 1
ATOM 2874 O O . GLN A 1 386 ? 219.447 230.117 225.217 1.00 60.70 387 GLN A O 1
ATOM 2880 N N . GLN A 1 387 ? 220.991 230.160 223.586 1.00 55.85 388 GLN A N 1
ATOM 2881 C CA . GLN A 1 387 ? 220.142 230.774 222.585 1.00 55.85 388 GLN A CA 1
ATOM 2882 C C . GLN A 1 387 ? 219.586 229.702 221.669 1.00 55.85 388 GLN A C 1
ATOM 2883 O O . GLN A 1 387 ? 220.339 228.853 221.186 1.00 55.85 388 GLN A O 1
ATOM 2889 N N . PHE A 1 388 ? 218.280 229.751 221.415 1.00 50.26 389 PHE A N 1
ATOM 2890 C CA . PHE A 1 388 ? 217.645 228.812 220.506 1.00 50.26 389 PHE A CA 1
ATOM 2891 C C . PHE A 1 388 ? 217.104 229.505 219.271 1.00 50.26 389 PHE A C 1
ATOM 2892 O O . PHE A 1 388 ? 216.402 230.507 219.362 1.00 50.26 389 PHE A O 1
ATOM 2900 N N . LYS A 1 389 ? 217.421 228.935 218.131 1.00 52.58 390 LYS A N 1
ATOM 2901 C CA . LYS A 1 389 ? 217.199 229.449 216.795 1.00 52.58 390 LYS A CA 1
ATOM 2902 C C . LYS A 1 389 ? 215.759 229.128 216.368 1.00 52.58 390 LYS A C 1
ATOM 2903 O O . LYS A 1 389 ? 214.917 228.756 217.185 1.00 52.58 390 LYS A O 1
ATOM 2909 N N . LEU A 1 390 ? 215.442 229.273 215.089 1.00 51.87 391 LEU A N 1
ATOM 2910 C CA . LEU A 1 390 ? 214.095 229.088 214.567 1.00 51.87 391 LEU A CA 1
ATOM 2911 C C . LEU A 1 390 ? 214.116 227.896 213.615 1.00 51.87 391 LEU A C 1
ATOM 2912 O O . LEU A 1 390 ? 214.375 228.066 212.420 1.00 51.87 391 LEU A O 1
ATOM 2917 N N . ILE A 1 391 ? 213.831 226.695 214.130 1.00 55.05 392 ILE A N 1
ATOM 2918 C CA . ILE A 1 391 ? 213.871 225.481 213.317 1.00 55.05 392 ILE A CA 1
ATOM 2919 C C . ILE A 1 391 ? 212.661 225.310 212.403 1.00 55.05 392 ILE A C 1
ATOM 2920 O O . ILE A 1 391 ? 212.773 224.618 211.381 1.00 55.05 392 ILE A O 1
ATOM 2925 N N . ASP A 1 392 ? 211.529 225.937 212.717 1.00 58.56 393 ASP A N 1
ATOM 2926 C CA . ASP A 1 392 ? 210.278 225.801 211.979 1.00 58.56 393 ASP A CA 1
ATOM 2927 C C . ASP A 1 392 ? 209.601 227.151 211.777 1.00 58.56 393 ASP A C 1
ATOM 2928 O O . ASP A 1 392 ? 209.864 228.121 212.483 1.00 58.56 393 ASP A O 1
ATOM 2933 N N . ASN A 1 393 ? 208.662 227.181 210.838 1.00 63.97 394 ASN A N 1
ATOM 2934 C CA . ASN A 1 393 ? 208.043 228.407 210.350 1.00 63.97 394 ASN A CA 1
ATOM 2935 C C . ASN A 1 393 ? 206.552 228.393 210.665 1.00 63.97 394 ASN A C 1
ATOM 2936 O O . ASN A 1 393 ? 205.850 227.452 210.290 1.00 63.97 394 ASN A O 1
ATOM 2941 N N . GLU A 1 394 ? 206.059 229.459 211.308 1.00 61.91 395 GLU A N 1
ATOM 2942 C CA . GLU A 1 394 ? 204.633 229.536 211.620 1.00 61.91 395 GLU A CA 1
ATOM 2943 C C . GLU A 1 394 ? 203.831 230.202 210.513 1.00 61.91 395 GLU A C 1
ATOM 2944 O O . GLU A 1 394 ? 202.604 230.253 210.595 1.00 61.91 395 GLU A O 1
ATOM 2950 N N . PHE A 1 395 ? 204.477 230.726 209.480 1.00 63.04 396 PHE A N 1
ATOM 2951 C CA . PHE A 1 395 ? 203.668 231.326 208.426 1.00 63.04 396 PHE A CA 1
ATOM 2952 C C . PHE A 1 395 ? 203.413 230.332 207.317 1.00 63.04 396 PHE A C 1
ATOM 2953 O O . PHE A 1 395 ? 202.277 230.213 206.856 1.00 63.04 396 PHE A O 1
ATOM 2961 N N . ASN A 1 396 ? 204.439 229.598 206.874 1.00 66.12 397 ASN A N 1
ATOM 2962 C CA . ASN A 1 396 ? 204.222 228.580 205.841 1.00 66.12 397 ASN A CA 1
ATOM 2963 C C . ASN A 1 396 ? 205.098 227.330 205.994 1.00 66.12 397 ASN A C 1
ATOM 2964 O O . ASN A 1 396 ? 206.265 227.312 205.605 1.00 66.12 397 ASN A O 1
ATOM 2969 N N . GLU A 1 397 ? 204.493 226.284 206.577 1.00 68.52 398 GLU A N 1
ATOM 2970 C CA . GLU A 1 397 ? 204.596 224.860 206.222 1.00 68.52 398 GLU A CA 1
ATOM 2971 C C . GLU A 1 397 ? 205.974 224.227 205.968 1.00 68.52 398 GLU A C 1
ATOM 2972 O O . GLU A 1 397 ? 206.366 223.994 204.819 1.00 68.52 398 GLU A O 1
ATOM 2978 N N . VAL A 1 398 ? 206.734 223.959 207.041 1.00 62.93 399 VAL A N 1
ATOM 2979 C CA . VAL A 1 398 ? 207.820 222.970 206.932 1.00 62.93 399 VAL A CA 1
ATOM 2980 C C . VAL A 1 398 ? 207.248 221.618 206.509 1.00 62.93 399 VAL A C 1
ATOM 2981 O O . VAL A 1 398 ? 206.068 221.315 206.718 1.00 62.93 399 VAL A O 1
ATOM 2985 N N . GLU A 1 399 ? 208.105 220.803 205.898 1.00 59.53 400 GLU A N 1
ATOM 2986 C CA . GLU A 1 399 ? 207.694 219.514 205.356 1.00 59.53 400 GLU A CA 1
ATOM 2987 C C . GLU A 1 399 ? 207.212 218.586 206.470 1.00 59.53 400 GLU A C 1
ATOM 2988 O O . GLU A 1 399 ? 207.686 218.639 207.610 1.00 59.53 400 GLU A O 1
ATOM 2994 N N . LYS A 1 400 ? 206.236 217.745 206.111 1.00 56.85 401 LYS A N 1
ATOM 2995 C CA . LYS A 1 400 ? 205.402 217.050 207.077 1.00 56.85 401 LYS A CA 1
ATOM 2996 C C . LYS A 1 400 ? 206.196 216.067 207.920 1.00 56.85 401 LYS A C 1
ATOM 2997 O O . LYS A 1 400 ? 205.973 215.987 209.134 1.00 56.85 401 LYS A O 1
ATOM 3003 N N . GLN A 1 401 ? 207.152 215.353 207.311 1.00 56.27 402 GLN A N 1
ATOM 3004 C CA . GLN A 1 401 ? 207.858 214.292 208.019 1.00 56.27 402 GLN A CA 1
ATOM 3005 C C . GLN A 1 401 ? 208.802 214.843 209.075 1.00 56.27 402 GLN A C 1
ATOM 3006 O O . GLN A 1 401 ? 208.701 214.463 210.241 1.00 56.27 402 GLN A O 1
ATOM 3012 N N . ILE A 1 402 ? 209.721 215.729 208.685 1.00 56.52 403 ILE A N 1
ATOM 3013 C CA . ILE A 1 402 ? 210.509 216.486 209.654 1.00 56.52 403 ILE A CA 1
ATOM 3014 C C . ILE A 1 402 ? 209.651 217.341 210.565 1.00 56.52 403 ILE A C 1
ATOM 3015 O O . ILE A 1 402 ? 209.939 217.401 211.765 1.00 56.52 403 ILE A O 1
ATOM 3020 N N . GLY A 1 403 ? 208.583 217.958 210.043 1.00 52.04 404 GLY A N 1
ATOM 3021 C CA . GLY A 1 403 ? 207.623 218.654 210.878 1.00 52.04 404 GLY A CA 1
ATOM 3022 C C . GLY A 1 403 ? 206.976 217.790 211.931 1.00 52.04 404 GLY A C 1
ATOM 3023 O O . GLY A 1 403 ? 206.788 218.251 213.062 1.00 52.04 404 GLY A O 1
ATOM 3024 N N . ASN A 1 404 ? 206.652 216.539 211.588 1.00 53.44 405 ASN A N 1
ATOM 3025 C CA . ASN A 1 404 ? 206.292 215.547 212.591 1.00 53.44 405 ASN A CA 1
ATOM 3026 C C . ASN A 1 404 ? 207.428 215.238 213.533 1.00 53.44 405 ASN A C 1
ATOM 3027 O O . ASN A 1 404 ? 207.185 215.139 214.738 1.00 53.44 405 ASN A O 1
ATOM 3032 N N . VAL A 1 405 ? 208.650 215.088 213.014 1.00 47.44 406 VAL A N 1
ATOM 3033 C CA . VAL A 1 405 ? 209.793 214.820 213.880 1.00 47.44 406 VAL A CA 1
ATOM 3034 C C . VAL A 1 405 ? 210.059 216.005 214.788 1.00 47.44 406 VAL A C 1
ATOM 3035 O O . VAL A 1 405 ? 210.309 215.818 215.982 1.00 47.44 406 VAL A O 1
ATOM 3039 N N . ILE A 1 406 ? 209.938 217.228 214.255 1.00 47.56 407 ILE A N 1
ATOM 3040 C CA . ILE A 1 406 ? 210.105 218.438 215.058 1.00 47.56 407 ILE A CA 1
ATOM 3041 C C . ILE A 1 406 ? 209.049 218.523 216.144 1.00 47.56 407 ILE A C 1
ATOM 3042 O O . ILE A 1 406 ? 209.378 218.707 217.322 1.00 47.56 407 ILE A O 1
ATOM 3047 N N . ASN A 1 407 ? 207.770 218.371 215.763 1.00 51.24 408 ASN A N 1
ATOM 3048 C CA . ASN A 1 407 ? 206.680 218.329 216.730 1.00 51.24 408 ASN A CA 1
ATOM 3049 C C . ASN A 1 407 ? 206.821 217.194 217.720 1.00 51.24 408 ASN A C 1
ATOM 3050 O O . ASN A 1 407 ? 206.584 217.405 218.906 1.00 51.24 408 ASN A O 1
ATOM 3055 N N . TRP A 1 408 ? 207.225 216.002 217.265 1.00 48.03 409 TRP A N 1
ATOM 3056 C CA . TRP A 1 408 ? 207.471 214.919 218.209 1.00 48.03 409 TRP A CA 1
ATOM 3057 C C . TRP A 1 408 ? 208.654 215.220 219.106 1.00 48.03 409 TRP A C 1
ATOM 3058 O O . TRP A 1 408 ? 208.597 214.963 220.310 1.00 48.03 409 TRP A O 1
ATOM 3069 N N . THR A 1 409 ? 209.712 215.816 218.555 1.00 43.62 410 THR A N 1
ATOM 3070 C CA . THR A 1 409 ? 210.852 216.142 219.400 1.00 43.62 410 THR A CA 1
ATOM 3071 C C . THR A 1 409 ? 210.522 217.280 220.352 1.00 43.62 410 THR A C 1
ATOM 3072 O O . THR A 1 409 ? 210.863 217.202 221.531 1.00 43.62 410 THR A O 1
ATOM 3076 N N . ARG A 1 410 ? 209.789 218.298 219.877 1.00 49.62 411 ARG A N 1
ATOM 3077 C CA . ARG A 1 410 ? 209.413 219.413 220.741 1.00 49.62 411 ARG A CA 1
ATOM 3078 C C . ARG A 1 410 ? 208.475 218.978 221.855 1.00 49.62 411 ARG A C 1
ATOM 3079 O O . ARG A 1 410 ? 208.691 219.336 223.014 1.00 49.62 411 ARG A O 1
ATOM 3087 N N . ASP A 1 411 ? 207.449 218.188 221.523 1.00 51.53 412 ASP A N 1
ATOM 3088 C CA . ASP A 1 411 ? 206.564 217.555 222.497 1.00 51.53 412 ASP A CA 1
ATOM 3089 C C . ASP A 1 411 ? 207.284 216.656 223.473 1.00 51.53 412 ASP A C 1
ATOM 3090 O O . ASP A 1 411 ? 206.952 216.673 224.661 1.00 51.53 412 ASP A O 1
ATOM 3095 N N . SER A 1 412 ? 208.221 215.849 222.991 1.00 46.99 413 SER A N 1
ATOM 3096 C CA . SER A 1 412 ? 209.046 215.046 223.866 1.00 46.99 413 SER A CA 1
ATOM 3097 C C . SER A 1 412 ? 209.883 215.893 224.787 1.00 46.99 413 SER A C 1
ATOM 3098 O O . SER A 1 412 ? 209.879 215.646 225.991 1.00 46.99 413 SER A O 1
ATOM 3101 N N . ILE A 1 413 ? 210.568 216.902 224.236 1.00 46.59 414 ILE A N 1
ATOM 3102 C CA . ILE A 1 413 ? 211.272 217.897 225.040 1.00 46.59 414 ILE A CA 1
ATOM 3103 C C . ILE A 1 413 ? 210.316 218.637 225.966 1.00 46.59 414 ILE A C 1
ATOM 3104 O O . ILE A 1 413 ? 210.649 218.850 227.140 1.00 46.59 414 ILE A O 1
ATOM 3109 N N . THR A 1 414 ? 209.119 219.010 225.465 1.00 47.45 415 THR A N 1
ATOM 3110 C CA . THR A 1 414 ? 208.083 219.635 226.294 1.00 47.45 415 THR A CA 1
ATOM 3111 C C . THR A 1 414 ? 207.699 218.758 227.462 1.00 47.45 415 THR A C 1
ATOM 3112 O O . THR A 1 414 ? 207.609 219.247 228.593 1.00 47.45 415 THR A O 1
ATOM 3116 N N . GLU A 1 415 ? 207.517 217.459 227.202 1.00 52.03 416 GLU A N 1
ATOM 3117 C CA . GLU A 1 415 ? 207.161 216.525 228.260 1.00 52.03 416 GLU A CA 1
ATOM 3118 C C . GLU A 1 415 ? 208.267 216.379 229.282 1.00 52.03 416 GLU A C 1
ATOM 3119 O O . GLU A 1 415 ? 207.970 216.211 230.463 1.00 52.03 416 GLU A O 1
ATOM 3125 N N . VAL A 1 416 ? 209.530 216.500 228.862 1.00 46.63 417 VAL A N 1
ATOM 3126 C CA . VAL A 1 416 ? 210.649 216.443 229.799 1.00 46.63 417 VAL A CA 1
ATOM 3127 C C . VAL A 1 416 ? 210.689 217.678 230.692 1.00 46.63 417 VAL A C 1
ATOM 3128 O O . VAL A 1 416 ? 210.748 217.552 231.921 1.00 46.63 417 VAL A O 1
ATOM 3132 N N . TRP A 1 417 ? 210.662 218.887 230.093 1.00 48.66 418 TRP A N 1
ATOM 3133 C CA . TRP A 1 417 ? 210.770 220.117 230.884 1.00 48.66 418 TRP A CA 1
ATOM 3134 C C . TRP A 1 417 ? 209.573 220.320 231.800 1.00 48.66 418 TRP A C 1
ATOM 3135 O O . TRP A 1 417 ? 209.744 220.732 232.951 1.00 48.66 418 TRP A O 1
ATOM 3146 N N . SER A 1 418 ? 208.376 219.974 231.333 1.00 52.48 419 SER A N 1
ATOM 3147 C CA . SER A 1 418 ? 207.176 219.994 232.157 1.00 52.48 419 SER A CA 1
ATOM 3148 C C . SER A 1 418 ? 207.200 218.999 233.295 1.00 52.48 419 SER A C 1
ATOM 3149 O O . SER A 1 418 ? 206.696 219.324 234.376 1.00 52.48 419 SER A O 1
ATOM 3152 N N . TYR A 1 419 ? 207.738 217.798 233.067 1.00 47.99 420 TYR A N 1
ATOM 3153 C CA . TYR A 1 419 ? 207.981 216.826 234.123 1.00 47.99 420 TYR A CA 1
ATOM 3154 C C . TYR A 1 419 ? 208.951 217.366 235.165 1.00 47.99 420 TYR A C 1
ATOM 3155 O O . TYR A 1 419 ? 208.705 217.257 236.369 1.00 47.99 420 TYR A O 1
ATOM 3164 N N . ASN A 1 420 ? 210.043 217.975 234.701 1.00 47.52 421 ASN A N 1
ATOM 3165 C CA . ASN A 1 420 ? 211.050 218.563 235.575 1.00 47.52 421 ASN A CA 1
ATOM 3166 C C . ASN A 1 420 ? 210.548 219.772 236.337 1.00 47.52 421 ASN A C 1
ATOM 3167 O O . ASN A 1 420 ? 211.058 220.051 237.428 1.00 47.52 421 ASN A O 1
ATOM 3172 N N . ALA A 1 421 ? 209.568 220.483 235.775 1.00 48.43 422 ALA A N 1
ATOM 3173 C CA . ALA A 1 421 ? 208.975 221.653 236.413 1.00 48.43 422 ALA A CA 1
ATOM 3174 C C . ALA A 1 421 ? 208.393 221.326 237.783 1.00 48.43 422 ALA A C 1
ATOM 3175 O O . ALA A 1 421 ? 208.716 221.983 238.776 1.00 48.43 422 ALA A O 1
ATOM 3177 N N . GLU A 1 422 ? 207.603 220.259 237.876 1.00 53.48 423 GLU A N 1
ATOM 3178 C CA . GLU A 1 422 ? 206.832 220.016 239.089 1.00 53.48 423 GLU A CA 1
ATOM 3179 C C . GLU A 1 422 ? 207.609 219.326 240.204 1.00 53.48 423 GLU A C 1
ATOM 3180 O O . GLU A 1 422 ? 207.045 219.138 241.286 1.00 53.48 423 GLU A O 1
ATOM 3186 N N . LEU A 1 423 ? 208.866 218.928 239.971 1.00 49.49 424 LEU A N 1
ATOM 3187 C CA . LEU A 1 423 ? 209.664 218.297 241.018 1.00 49.49 424 LEU A CA 1
ATOM 3188 C C . LEU A 1 423 ? 210.484 219.299 241.821 1.00 49.49 424 LEU A C 1
ATOM 3189 O O . LEU A 1 423 ? 210.836 219.024 242.975 1.00 49.49 424 LEU A O 1
ATOM 3194 N N . LEU A 1 424 ? 210.763 220.467 241.237 1.00 47.58 425 LEU A N 1
ATOM 3195 C CA . LEU A 1 424 ? 211.624 221.461 241.870 1.00 47.58 425 LEU A CA 1
ATOM 3196 C C . LEU A 1 424 ? 210.958 222.101 243.079 1.00 47.58 425 LEU A C 1
ATOM 3197 O O . LEU A 1 424 ? 211.641 222.597 243.982 1.00 47.58 425 LEU A O 1
ATOM 3202 N N . VAL A 1 425 ? 209.626 222.123 243.094 1.00 54.30 426 VAL A N 1
ATOM 3203 C CA . VAL A 1 425 ? 208.881 222.904 244.072 1.00 54.30 426 VAL A CA 1
ATOM 3204 C C . VAL A 1 425 ? 208.743 222.150 245.388 1.00 54.30 426 VAL A C 1
ATOM 3205 O O . VAL A 1 425 ? 208.796 222.741 246.473 1.00 54.30 426 VAL A O 1
ATOM 3209 N N . ALA A 1 426 ? 208.649 220.830 245.313 1.00 57.04 427 ALA A N 1
ATOM 3210 C CA . ALA A 1 426 ? 208.202 220.039 246.444 1.00 57.04 427 ALA A CA 1
ATOM 3211 C C . ALA A 1 426 ? 209.248 219.969 247.538 1.00 57.04 427 ALA A C 1
ATOM 3212 O O . ALA A 1 426 ? 208.912 219.771 248.706 1.00 57.04 427 ALA A O 1
ATOM 3214 N N . MET A 1 427 ? 210.509 220.181 247.178 1.00 62.58 428 MET A N 1
ATOM 3215 C CA . MET A 1 427 ? 211.587 220.196 248.150 1.00 62.58 428 MET A CA 1
ATOM 3216 C C . MET A 1 427 ? 211.659 221.513 248.903 1.00 62.58 428 MET A C 1
ATOM 3217 O O . MET A 1 427 ? 212.108 221.543 250.050 1.00 62.58 428 MET A O 1
ATOM 3222 N N . GLU A 1 428 ? 211.200 222.604 248.287 1.00 59.79 429 GLU A N 1
ATOM 3223 C CA . GLU A 1 428 ? 211.355 223.919 248.896 1.00 59.79 429 GLU A CA 1
ATOM 3224 C C . GLU A 1 428 ? 210.380 224.139 250.036 1.00 59.79 429 GLU A C 1
ATOM 3225 O O . GLU A 1 428 ? 210.716 224.810 251.014 1.00 59.79 429 GLU A O 1
ATOM 3231 N N . ASN A 1 429 ? 209.176 223.600 249.911 1.00 64.64 430 ASN A N 1
ATOM 3232 C CA . ASN A 1 429 ? 208.275 223.391 251.029 1.00 64.64 430 ASN A CA 1
ATOM 3233 C C . ASN A 1 429 ? 208.918 222.582 252.147 1.00 64.64 430 ASN A C 1
ATOM 3234 O O . ASN A 1 429 ? 208.797 222.969 253.311 1.00 64.64 430 ASN A O 1
ATOM 3239 N N . GLN A 1 430 ? 209.611 221.484 251.814 1.00 65.46 431 GLN A N 1
ATOM 3240 C CA . GLN A 1 430 ? 210.361 220.725 252.810 1.00 65.46 431 GLN A CA 1
ATOM 3241 C C . GLN A 1 430 ? 211.524 221.540 253.364 1.00 65.46 431 GLN A C 1
ATOM 3242 O O . GLN A 1 430 ? 211.782 221.519 254.572 1.00 65.46 431 GLN A O 1
ATOM 3248 N N . HIS A 1 431 ? 212.195 222.316 252.506 1.00 66.03 432 HIS A N 1
ATOM 3249 C CA . HIS A 1 431 ? 213.346 223.117 252.928 1.00 66.03 432 HIS A CA 1
ATOM 3250 C C . HIS A 1 431 ? 212.959 224.322 253.781 1.00 66.03 432 HIS A C 1
ATOM 3251 O O . HIS A 1 431 ? 213.835 225.096 254.170 1.00 66.03 432 HIS A O 1
ATOM 3258 N N . THR A 1 432 ? 211.672 224.505 254.071 1.00 67.86 433 THR A N 1
ATOM 3259 C CA . THR A 1 432 ? 211.212 225.563 254.958 1.00 67.86 433 THR A CA 1
ATOM 3260 C C . THR A 1 432 ? 210.805 225.020 256.319 1.00 67.86 433 THR A C 1
ATOM 3261 O O . THR A 1 432 ? 210.839 225.746 257.319 1.00 67.86 433 THR A O 1
ATOM 3265 N N . ILE A 1 433 ? 210.384 223.754 256.363 1.00 71.38 434 ILE A N 1
ATOM 3266 C CA . ILE A 1 433 ? 209.917 223.142 257.602 1.00 71.38 434 ILE A CA 1
ATOM 3267 C C . ILE A 1 433 ? 211.075 222.926 258.558 1.00 71.38 434 ILE A C 1
ATOM 3268 O O . ILE A 1 433 ? 210.951 223.126 259.773 1.00 71.38 434 ILE A O 1
ATOM 3273 N N . ASP A 1 434 ? 212.223 222.523 258.016 1.00 71.81 435 ASP A N 1
ATOM 3274 C CA . ASP A 1 434 ? 213.412 222.228 258.801 1.00 71.81 435 ASP A CA 1
ATOM 3275 C C . ASP A 1 434 ? 213.951 223.433 259.537 1.00 71.81 435 ASP A C 1
ATOM 3276 O O . ASP A 1 434 ? 214.461 223.279 260.643 1.00 71.81 435 ASP A O 1
ATOM 3281 N N . LEU A 1 435 ? 213.795 224.627 258.963 1.00 74.60 436 LEU A N 1
ATOM 3282 C CA . LEU A 1 435 ? 214.304 225.853 259.564 1.00 74.60 436 LEU A CA 1
ATOM 3283 C C . LEU A 1 435 ? 213.497 226.256 260.780 1.00 74.60 436 LEU A C 1
ATOM 3284 O O . LEU A 1 435 ? 214.041 226.839 261.721 1.00 74.60 436 LEU A O 1
ATOM 3289 N N . ALA A 1 436 ? 212.199 225.993 260.760 1.00 79.30 437 ALA A N 1
ATOM 3290 C CA . ALA A 1 436 ? 211.442 226.062 261.992 1.00 79.30 437 ALA A CA 1
ATOM 3291 C C . ALA A 1 436 ? 211.841 224.966 262.955 1.00 79.30 437 ALA A C 1
ATOM 3292 O O . ALA A 1 436 ? 211.924 225.219 264.155 1.00 79.30 437 ALA A O 1
ATOM 3294 N N . ASP A 1 437 ? 212.099 223.767 262.453 1.00 87.57 438 ASP A N 1
ATOM 3295 C CA . ASP A 1 437 ? 212.591 222.703 263.305 1.00 87.57 438 ASP A CA 1
ATOM 3296 C C . ASP A 1 437 ? 213.992 222.969 263.818 1.00 87.57 438 ASP A C 1
ATOM 3297 O O . ASP A 1 437 ? 214.252 222.759 265.008 1.00 87.57 438 ASP A O 1
ATOM 3302 N N . SER A 1 438 ? 214.896 223.460 262.965 1.00 86.52 439 SER A N 1
ATOM 3303 C CA . SER A 1 438 ? 216.257 223.694 263.424 1.00 86.52 439 SER A CA 1
ATOM 3304 C C . SER A 1 438 ? 216.374 224.940 264.272 1.00 86.52 439 SER A C 1
ATOM 3305 O O . SER A 1 438 ? 217.403 225.122 264.919 1.00 86.52 439 SER A O 1
ATOM 3308 N N . GLU A 1 439 ? 215.350 225.787 264.307 1.00 91.74 440 GLU A N 1
ATOM 3309 C CA . GLU A 1 439 ? 215.315 226.802 265.344 1.00 91.74 440 GLU A CA 1
ATOM 3310 C C . GLU A 1 439 ? 214.603 226.305 266.585 1.00 91.74 440 GLU A C 1
ATOM 3311 O O . GLU A 1 439 ? 214.930 226.758 267.690 1.00 91.74 440 GLU A O 1
ATOM 3317 N N . MET A 1 440 ? 213.665 225.371 266.429 1.00 91.43 441 MET A N 1
ATOM 3318 C CA . MET A 1 440 ? 212.887 224.926 267.569 1.00 91.43 441 MET A CA 1
ATOM 3319 C C . MET A 1 440 ? 213.763 224.180 268.553 1.00 91.43 441 MET A C 1
ATOM 3320 O O . MET A 1 440 ? 213.738 224.478 269.750 1.00 91.43 441 MET A O 1
ATOM 3325 N N . ASP A 1 441 ? 214.587 223.267 268.061 1.00 97.07 442 ASP A N 1
ATOM 3326 C CA . ASP A 1 441 ? 215.518 222.602 268.951 1.00 97.07 442 ASP A CA 1
ATOM 3327 C C . ASP A 1 441 ? 216.613 223.541 269.425 1.00 97.07 442 ASP A C 1
ATOM 3328 O O . ASP A 1 441 ? 217.004 223.448 270.586 1.00 97.07 442 ASP A O 1
ATOM 3333 N N . LYS A 1 442 ? 217.094 224.444 268.547 1.00 98.32 443 LYS A N 1
ATOM 3334 C CA . LYS A 1 442 ? 218.048 225.497 268.910 1.00 98.32 443 LYS A CA 1
ATOM 3335 C C . LYS A 1 442 ? 217.607 226.290 270.125 1.00 98.32 443 LYS A C 1
ATOM 3336 O O . LYS A 1 442 ? 218.407 226.492 271.044 1.00 98.32 443 LYS A O 1
ATOM 3342 N N . LEU A 1 443 ? 216.358 226.764 270.128 1.00 102.62 444 LEU A N 1
ATOM 3343 C CA . LEU A 1 443 ? 215.784 227.363 271.318 1.00 102.62 444 LEU A CA 1
ATOM 3344 C C . LEU A 1 443 ? 215.685 226.369 272.448 1.00 102.62 444 LEU A C 1
ATOM 3345 O O . LEU A 1 443 ? 215.949 226.735 273.590 1.00 102.62 444 LEU A O 1
ATOM 3350 N N . TYR A 1 444 ? 215.295 225.135 272.149 1.00 109.84 445 TYR A N 1
ATOM 3351 C CA . TYR A 1 444 ? 215.164 224.115 273.178 1.00 109.84 445 TYR A CA 1
ATOM 3352 C C . TYR A 1 444 ? 216.517 223.767 273.776 1.00 109.84 445 TYR A C 1
ATOM 3353 O O . TYR A 1 444 ? 216.644 223.592 274.993 1.00 109.84 445 TYR A O 1
ATOM 3362 N N . GLU A 1 445 ? 217.540 223.725 272.938 1.00 113.57 446 GLU A N 1
ATOM 3363 C CA . GLU A 1 445 ? 218.875 223.374 273.372 1.00 113.57 446 GLU A CA 1
ATOM 3364 C C . GLU A 1 445 ? 219.542 224.528 274.092 1.00 113.57 446 GLU A C 1
ATOM 3365 O O . GLU A 1 445 ? 220.368 224.289 274.977 1.00 113.57 446 GLU A O 1
ATOM 3371 N N . ARG A 1 446 ? 219.165 225.769 273.756 1.00 131.37 447 ARG A N 1
ATOM 3372 C CA . ARG A 1 446 ? 219.648 226.937 274.486 1.00 131.37 447 ARG A CA 1
ATOM 3373 C C . ARG A 1 446 ? 219.061 227.017 275.890 1.00 131.37 447 ARG A C 1
ATOM 3374 O O . ARG A 1 446 ? 219.793 227.273 276.850 1.00 131.37 447 ARG A O 1
ATOM 3382 N N . VAL A 1 447 ? 217.750 226.791 276.036 1.00 133.51 448 VAL A N 1
ATOM 3383 C CA . VAL A 1 447 ? 217.075 227.154 277.283 1.00 133.51 448 VAL A CA 1
ATOM 3384 C C . VAL A 1 447 ? 217.388 226.174 278.404 1.00 133.51 448 VAL A C 1
ATOM 3385 O O . VAL A 1 447 ? 217.238 226.509 279.584 1.00 133.51 448 VAL A O 1
ATOM 3389 N N . LYS A 1 448 ? 217.837 224.969 278.078 1.00 143.08 449 LYS A N 1
ATOM 3390 C CA . LYS A 1 448 ? 218.139 224.014 279.135 1.00 143.08 449 LYS A CA 1
ATOM 3391 C C . LYS A 1 448 ? 219.601 224.139 279.590 1.00 143.08 449 LYS A C 1
ATOM 3392 O O . LYS A 1 448 ? 219.989 223.626 280.646 1.00 143.08 449 LYS A O 1
ATOM 3398 N N . ARG A 1 449 ? 220.409 224.925 278.864 1.00 158.10 450 ARG A N 1
ATOM 3399 C CA . ARG A 1 449 ? 221.826 225.069 279.209 1.00 158.10 450 ARG A CA 1
ATOM 3400 C C . ARG A 1 449 ? 222.162 226.263 280.098 1.00 158.10 450 ARG A C 1
ATOM 3401 O O . ARG A 1 449 ? 223.016 226.114 280.974 1.00 158.10 450 ARG A O 1
ATOM 3409 N N . GLN A 1 450 ? 221.526 227.426 279.926 1.00 177.50 451 GLN A N 1
ATOM 3410 C CA . GLN A 1 450 ? 221.953 228.603 280.683 1.00 177.50 451 GLN A CA 1
ATOM 3411 C C . GLN A 1 450 ? 221.433 228.588 282.124 1.00 177.50 451 GLN A C 1
ATOM 3412 O O . GLN A 1 450 ? 222.049 229.186 283.015 1.00 177.50 451 GLN A O 1
ATOM 3418 N N . LEU A 1 451 ? 220.327 227.887 282.376 1.00 186.79 452 LEU A N 1
ATOM 3419 C CA . LEU A 1 451 ? 219.760 227.701 283.724 1.00 186.79 452 LEU A CA 1
ATOM 3420 C C . LEU A 1 451 ? 219.817 226.225 284.137 1.00 186.79 452 LEU A C 1
ATOM 3421 O O . LEU A 1 451 ? 218.929 225.442 283.816 1.00 186.79 452 LEU A O 1
ATOM 3426 N N . ARG A 1 452 ? 220.866 225.840 284.872 1.00 185.36 453 ARG A N 1
ATOM 3427 C CA . ARG A 1 452 ? 221.198 224.420 284.997 1.00 185.36 453 ARG A CA 1
ATOM 3428 C C . ARG A 1 452 ? 220.302 223.568 285.894 1.00 185.36 453 ARG A C 1
ATOM 3429 O O . ARG A 1 452 ? 219.626 222.664 285.399 1.00 185.36 453 ARG A O 1
ATOM 3437 N N . GLU A 1 453 ? 220.278 223.818 287.203 1.00 198.00 454 GLU A N 1
ATOM 3438 C CA . GLU A 1 453 ? 219.396 223.078 288.102 1.00 198.00 454 GLU A CA 1
ATOM 3439 C C . GLU A 1 453 ? 218.172 223.912 288.457 1.00 198.00 454 GLU A C 1
ATOM 3440 O O . GLU A 1 453 ? 217.812 224.023 289.632 1.00 198.00 454 GLU A O 1
ATOM 3446 N N . ASN A 1 454 ? 217.570 224.554 287.450 1.00 196.32 455 ASN A N 1
ATOM 3447 C CA . ASN A 1 454 ? 216.578 225.604 287.634 1.00 196.32 455 ASN A CA 1
ATOM 3448 C C . ASN A 1 454 ? 215.320 225.400 286.793 1.00 196.32 455 ASN A C 1
ATOM 3449 O O . ASN A 1 454 ? 214.635 226.385 286.476 1.00 196.32 455 ASN A O 1
ATOM 3454 N N . ALA A 1 455 ? 215.009 224.159 286.422 1.00 167.86 456 ALA A N 1
ATOM 3455 C CA . ALA A 1 455 ? 213.940 223.883 285.483 1.00 167.86 456 ALA A CA 1
ATOM 3456 C C . ALA A 1 455 ? 213.527 222.424 285.596 1.00 167.86 456 ALA A C 1
ATOM 3457 O O . ALA A 1 455 ? 214.277 221.578 286.089 1.00 167.86 456 ALA A O 1
ATOM 3459 N N . GLU A 1 456 ? 212.286 222.163 285.181 1.00 148.36 457 GLU A N 1
ATOM 3460 C CA . GLU A 1 456 ? 211.752 220.877 284.756 1.00 148.36 457 GLU A CA 1
ATOM 3461 C C . GLU A 1 456 ? 211.035 221.080 283.426 1.00 148.36 457 GLU A C 1
ATOM 3462 O O . GLU A 1 456 ? 210.358 222.086 283.213 1.00 148.36 457 GLU A O 1
ATOM 3468 N N . GLU A 1 457 ? 211.183 220.118 282.519 1.00 131.38 458 GLU A N 1
ATOM 3469 C CA . GLU A 1 457 ? 210.800 220.307 281.123 1.00 131.38 458 GLU A CA 1
ATOM 3470 C C . GLU A 1 457 ? 209.297 220.115 280.916 1.00 131.38 458 GLU A C 1
ATOM 3471 O O . GLU A 1 457 ? 208.661 219.280 281.565 1.00 131.38 458 GLU A O 1
ATOM 3477 N N . ASP A 1 458 ? 208.732 220.888 279.978 1.00 118.77 459 ASP A N 1
ATOM 3478 C CA . ASP A 1 458 ? 207.368 221.330 280.247 1.00 118.77 459 ASP A CA 1
ATOM 3479 C C . ASP A 1 458 ? 206.267 220.572 279.492 1.00 118.77 459 ASP A C 1
ATOM 3480 O O . ASP A 1 458 ? 205.435 219.903 280.116 1.00 118.77 459 ASP A O 1
ATOM 3485 N N . GLY A 1 459 ? 206.254 220.643 278.163 1.00 109.46 460 GLY A N 1
ATOM 3486 C CA . GLY A 1 459 ? 205.086 220.199 277.425 1.00 109.46 460 GLY A CA 1
ATOM 3487 C C . GLY A 1 459 ? 204.376 221.334 276.709 1.00 109.46 460 GLY A C 1
ATOM 3488 O O . GLY A 1 459 ? 203.617 221.100 275.763 1.00 109.46 460 GLY A O 1
ATOM 3489 N N . THR A 1 460 ? 204.641 222.572 277.142 1.00 109.58 461 THR A N 1
ATOM 3490 C CA . THR A 1 460 ? 204.088 223.791 276.555 1.00 109.58 461 THR A CA 1
ATOM 3491 C C . THR A 1 460 ? 205.170 224.736 276.017 1.00 109.58 461 THR A C 1
ATOM 3492 O O . THR A 1 460 ? 204.850 225.741 275.370 1.00 109.58 461 THR A O 1
ATOM 3496 N N . GLY A 1 461 ? 206.440 224.434 276.272 1.00 105.53 462 GLY A N 1
ATOM 3497 C CA . GLY A 1 461 ? 207.515 225.284 275.817 1.00 105.53 462 GLY A CA 1
ATOM 3498 C C . GLY A 1 461 ? 207.703 226.471 276.692 1.00 105.53 462 GLY A C 1
ATOM 3499 O O . GLY A 1 461 ? 207.773 227.579 276.196 1.00 105.53 462 GLY A O 1
ATOM 3500 N N . CYS A 1 462 ? 207.759 226.268 277.990 1.00 121.15 463 CYS A N 1
ATOM 3501 C CA . CYS A 1 462 ? 207.738 227.337 278.970 1.00 121.15 463 CYS A CA 1
ATOM 3502 C C . CYS A 1 462 ? 208.568 226.910 280.160 1.00 121.15 463 CYS A C 1
ATOM 3503 O O . CYS A 1 462 ? 208.282 225.870 280.750 1.00 121.15 463 CYS A O 1
ATOM 3506 N N . PHE A 1 463 ? 209.584 227.674 280.538 1.00 137.03 464 PHE A N 1
ATOM 3507 C CA . PHE A 1 463 ? 210.336 227.178 281.676 1.00 137.03 464 PHE A CA 1
ATOM 3508 C C . PHE A 1 463 ? 209.874 227.820 282.960 1.00 137.03 464 PHE A C 1
ATOM 3509 O O . PHE A 1 463 ? 209.568 229.007 283.008 1.00 137.03 464 PHE A O 1
ATOM 3517 N N . GLU A 1 464 ? 209.867 227.014 284.011 1.00 165.01 465 GLU A N 1
ATOM 3518 C CA . GLU A 1 464 ? 209.544 227.486 285.347 1.00 165.01 465 GLU A CA 1
ATOM 3519 C C . GLU A 1 464 ? 210.842 227.762 286.083 1.00 165.01 465 GLU A C 1
ATOM 3520 O O . GLU A 1 464 ? 211.571 226.839 286.448 1.00 165.01 465 GLU A O 1
ATOM 3526 N N . ILE A 1 465 ? 211.135 229.038 286.265 1.00 183.19 466 ILE A N 1
ATOM 3527 C CA . ILE A 1 465 ? 212.370 229.503 286.886 1.00 183.19 466 ILE A CA 1
ATOM 3528 C C . ILE A 1 465 ? 212.334 229.167 288.375 1.00 183.19 466 ILE A C 1
ATOM 3529 O O . ILE A 1 465 ? 211.403 229.563 289.085 1.00 183.19 466 ILE A O 1
ATOM 3534 N N . PHE A 1 466 ? 213.347 228.435 288.861 1.00 203.54 467 PHE A N 1
ATOM 3535 C CA . PHE A 1 466 ? 213.376 227.946 290.239 1.00 203.54 467 PHE A CA 1
ATOM 3536 C C . PHE A 1 466 ? 213.834 228.992 291.261 1.00 203.54 467 PHE A C 1
ATOM 3537 O O . PHE A 1 466 ? 214.212 228.612 292.373 1.00 203.54 467 PHE A O 1
ATOM 3545 N N . HIS A 1 467 ? 213.808 230.283 290.926 1.00 223.78 468 HIS A N 1
ATOM 3546 C CA . HIS A 1 467 ? 214.132 231.333 291.888 1.00 223.78 468 HIS A CA 1
ATOM 3547 C C . HIS A 1 467 ? 213.350 232.602 291.561 1.00 223.78 468 HIS A C 1
ATOM 3548 O O . HIS A 1 467 ? 212.620 232.669 290.569 1.00 223.78 468 HIS A O 1
ATOM 3555 N N . LYS A 1 468 ? 213.521 233.617 292.415 1.00 239.07 469 LYS A N 1
ATOM 3556 C CA . LYS A 1 468 ? 212.841 234.906 292.276 1.00 239.07 469 LYS A CA 1
ATOM 3557 C C . LYS A 1 468 ? 213.404 235.628 291.063 1.00 239.07 469 LYS A C 1
ATOM 3558 O O . LYS A 1 468 ? 214.617 235.617 290.843 1.00 239.07 469 LYS A O 1
ATOM 3564 N N . CYS A 1 469 ? 212.546 236.287 290.286 1.00 236.83 470 CYS A N 1
ATOM 3565 C CA . CYS A 1 469 ? 213.006 236.954 289.069 1.00 236.83 470 CYS A CA 1
ATOM 3566 C C . CYS A 1 469 ? 212.140 238.176 288.762 1.00 236.83 470 CYS A C 1
ATOM 3567 O O . CYS A 1 469 ? 210.967 238.039 288.398 1.00 236.83 470 CYS A O 1
ATOM 3570 N N . ASP A 1 470 ? 212.729 239.366 288.937 1.00 231.24 471 ASP A N 1
ATOM 3571 C CA . ASP A 1 470 ? 212.180 240.649 288.508 1.00 231.24 471 ASP A CA 1
ATOM 3572 C C . ASP A 1 470 ? 212.903 241.118 287.239 1.00 231.24 471 ASP A C 1
ATOM 3573 O O . ASP A 1 470 ? 213.598 240.338 286.591 1.00 231.24 471 ASP A O 1
ATOM 3578 N N . ASP A 1 471 ? 212.702 242.389 286.847 1.00 224.16 472 ASP A N 1
ATOM 3579 C CA . ASP A 1 471 ? 213.154 242.886 285.541 1.00 224.16 472 ASP A CA 1
ATOM 3580 C C . ASP A 1 471 ? 214.672 242.880 285.382 1.00 224.16 472 ASP A C 1
ATOM 3581 O O . ASP A 1 471 ? 215.174 242.608 284.284 1.00 224.16 472 ASP A O 1
ATOM 3586 N N . ASP A 1 472 ? 215.414 243.190 286.447 1.00 232.03 473 ASP A N 1
ATOM 3587 C CA . ASP A 1 472 ? 216.871 243.097 286.393 1.00 232.03 473 ASP A CA 1
ATOM 3588 C C . ASP A 1 472 ? 217.325 241.644 286.267 1.00 232.03 473 ASP A C 1
ATOM 3589 O O . ASP A 1 472 ? 218.413 241.366 285.747 1.00 232.03 473 ASP A O 1
ATOM 3594 N N . CYS A 1 473 ? 216.498 240.705 286.736 1.00 228.10 474 CYS A N 1
ATOM 3595 C CA . CYS A 1 473 ? 216.745 239.284 286.502 1.00 228.10 474 CYS A CA 1
ATOM 3596 C C . CYS A 1 473 ? 216.316 238.864 285.095 1.00 228.10 474 CYS A C 1
ATOM 3597 O O . CYS A 1 473 ? 216.868 237.907 284.538 1.00 228.10 474 CYS A O 1
ATOM 3600 N N . MET A 1 474 ? 215.347 239.574 284.494 1.00 209.66 475 MET A N 1
ATOM 3601 C CA . MET A 1 474 ? 214.971 239.310 283.104 1.00 209.66 475 MET A CA 1
ATOM 3602 C C . MET A 1 474 ? 216.082 239.687 282.134 1.00 209.66 475 MET A C 1
ATOM 3603 O O . MET A 1 474 ? 216.112 239.177 281.011 1.00 209.66 475 MET A O 1
ATOM 3608 N N . ALA A 1 475 ? 216.981 240.584 282.547 1.00 211.02 476 ALA A N 1
ATOM 3609 C CA . ALA A 1 475 ? 218.095 241.027 281.722 1.00 211.02 476 ALA A CA 1
ATOM 3610 C C . ALA A 1 475 ? 219.331 240.144 281.861 1.00 211.02 476 ALA A C 1
ATOM 3611 O O . ALA A 1 475 ? 220.448 240.646 281.709 1.00 211.02 476 ALA A O 1
ATOM 3613 N N . SER A 1 476 ? 219.169 238.861 282.192 1.00 203.29 477 SER A N 1
ATOM 3614 C CA . SER A 1 476 ? 220.325 237.984 282.355 1.00 203.29 477 SER A CA 1
ATOM 3615 C C . SER A 1 476 ? 220.344 236.822 281.365 1.00 203.29 477 SER A C 1
ATOM 3616 O O . SER A 1 476 ? 221.372 236.609 280.716 1.00 203.29 477 SER A O 1
ATOM 3619 N N . ILE A 1 477 ? 219.253 236.071 281.229 1.00 183.99 478 ILE A N 1
ATOM 3620 C CA . ILE A 1 477 ? 219.191 234.989 280.248 1.00 183.99 478 ILE A CA 1
ATOM 3621 C C . ILE A 1 477 ? 218.938 235.513 278.829 1.00 183.99 478 ILE A C 1
ATOM 3622 O O . ILE A 1 477 ? 219.458 234.947 277.862 1.00 183.99 478 ILE A O 1
ATOM 3627 N N . ARG A 1 478 ? 218.214 236.635 278.678 1.00 178.61 479 ARG A N 1
ATOM 3628 C CA . ARG A 1 478 ? 217.862 237.154 277.352 1.00 178.61 479 ARG A CA 1
ATOM 3629 C C . ARG A 1 478 ? 219.059 237.615 276.547 1.00 178.61 479 ARG A C 1
ATOM 3630 O O . ARG A 1 478 ? 219.011 237.585 275.311 1.00 178.61 479 ARG A O 1
ATOM 3638 N N . ASN A 1 479 ? 220.104 238.101 277.214 1.00 193.37 480 ASN A N 1
ATOM 3639 C CA . ASN A 1 479 ? 221.285 238.630 276.545 1.00 193.37 480 ASN A CA 1
ATOM 3640 C C . ASN A 1 479 ? 222.577 238.024 277.060 1.00 193.37 480 ASN A C 1
ATOM 3641 O O . ASN A 1 479 ? 223.610 238.707 277.037 1.00 193.37 480 ASN A O 1
ATOM 3646 N N . ASN A 1 480 ? 222.512 236.792 277.578 1.00 184.14 481 ASN A N 1
ATOM 3647 C CA . ASN A 1 480 ? 223.668 235.937 277.827 1.00 184.14 481 ASN A CA 1
ATOM 3648 C C . ASN A 1 480 ? 224.570 236.522 278.916 1.00 184.14 481 ASN A C 1
ATOM 3649 O O . ASN A 1 480 ? 225.798 236.548 278.807 1.00 184.14 481 ASN A O 1
ATOM 3654 N N . THR A 1 481 ? 223.929 236.981 279.993 1.00 201.40 482 THR A N 1
ATOM 3655 C CA . THR A 1 481 ? 224.596 237.547 281.160 1.00 201.40 482 THR A CA 1
ATOM 3656 C C . THR A 1 481 ? 224.068 236.943 282.458 1.00 201.40 482 THR A C 1
ATOM 3657 O O . THR A 1 481 ? 224.026 237.631 283.482 1.00 201.40 482 THR A O 1
ATOM 3661 N N . TYR A 1 482 ? 223.640 235.685 282.432 1.00 214.27 483 TYR A N 1
ATOM 3662 C CA . TYR A 1 482 ? 223.122 235.043 283.632 1.00 214.27 483 TYR A CA 1
ATOM 3663 C C . TYR A 1 482 ? 224.229 234.285 284.355 1.00 214.27 483 TYR A C 1
ATOM 3664 O O . TYR A 1 482 ? 225.018 233.569 283.729 1.00 214.27 483 TYR A O 1
ATOM 3673 N N . ASP A 1 483 ? 224.283 234.452 285.671 1.00 229.37 484 ASP A N 1
ATOM 3674 C CA . ASP A 1 483 ? 225.246 233.776 286.530 1.00 229.37 484 ASP A CA 1
ATOM 3675 C C . ASP A 1 483 ? 224.591 232.511 287.088 1.00 229.37 484 ASP A C 1
ATOM 3676 O O . ASP A 1 483 ? 223.914 232.566 288.120 1.00 229.37 484 ASP A O 1
ATOM 3681 N N . HIS A 1 484 ? 224.801 231.363 286.419 1.00 227.38 485 HIS A N 1
ATOM 3682 C CA . HIS A 1 484 ? 224.226 230.114 286.919 1.00 227.38 485 HIS A CA 1
ATOM 3683 C C . HIS A 1 484 ? 225.115 229.406 287.929 1.00 227.38 485 HIS A C 1
ATOM 3684 O O . HIS A 1 484 ? 225.029 228.181 288.051 1.00 227.38 485 HIS A O 1
ATOM 3691 N N . ARG A 1 485 ? 225.975 230.149 288.632 1.00 240.12 486 ARG A N 1
ATOM 3692 C CA . ARG A 1 485 ? 226.626 229.643 289.837 1.00 240.12 486 ARG A CA 1
ATOM 3693 C C . ARG A 1 485 ? 226.057 230.304 291.088 1.00 240.12 486 ARG A C 1
ATOM 3694 O O . ARG A 1 485 ? 225.986 229.677 292.151 1.00 240.12 486 ARG A O 1
ATOM 3702 N N . LYS A 1 486 ? 225.609 231.552 290.962 1.00 241.81 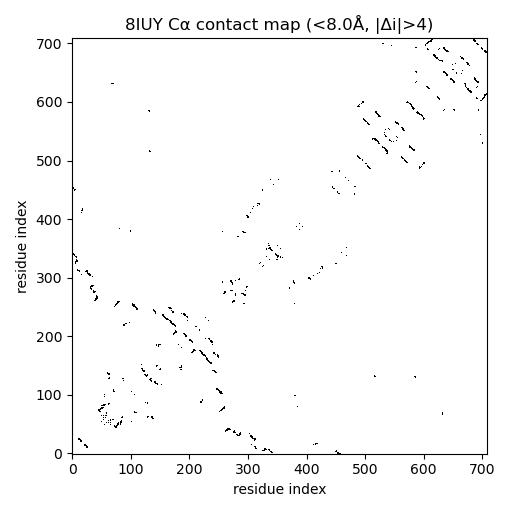487 LYS A N 1
ATOM 3703 C CA . LYS A 1 486 ? 225.319 232.402 292.112 1.00 241.81 487 LYS A CA 1
ATOM 3704 C C . LYS A 1 486 ? 223.960 232.109 292.749 1.00 241.81 487 LYS A C 1
ATOM 3705 O O . LYS A 1 486 ? 223.820 232.221 293.974 1.00 241.81 487 LYS A O 1
ATOM 3711 N N . TYR A 1 487 ? 222.964 231.713 291.957 1.00 240.13 488 TYR A N 1
ATOM 3712 C CA . TYR A 1 487 ? 221.606 231.488 292.443 1.00 240.13 488 TYR A CA 1
ATOM 3713 C C . TYR A 1 487 ? 221.259 230.021 292.667 1.00 240.13 488 TYR A C 1
ATOM 3714 O O . TYR A 1 487 ? 220.082 229.663 292.559 1.00 240.13 488 TYR A O 1
ATOM 3723 N N . ARG A 1 488 ? 222.226 229.153 292.959 1.00 234.57 489 ARG A N 1
ATOM 3724 C CA . ARG A 1 488 ? 221.916 227.726 292.938 1.00 234.57 489 ARG A CA 1
ATOM 3725 C C . ARG A 1 488 ? 221.716 227.167 294.337 1.00 234.57 489 ARG A C 1
ATOM 3726 O O . ARG A 1 488 ? 221.202 226.055 294.493 1.00 234.57 489 ARG A O 1
ATOM 3734 N N . GLU A 1 489 ? 222.133 227.906 295.365 1.00 243.61 490 GLU A N 1
ATOM 3735 C CA . GLU A 1 489 ? 221.831 227.493 296.728 1.00 243.61 490 GLU A CA 1
ATOM 3736 C C . GLU A 1 489 ? 220.350 227.617 297.057 1.00 243.61 490 GLU A C 1
ATOM 3737 O O . GLU A 1 489 ? 219.844 226.842 297.875 1.00 243.61 490 GLU A O 1
ATOM 3743 N N . GLU A 1 490 ? 219.649 228.558 296.429 1.00 242.46 491 GLU A N 1
ATOM 3744 C CA . GLU A 1 490 ? 218.245 228.828 296.710 1.00 242.46 491 GLU A CA 1
ATOM 3745 C C . GLU A 1 490 ? 217.308 228.218 295.670 1.00 242.46 491 GLU A C 1
ATOM 3746 O O . GLU A 1 490 ? 216.114 228.057 295.944 1.00 242.46 491 GLU A O 1
ATOM 3752 N N . ALA A 1 491 ? 217.823 227.823 294.503 1.00 234.76 492 ALA A N 1
ATOM 3753 C CA . ALA A 1 491 ? 216.991 227.137 293.521 1.00 234.76 492 ALA A CA 1
ATOM 3754 C C . ALA A 1 491 ? 216.823 225.652 293.813 1.00 234.76 492 ALA A C 1
ATOM 3755 O O . ALA A 1 491 ? 215.863 225.051 293.321 1.00 234.76 492 ALA A O 1
ATOM 3757 N N . MET A 1 492 ? 217.726 225.044 294.589 1.00 241.33 493 MET A N 1
ATOM 3758 C CA . MET A 1 492 ? 217.557 223.663 295.023 1.00 241.33 493 MET A CA 1
ATOM 3759 C C . MET A 1 492 ? 216.425 223.492 296.020 1.00 241.33 493 MET A C 1
ATOM 3760 O O . MET A 1 492 ? 215.875 222.391 296.121 1.00 241.33 493 MET A O 1
ATOM 3765 N N . GLN A 1 493 ? 216.086 224.536 296.773 1.00 238.89 494 GLN A N 1
ATOM 3766 C CA . GLN A 1 493 ? 214.978 224.473 297.713 1.00 238.89 494 GLN A CA 1
ATOM 3767 C C . GLN A 1 493 ? 213.668 224.957 297.113 1.00 238.89 494 GLN A C 1
ATOM 3768 O O . GLN A 1 493 ? 212.762 225.321 297.869 1.00 238.89 494 GLN A O 1
ATOM 3774 N N . ASN A 1 494 ? 213.545 224.979 295.789 1.00 228.87 495 ASN A N 1
ATOM 3775 C CA . ASN A 1 494 ? 212.344 225.510 295.163 1.00 228.87 495 ASN A CA 1
ATOM 3776 C C . ASN A 1 494 ? 212.016 224.736 293.893 1.00 228.87 495 ASN A C 1
ATOM 3777 O O . ASN A 1 494 ? 212.830 223.964 293.380 1.00 228.87 495 ASN A O 1
ATOM 3783 N N . MET B 2 1 ? 210.011 256.344 167.733 1.00 269.90 1 MET B N 1
ATOM 3784 C CA . MET B 2 1 ?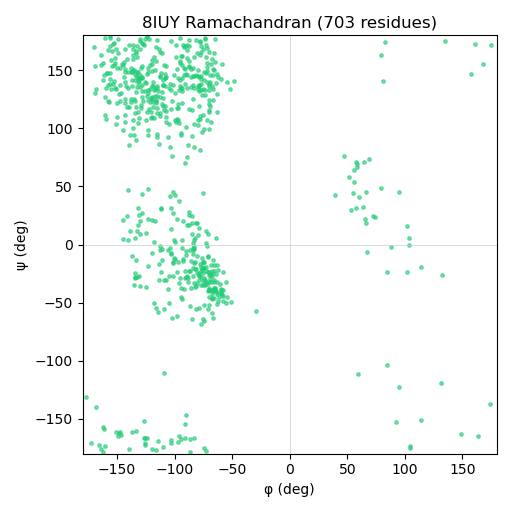 210.813 257.173 168.628 1.00 269.90 1 MET B CA 1
ATOM 3785 C C . MET B 2 1 ? 209.943 258.194 169.343 1.00 269.90 1 MET B C 1
ATOM 3786 O O . MET B 2 1 ? 209.211 258.954 168.710 1.00 269.90 1 MET B O 1
ATOM 3791 N N . VAL B 2 2 ? 210.038 258.210 170.669 1.00 278.06 2 VAL B N 1
ATOM 3792 C CA . VAL B 2 2 ? 209.206 259.093 171.476 1.00 278.06 2 VAL B CA 1
ATOM 3793 C C . VAL B 2 2 ? 209.746 260.517 171.372 1.00 278.06 2 VAL B C 1
ATOM 3794 O O . VAL B 2 2 ? 210.957 260.749 171.468 1.00 278.06 2 VAL B O 1
ATOM 3798 N N . GLN B 2 3 ? 208.847 261.473 171.150 1.00 289.68 3 GLN B N 1
ATOM 3799 C CA . GLN B 2 3 ? 209.160 262.893 171.176 1.00 289.68 3 GLN B CA 1
ATOM 3800 C C . GLN B 2 3 ? 207.930 263.640 171.673 1.00 289.68 3 GLN B C 1
ATOM 3801 O O . GLN B 2 3 ? 206.822 263.422 171.173 1.00 289.68 3 GLN B O 1
ATOM 3807 N N . LEU B 2 4 ? 208.119 264.509 172.664 1.00 296.81 4 LEU B N 1
ATOM 3808 C CA . LEU B 2 4 ? 207.023 265.258 173.271 1.00 296.81 4 LEU B CA 1
ATOM 3809 C C . LEU B 2 4 ? 207.290 266.757 173.188 1.00 296.81 4 LEU B C 1
ATOM 3810 O O . LEU B 2 4 ? 208.445 267.191 173.252 1.00 296.81 4 LEU B O 1
ATOM 3815 N N . GLN B 2 5 ? 206.212 267.533 173.042 1.00 303.19 5 GLN B N 1
ATOM 3816 C CA . GLN B 2 5 ? 206.239 268.960 172.726 1.00 303.19 5 GLN B CA 1
ATOM 3817 C C . GLN B 2 5 ? 205.390 269.741 173.723 1.00 303.19 5 GLN B C 1
ATOM 3818 O O . GLN B 2 5 ? 204.245 269.364 173.989 1.00 303.19 5 GLN B O 1
ATOM 3824 N N . GLU B 2 6 ? 205.934 270.833 174.254 1.00 307.12 6 GLU B N 1
ATOM 3825 C CA . GLU B 2 6 ? 205.184 271.738 175.116 1.00 307.12 6 GLU B CA 1
ATOM 3826 C C . GLU B 2 6 ? 204.461 272.801 174.293 1.00 307.12 6 GLU B C 1
ATOM 3827 O O . GLU B 2 6 ? 204.678 272.948 173.089 1.00 307.12 6 GLU B O 1
ATOM 3833 N N . SER B 2 7 ? 203.595 273.552 174.973 1.00 304.51 7 SER B N 1
ATOM 3834 C CA . SER B 2 7 ? 203.010 274.767 174.423 1.00 304.51 7 SER B CA 1
ATOM 3835 C C . SER B 2 7 ? 202.652 275.692 175.576 1.00 304.51 7 SER B C 1
ATOM 3836 O O . SER B 2 7 ? 202.435 275.241 176.703 1.00 304.51 7 SER B O 1
ATOM 3839 N N . GLY B 2 8 ? 202.606 276.992 175.287 1.00 298.68 8 GLY B N 1
ATOM 3840 C CA . GLY B 2 8 ? 202.298 277.981 176.292 1.00 298.68 8 GLY B CA 1
ATOM 3841 C C . GLY B 2 8 ? 202.809 279.374 175.962 1.00 298.68 8 GLY B C 1
ATOM 3842 O O . GLY B 2 8 ? 203.858 279.548 175.331 1.00 298.68 8 GLY B O 1
ATOM 3843 N N . PRO B 2 9 ? 202.069 280.398 176.390 1.00 298.44 9 PRO B N 1
ATOM 3844 C CA . PRO B 2 9 ? 202.527 281.776 176.177 1.00 298.44 9 PRO B CA 1
ATOM 3845 C C . PRO B 2 9 ? 203.571 282.179 177.206 1.00 298.44 9 PRO B C 1
ATOM 3846 O O . PRO B 2 9 ? 203.561 281.715 178.347 1.00 298.44 9 PRO B O 1
ATOM 3850 N N . GLY B 2 10 ? 204.465 283.075 176.794 1.00 300.72 10 GLY B N 1
ATOM 3851 C CA . GLY B 2 10 ? 205.686 283.323 177.534 1.00 300.72 10 GLY B CA 1
ATOM 3852 C C . GLY B 2 10 ? 205.718 284.508 178.477 1.00 300.72 10 GLY B C 1
ATOM 3853 O O . GLY B 2 10 ? 206.803 285.006 178.785 1.00 300.72 10 GLY B O 1
ATOM 3854 N N . LEU B 2 11 ? 204.565 284.999 178.925 1.00 302.74 11 LEU B N 1
ATOM 3855 C CA . LEU B 2 11 ? 204.524 286.128 179.848 1.00 302.74 11 LEU B CA 1
ATOM 3856 C C . LEU B 2 11 ? 203.545 285.842 180.972 1.00 302.74 11 LEU B C 1
ATOM 3857 O O . LEU B 2 11 ? 202.483 285.257 180.738 1.00 302.74 11 LEU B O 1
ATOM 3862 N N . VAL B 2 12 ? 203.899 286.262 182.186 1.00 301.18 12 VAL B N 1
ATOM 3863 C CA . VAL B 2 12 ? 202.990 286.213 183.328 1.00 301.18 12 VAL B CA 1
ATOM 3864 C C . VAL B 2 12 ? 203.369 287.324 184.307 1.00 301.18 12 VAL B C 1
ATOM 3865 O O . VAL B 2 12 ? 204.557 287.577 184.548 1.00 301.18 12 VAL B O 1
ATOM 3869 N N . LYS B 2 13 ? 202.361 288.042 184.793 1.00 300.15 13 LYS B N 1
ATOM 3870 C CA . LYS B 2 13 ? 202.555 289.031 185.842 1.00 300.15 13 LYS B CA 1
ATOM 3871 C C . LYS B 2 13 ? 202.343 288.349 187.195 1.00 300.15 13 LYS B C 1
ATOM 3872 O O . LYS B 2 13 ? 201.660 287.323 187.249 1.00 300.15 13 LYS B O 1
ATOM 3878 N N . PRO B 2 14 ? 202.988 288.827 188.271 1.00 300.36 14 PRO B N 1
ATOM 3879 C CA . PRO B 2 14 ? 202.775 288.234 189.603 1.00 300.36 14 PRO B CA 1
ATOM 3880 C C . PRO B 2 14 ? 201.320 288.179 190.058 1.00 300.36 14 PRO B C 1
ATOM 3881 O O . PRO B 2 14 ? 200.531 289.098 189.830 1.00 300.36 14 PRO B O 1
ATOM 3885 N N . SER B 2 15 ? 200.989 287.048 190.685 1.00 300.46 15 SER B N 1
ATOM 3886 C CA . SER B 2 15 ? 199.697 286.557 191.168 1.00 300.46 15 SER B CA 1
ATOM 3887 C C . SER B 2 15 ? 198.707 286.254 190.045 1.00 300.46 15 SER B C 1
ATOM 3888 O O . SER B 2 15 ? 197.511 286.144 190.326 1.00 300.46 15 SER B O 1
ATOM 3891 N N . GLN B 2 16 ? 199.152 286.088 188.803 1.00 301.68 16 GLN B N 1
ATOM 3892 C CA . GLN B 2 16 ? 198.272 285.674 187.718 1.00 301.68 16 GLN B CA 1
ATOM 3893 C C . GLN B 2 16 ? 198.352 284.170 187.483 1.00 301.68 16 GLN B C 1
ATOM 3894 O O . GLN B 2 16 ? 198.934 283.411 188.264 1.00 301.68 16 GLN B O 1
ATOM 3900 N N . SER B 2 17 ? 197.750 283.748 186.375 1.00 303.98 17 SER B N 1
ATOM 3901 C CA . SER B 2 17 ? 197.626 282.338 186.034 1.00 303.98 17 SER B CA 1
ATOM 3902 C C . SER B 2 17 ? 198.227 282.095 184.654 1.00 303.98 17 SER B C 1
ATOM 3903 O O . SER B 2 17 ? 197.706 282.590 183.649 1.00 303.98 17 SER B O 1
ATOM 3906 N N . LEU B 2 18 ? 199.312 281.333 184.602 1.00 304.24 18 LEU B N 1
ATOM 3907 C CA . LEU B 2 18 ? 199.905 280.914 183.342 1.00 304.24 18 LEU B CA 1
ATOM 3908 C C . LEU B 2 18 ? 199.972 279.393 183.338 1.00 304.24 18 LEU B C 1
ATOM 3909 O O . LEU B 2 18 ? 200.518 278.789 184.267 1.00 304.24 18 LEU B O 1
ATOM 3914 N N . SER B 2 19 ? 199.438 278.787 182.283 1.00 307.75 19 SER B N 1
ATOM 3915 C CA . SER B 2 19 ? 199.266 277.345 182.204 1.00 307.75 19 SER B CA 1
ATOM 3916 C C . SER B 2 19 ? 200.413 276.725 181.426 1.00 307.75 19 SER B C 1
ATOM 3917 O O . SER B 2 19 ? 201.005 277.369 180.554 1.00 307.75 19 SER B O 1
ATOM 3920 N N . LEU B 2 20 ? 200.733 275.479 181.761 1.00 312.09 20 LEU B N 1
ATOM 3921 C CA . LEU B 2 20 ? 201.705 274.690 181.023 1.00 312.09 20 LEU B CA 1
ATOM 3922 C C . LEU B 2 20 ? 201.058 273.411 180.515 1.00 312.09 20 LEU B C 1
ATOM 3923 O O . LEU B 2 20 ? 200.380 272.698 181.264 1.00 312.09 20 LEU B O 1
ATOM 3928 N N . THR B 2 21 ? 201.306 273.119 179.241 1.00 311.03 21 THR B N 1
ATOM 3929 C CA . THR B 2 21 ? 200.530 272.169 178.456 1.00 311.03 21 THR B CA 1
ATOM 3930 C C . THR B 2 21 ? 201.481 271.351 177.593 1.00 311.03 21 THR B C 1
ATOM 3931 O O . THR B 2 21 ? 202.180 271.906 176.736 1.00 311.03 21 THR B O 1
ATOM 3935 N N . CYS B 2 22 ? 201.497 270.037 177.810 1.00 309.77 22 CYS B N 1
ATOM 3936 C CA . CYS B 2 22 ? 202.417 269.128 177.137 1.00 309.77 22 CYS B CA 1
ATOM 3937 C C . CYS B 2 22 ? 201.634 268.120 176.308 1.00 309.77 22 CYS B C 1
ATOM 3938 O O . CYS B 2 22 ? 200.651 267.548 176.789 1.00 309.77 22 CYS B O 1
ATOM 3941 N N . THR B 2 23 ? 202.060 267.916 175.064 1.00 304.97 23 THR B N 1
ATOM 3942 C CA . THR B 2 23 ? 201.405 266.986 174.154 1.00 304.97 23 THR B CA 1
ATOM 3943 C C . THR B 2 23 ? 202.374 265.892 173.732 1.00 304.97 23 THR B C 1
ATOM 3944 O O . THR B 2 23 ? 203.533 266.166 173.405 1.00 304.97 23 THR B O 1
ATOM 3948 N N . VAL B 2 24 ? 201.885 264.654 173.720 1.00 299.30 24 VAL B N 1
ATOM 3949 C CA . VAL B 2 24 ? 202.701 263.476 173.446 1.00 299.30 24 VAL B CA 1
ATOM 3950 C C . VAL B 2 24 ? 202.165 262.790 172.197 1.00 299.30 24 VAL B C 1
ATOM 3951 O O . VAL B 2 24 ? 201.012 262.343 172.173 1.00 299.30 24 VAL B O 1
ATOM 3955 N N . THR B 2 25 ? 203.000 262.705 171.163 1.00 294.84 25 THR B N 1
ATOM 3956 C CA . THR B 2 25 ? 202.616 262.127 169.882 1.00 294.84 25 THR B CA 1
ATOM 3957 C C . THR B 2 25 ? 203.175 260.716 169.769 1.00 294.84 25 THR B C 1
ATOM 3958 O O . THR B 2 25 ? 204.387 260.511 169.892 1.00 294.84 25 THR B O 1
ATOM 3962 N N . GLY B 2 26 ? 202.286 259.748 169.548 1.00 288.96 26 GLY B N 1
ATOM 3963 C CA . GLY B 2 26 ? 202.675 258.376 169.312 1.00 288.96 26 GLY B CA 1
ATOM 3964 C C . GLY B 2 26 ? 202.517 257.428 170.482 1.00 288.96 26 GLY B C 1
ATOM 3965 O O . GLY B 2 26 ? 202.391 256.217 170.258 1.00 288.96 26 GLY B O 1
ATOM 3966 N N . TYR B 2 27 ? 202.511 257.924 171.716 1.00 282.63 27 TYR B N 1
ATOM 3967 C CA . TYR B 2 27 ? 202.475 257.021 172.857 1.00 282.63 27 TYR B CA 1
ATOM 3968 C C . TYR B 2 27 ? 201.495 257.552 173.891 1.00 282.63 27 TYR B C 1
ATOM 3969 O O . TYR B 2 27 ? 201.397 258.758 174.130 1.00 282.63 27 TYR B O 1
ATOM 3978 N N . SER B 2 28 ? 200.778 256.624 174.510 1.00 277.96 28 SER B N 1
ATOM 3979 C CA . SER B 2 28 ? 199.651 256.948 175.363 1.00 277.96 28 SER B CA 1
ATOM 3980 C C . SER B 2 28 ? 200.108 257.209 176.789 1.00 277.96 28 SER B C 1
ATOM 3981 O O . SER B 2 28 ? 201.287 257.078 177.125 1.00 277.96 28 SER B O 1
ATOM 3984 N N . ILE B 2 29 ? 199.144 257.604 177.619 1.00 276.56 29 ILE B N 1
ATOM 3985 C CA . ILE B 2 29 ? 199.405 257.895 179.023 1.00 276.56 29 ILE B CA 1
ATOM 3986 C C . ILE B 2 29 ? 198.741 256.901 179.956 1.00 276.56 29 ILE B C 1
ATOM 3987 O O . ILE B 2 29 ? 198.950 256.977 181.170 1.00 276.56 29 ILE B O 1
ATOM 3992 N N . THR B 2 30 ? 197.947 255.977 179.423 1.00 261.82 30 THR B N 1
ATOM 3993 C CA . THR B 2 30 ? 197.240 254.979 180.212 1.00 261.82 30 THR B CA 1
ATOM 3994 C C . THR B 2 30 ? 198.117 253.762 180.519 1.00 261.82 30 THR B C 1
ATOM 3995 O O . THR B 2 30 ? 197.924 253.117 181.555 1.00 261.82 30 THR B O 1
ATOM 3999 N N . SER B 2 31 ? 199.098 253.453 179.670 1.00 249.08 31 SER B N 1
ATOM 4000 C CA . SER B 2 31 ? 200.083 252.428 179.988 1.00 249.08 31 SER B CA 1
ATOM 4001 C C . SER B 2 31 ? 201.034 252.928 181.076 1.00 249.08 31 SER B C 1
ATOM 4002 O O . SER B 2 31 ? 201.477 254.079 181.074 1.00 249.08 31 SER B O 1
ATOM 4005 N N . ASP B 2 32 ? 201.375 252.024 181.996 1.00 221.19 32 ASP B N 1
ATOM 4006 C CA . ASP B 2 32 ? 201.665 252.403 183.376 1.00 221.19 32 ASP B CA 1
ATOM 4007 C C . ASP B 2 32 ? 203.031 253.032 183.675 1.00 221.19 32 ASP B C 1
ATOM 4008 O O . ASP B 2 32 ? 203.933 252.369 184.203 1.00 221.19 32 ASP B O 1
ATOM 4013 N N . TYR B 2 33 ? 203.167 254.336 183.414 1.00 237.79 33 TYR B N 1
ATOM 4014 C CA . TYR B 2 33 ? 204.290 255.126 183.917 1.00 237.79 33 TYR B CA 1
ATOM 4015 C C . TYR B 2 33 ? 203.784 256.509 184.312 1.00 237.79 33 TYR B C 1
ATOM 4016 O O . TYR B 2 33 ? 202.734 256.957 183.845 1.00 237.79 33 TYR B O 1
ATOM 4025 N N . THR B 2 34 ? 204.549 257.195 185.166 1.00 272.54 34 THR B N 1
ATOM 4026 C CA . THR B 2 34 ? 204.159 258.504 185.679 1.00 272.54 34 THR B CA 1
ATOM 4027 C C . THR B 2 34 ? 204.660 259.611 184.759 1.00 272.54 34 THR B C 1
ATOM 4028 O O . THR B 2 34 ? 205.437 259.363 183.835 1.00 272.54 34 THR B O 1
ATOM 4032 N N . TRP B 2 35 ? 204.213 260.844 185.026 1.00 290.05 35 TRP B N 1
ATOM 4033 C CA . TRP B 2 35 ? 204.468 261.988 184.152 1.00 290.05 35 TRP B CA 1
ATOM 4034 C C . TRP B 2 35 ? 204.798 263.222 184.983 1.00 290.05 35 TRP B C 1
ATOM 4035 O O . TRP B 2 35 ? 203.893 263.959 185.380 1.00 290.05 35 TRP B O 1
ATOM 4046 N N . ASN B 2 36 ? 206.091 263.467 185.203 1.00 308.20 36 ASN B N 1
ATOM 4047 C CA . ASN B 2 36 ? 206.587 264.572 186.016 1.00 308.20 36 ASN B CA 1
ATOM 4048 C C . ASN B 2 36 ? 206.776 265.851 185.209 1.00 308.20 36 ASN B C 1
ATOM 4049 O O . ASN B 2 36 ? 206.933 265.825 183.985 1.00 308.20 36 ASN B O 1
ATOM 4054 N N . TRP B 2 37 ? 206.770 266.974 185.928 1.00 317.63 37 TRP B N 1
ATOM 4055 C CA . TRP B 2 37 ? 207.216 268.274 185.441 1.00 317.63 37 TRP B CA 1
ATOM 4056 C C . TRP B 2 37 ? 208.390 268.749 186.284 1.00 317.63 37 TRP B C 1
ATOM 4057 O O . TRP B 2 37 ? 208.365 268.634 187.514 1.00 317.63 37 TRP B O 1
ATOM 4068 N N . ILE B 2 38 ? 209.417 269.292 185.622 1.00 326.97 38 ILE B N 1
ATOM 4069 C CA . ILE B 2 38 ? 210.702 269.589 186.246 1.00 326.97 38 ILE B CA 1
ATOM 4070 C C . ILE B 2 38 ? 211.042 271.059 186.011 1.00 326.97 38 ILE B C 1
ATOM 4071 O O . ILE B 2 38 ? 210.811 271.600 184.926 1.00 326.97 38 ILE B O 1
ATOM 4076 N N . ARG B 2 39 ? 211.604 271.705 187.042 1.00 337.61 39 ARG B N 1
ATOM 4077 C CA . ARG B 2 39 ? 211.843 273.145 187.078 1.00 337.61 39 ARG B CA 1
ATOM 4078 C C . ARG B 2 39 ? 213.334 273.459 186.943 1.00 337.61 39 ARG B C 1
ATOM 4079 O O . ARG B 2 39 ? 214.185 272.729 187.455 1.00 337.61 39 ARG B O 1
ATOM 4087 N N . GLN B 2 40 ? 213.648 274.558 186.249 1.00 339.22 40 GLN B N 1
ATOM 4088 C CA . GLN B 2 40 ? 215.013 274.883 185.819 1.00 339.22 40 GLN B CA 1
ATOM 4089 C C . GLN B 2 40 ? 215.321 276.346 186.139 1.00 339.22 40 GLN B C 1
ATOM 4090 O O . GLN B 2 40 ? 214.698 277.249 185.581 1.00 339.22 40 GLN B O 1
ATOM 4096 N N . PHE B 2 41 ? 216.313 276.587 186.988 1.00 344.71 41 PHE B N 1
ATOM 4097 C CA . PHE B 2 41 ? 216.534 277.937 187.489 1.00 344.71 41 PHE B CA 1
ATOM 4098 C C . PHE B 2 41 ? 217.571 278.690 186.656 1.00 344.71 41 PHE B C 1
ATOM 4099 O O . PHE B 2 41 ? 218.338 278.082 185.906 1.00 344.71 41 PHE B O 1
ATOM 4107 N N . PRO B 2 42 ? 217.603 280.029 186.766 1.00 342.24 42 PRO B N 1
ATOM 4108 C CA . PRO B 2 42 ? 218.783 280.777 186.312 1.00 342.24 42 PRO B CA 1
ATOM 4109 C C . PRO B 2 42 ? 219.972 280.523 187.223 1.00 342.24 42 PRO B C 1
ATOM 4110 O O . PRO B 2 42 ? 219.950 280.883 188.404 1.00 342.24 42 PRO B O 1
ATOM 4114 N N . GLY B 2 43 ? 221.016 279.906 186.674 1.00 345.81 43 GLY B N 1
ATOM 4115 C CA . GLY B 2 43 ? 222.066 279.286 187.465 1.00 345.81 43 GLY B CA 1
ATOM 4116 C C . GLY B 2 43 ? 221.940 277.777 187.563 1.00 345.81 43 GLY B C 1
ATOM 4117 O O . GLY B 2 43 ? 222.531 277.187 188.477 1.00 345.81 43 GLY B O 1
ATOM 4118 N N . ASN B 2 44 ? 221.112 277.202 186.672 1.00 347.67 44 ASN B N 1
ATOM 4119 C CA . ASN B 2 44 ? 220.860 275.767 186.414 1.00 347.67 44 ASN B CA 1
ATOM 4120 C C . ASN B 2 44 ? 220.819 274.877 187.668 1.00 347.67 44 ASN B C 1
ATOM 4121 O O . ASN B 2 44 ? 221.348 273.764 187.698 1.00 347.67 44 ASN B O 1
ATOM 4126 N N . LYS B 2 45 ? 220.151 275.387 188.701 1.00 348.59 45 LYS B N 1
ATOM 4127 C CA . LYS B 2 45 ? 219.637 274.608 189.819 1.00 348.59 45 LYS B CA 1
ATOM 4128 C C . LYS B 2 45 ? 218.292 274.022 189.404 1.00 348.59 45 LYS B C 1
ATOM 4129 O O . LYS B 2 45 ? 217.549 274.650 188.644 1.00 348.59 45 LYS B O 1
ATOM 4135 N N . LEU B 2 46 ? 217.986 272.812 189.871 1.00 346.78 46 LEU B N 1
ATOM 4136 C CA . LEU B 2 46 ? 216.787 272.107 189.435 1.00 346.78 46 LEU B CA 1
ATOM 4137 C C . LEU B 2 46 ? 215.984 271.586 190.620 1.00 346.78 46 LEU B C 1
ATOM 4138 O O . LEU B 2 46 ? 216.559 271.181 191.635 1.00 346.78 46 LEU B O 1
ATOM 4143 N N . GLU B 2 47 ? 214.656 271.587 190.478 1.00 344.22 47 GLU B N 1
ATOM 4144 C CA . GLU B 2 47 ? 213.757 270.957 191.436 1.00 344.22 47 GLU B CA 1
ATOM 4145 C C . GLU B 2 47 ? 212.583 270.320 190.704 1.00 344.22 47 GLU B C 1
ATOM 4146 O O . GLU B 2 47 ? 212.180 270.782 189.632 1.00 344.22 47 GLU B O 1
ATOM 4152 N N . TRP B 2 48 ? 212.043 269.252 191.290 1.00 338.19 48 TRP B N 1
ATOM 4153 C CA . TRP B 2 48 ? 210.865 268.571 190.771 1.00 338.19 48 TRP B CA 1
ATOM 4154 C C . TRP B 2 48 ? 209.662 269.132 191.515 1.00 338.19 48 TRP B C 1
ATOM 4155 O O . TRP B 2 48 ? 209.817 269.677 192.611 1.00 338.19 48 TRP B O 1
ATOM 4166 N N . MET B 2 49 ? 208.473 269.021 190.928 1.00 336.37 49 MET B N 1
ATOM 4167 C CA . MET B 2 49 ? 207.333 269.616 191.615 1.00 336.37 49 MET B CA 1
ATOM 4168 C C . MET B 2 49 ? 206.109 268.706 191.708 1.00 336.37 49 MET B C 1
ATOM 4169 O O . MET B 2 49 ? 205.343 268.827 192.667 1.00 336.37 49 MET B O 1
ATOM 4174 N N . GLY B 2 50 ? 205.905 267.785 190.773 1.00 326.83 50 GLY B N 1
ATOM 4175 C CA . GLY B 2 50 ? 204.763 266.896 190.875 1.00 326.83 50 GLY B CA 1
ATOM 4176 C C . GLY B 2 50 ? 204.629 266.016 189.651 1.00 326.83 50 GLY B C 1
ATOM 4177 O O . GLY B 2 50 ? 205.331 266.196 188.647 1.00 326.83 50 GLY B O 1
ATOM 4178 N N . TYR B 2 51 ? 203.703 265.056 189.750 1.00 314.22 51 TYR B N 1
ATOM 4179 C CA . TYR B 2 51 ? 203.388 264.199 188.612 1.00 314.22 51 TYR B CA 1
ATOM 4180 C C . TYR B 2 51 ? 201.952 263.690 188.667 1.00 314.22 51 TYR B C 1
ATOM 4181 O O . TYR B 2 51 ? 201.333 263.599 189.731 1.00 314.22 51 TYR B O 1
ATOM 4190 N N . ILE B 2 52 ? 201.444 263.351 187.480 1.00 300.78 52 ILE B N 1
ATOM 4191 C CA . ILE B 2 52 ? 200.239 262.557 187.292 1.00 300.78 52 ILE B CA 1
ATOM 4192 C C . ILE B 2 52 ? 200.674 261.216 186.710 1.00 300.78 52 ILE B C 1
ATOM 4193 O O . ILE B 2 52 ? 201.689 261.116 186.013 1.00 300.78 52 ILE B O 1
ATOM 4198 N N . THR B 2 53 ? 199.938 260.169 187.056 1.00 283.63 53 THR B N 1
ATOM 4199 C CA . THR B 2 53 ? 200.256 258.808 186.669 1.00 283.63 53 THR B CA 1
ATOM 4200 C C . THR B 2 53 ? 199.350 258.359 185.532 1.00 283.63 53 THR B C 1
ATOM 4201 O O . THR B 2 53 ? 198.610 259.141 184.931 1.00 283.63 53 THR B O 1
ATOM 4205 N N . TYR B 2 54 ? 199.431 257.065 185.237 1.00 257.72 54 TYR B N 1
ATOM 4206 C CA . TYR B 2 54 ? 198.468 256.410 184.367 1.00 257.72 54 TYR B CA 1
ATOM 4207 C C . TYR B 2 54 ? 197.141 256.171 185.071 1.00 257.72 54 TYR B C 1
ATOM 4208 O O . TYR B 2 54 ? 196.136 255.898 184.407 1.00 257.72 54 TYR B O 1
ATOM 4217 N N . SER B 2 55 ? 197.131 256.259 186.400 1.00 277.07 55 SER B N 1
ATOM 4218 C CA . SER B 2 55 ? 196.064 255.746 187.246 1.00 277.07 55 SER B CA 1
ATOM 4219 C C . SER B 2 55 ? 195.352 256.842 188.028 1.00 277.07 55 SER B C 1
ATOM 4220 O O . SER B 2 55 ? 194.713 256.542 189.044 1.00 277.07 55 SER B O 1
ATOM 4223 N N . ASP B 2 56 ? 195.466 258.096 187.582 1.00 294.60 56 ASP B N 1
ATOM 4224 C CA . ASP B 2 56 ? 194.824 259.279 188.155 1.00 294.60 56 ASP B CA 1
ATOM 4225 C C . ASP B 2 56 ? 195.118 259.495 189.633 1.00 294.60 56 ASP B C 1
ATOM 4226 O O . ASP B 2 56 ? 194.181 259.612 190.431 1.00 294.60 56 ASP B O 1
ATOM 4231 N N . THR B 2 57 ? 196.384 259.539 190.030 1.00 306.26 57 THR B N 1
ATOM 4232 C CA . THR B 2 57 ? 196.706 260.017 191.367 1.00 306.26 57 THR B CA 1
ATOM 4233 C C . THR B 2 57 ? 197.782 261.097 191.301 1.00 306.26 57 THR B C 1
ATOM 4234 O O . THR B 2 57 ? 198.584 261.143 190.362 1.00 306.26 57 THR B O 1
ATOM 4238 N N . THR B 2 58 ? 197.770 261.995 192.282 1.00 323.88 58 THR B N 1
ATOM 4239 C CA . THR B 2 58 ? 198.659 263.146 192.300 1.00 323.88 58 THR B CA 1
ATOM 4240 C C . THR B 2 58 ? 199.532 263.094 193.540 1.00 323.88 58 THR B C 1
ATOM 4241 O O . THR B 2 58 ? 199.107 262.591 194.584 1.00 323.88 58 THR B O 1
ATOM 4245 N N . SER B 2 59 ? 200.744 263.631 193.423 1.00 331.18 59 SER B N 1
ATOM 4246 C CA . SER B 2 59 ? 201.612 263.857 194.567 1.00 331.18 59 SER B CA 1
ATOM 4247 C C . SER B 2 59 ? 202.594 264.962 194.211 1.00 331.18 59 SER B C 1
ATOM 4248 O O . SER B 2 59 ? 203.127 265.001 193.100 1.00 331.18 59 SER B O 1
ATOM 4251 N N . TYR B 2 60 ? 202.830 265.863 195.165 1.00 338.51 60 TYR B N 1
ATOM 4252 C CA . TYR B 2 60 ? 203.494 267.122 194.872 1.00 338.51 60 TYR B CA 1
ATOM 4253 C C . TYR B 2 60 ? 204.644 267.386 195.838 1.00 338.51 60 TYR B C 1
ATOM 4254 O O . TYR B 2 60 ? 204.884 266.637 196.788 1.00 338.51 60 TYR B O 1
ATOM 4263 N N . ASN B 2 61 ? 205.338 268.484 195.581 1.00 346.37 61 ASN B N 1
ATOM 4264 C CA . ASN B 2 61 ? 206.477 268.880 196.398 1.00 346.37 61 ASN B CA 1
ATOM 4265 C C . ASN B 2 61 ? 205.963 269.474 197.708 1.00 346.37 61 ASN B C 1
ATOM 4266 O O . ASN B 2 61 ? 205.097 270.352 197.678 1.00 346.37 61 ASN B O 1
ATOM 4271 N N . PRO B 2 62 ? 206.444 269.015 198.871 1.00 349.69 62 PRO B N 1
ATOM 4272 C CA . PRO B 2 62 ? 205.857 269.477 200.148 1.00 349.69 62 PRO B CA 1
ATOM 4273 C C . PRO B 2 62 ? 206.152 270.922 200.537 1.00 349.69 62 PRO B C 1
ATOM 4274 O O . PRO B 2 62 ? 205.853 271.302 201.675 1.00 349.69 62 PRO B O 1
ATOM 4278 N N . SER B 2 63 ? 206.747 271.732 199.662 1.00 352.99 63 SER B N 1
ATOM 4279 C CA . SER B 2 63 ? 206.734 273.175 199.864 1.00 352.99 63 SER B CA 1
ATOM 4280 C C . SER B 2 63 ? 205.740 273.866 198.943 1.00 352.99 63 SER B C 1
ATOM 4281 O O . SER B 2 63 ? 205.581 275.087 199.024 1.00 352.99 63 SER B O 1
ATOM 4284 N N . LEU B 2 64 ? 205.082 273.115 198.060 1.00 348.93 64 LEU B N 1
ATOM 4285 C CA . LEU B 2 64 ? 204.310 273.694 196.970 1.00 348.93 64 LEU B CA 1
ATOM 4286 C C . LEU B 2 64 ? 202.920 273.093 196.803 1.00 348.93 64 LEU B C 1
ATOM 4287 O O . LEU B 2 64 ? 202.281 273.351 195.778 1.00 348.93 64 LEU B O 1
ATOM 4292 N N . LYS B 2 65 ? 202.432 272.297 197.761 1.00 348.03 65 LYS B N 1
ATOM 4293 C CA . LYS B 2 65 ? 201.204 271.539 197.516 1.00 348.03 65 LYS B CA 1
ATOM 4294 C C . LYS B 2 65 ? 199.970 272.433 197.518 1.00 348.03 65 LYS B C 1
ATOM 4295 O O . LYS B 2 65 ? 198.923 272.058 196.979 1.00 348.03 65 LYS B O 1
ATOM 4301 N N . SER B 2 66 ? 200.075 273.624 198.096 1.00 345.74 66 SER B N 1
ATOM 4302 C CA . SER B 2 66 ? 198.973 274.575 198.091 1.00 345.74 66 SER B CA 1
ATOM 4303 C C . SER B 2 66 ? 198.879 275.377 196.801 1.00 345.74 66 SER B C 1
ATOM 4304 O O . SER B 2 66 ? 198.046 276.283 196.717 1.00 345.74 66 SER B O 1
ATOM 4307 N N . ARG B 2 67 ? 199.702 275.075 195.801 1.00 338.93 67 ARG B N 1
ATOM 4308 C CA . ARG B 2 67 ? 199.767 275.892 194.598 1.00 338.93 67 ARG B CA 1
ATOM 4309 C C . ARG B 2 67 ? 199.487 275.121 193.319 1.00 338.93 67 ARG B C 1
ATOM 4310 O O . ARG B 2 67 ? 199.180 275.748 192.302 1.00 338.93 67 ARG B O 1
ATOM 4318 N N . ILE B 2 68 ? 199.587 273.798 193.325 1.00 337.64 68 ILE B N 1
ATOM 4319 C CA . ILE B 2 68 ? 199.675 273.000 192.107 1.00 337.64 68 ILE B CA 1
ATOM 4320 C C . ILE B 2 68 ? 198.370 272.247 191.907 1.00 337.64 68 ILE B C 1
ATOM 4321 O O . ILE B 2 68 ? 197.737 271.814 192.875 1.00 337.64 68 ILE B O 1
ATOM 4326 N N . SER B 2 69 ? 197.957 272.109 190.651 1.00 329.20 69 SER B N 1
ATOM 4327 C CA . SER B 2 69 ? 196.959 271.128 190.263 1.00 329.20 69 SER B CA 1
ATOM 4328 C C . SER B 2 69 ? 197.444 270.441 189.000 1.00 329.20 69 SER B C 1
ATOM 4329 O O . SER B 2 69 ? 197.746 271.109 188.008 1.00 329.20 69 SER B O 1
ATOM 4332 N N . ILE B 2 70 ? 197.517 269.114 189.027 1.00 321.77 70 ILE B N 1
ATOM 4333 C CA . ILE B 2 70 ? 197.828 268.348 187.827 1.00 321.77 70 ILE B CA 1
ATOM 4334 C C . ILE B 2 70 ? 196.609 267.499 187.473 1.00 321.77 70 ILE B C 1
ATOM 4335 O O . ILE B 2 70 ? 196.003 266.855 188.339 1.00 321.77 70 ILE B O 1
ATOM 4340 N N . THR B 2 71 ? 196.180 267.612 186.220 1.00 315.27 71 THR B N 1
ATOM 4341 C CA . THR B 2 71 ? 195.117 266.813 185.630 1.00 315.27 71 THR B CA 1
ATOM 4342 C C . THR B 2 71 ? 195.555 266.466 184.219 1.00 315.27 71 THR B C 1
ATOM 4343 O O . THR B 2 71 ? 196.557 266.984 183.719 1.00 315.27 71 THR B O 1
ATOM 4347 N N . ARG B 2 72 ? 194.802 265.594 183.558 1.00 305.93 72 ARG B N 1
ATOM 4348 C CA . ARG B 2 72 ? 195.221 265.173 182.235 1.00 305.93 72 ARG B CA 1
ATOM 4349 C C . ARG B 2 72 ? 194.019 264.794 181.387 1.00 305.93 72 ARG B C 1
ATOM 4350 O O . ARG B 2 72 ? 192.929 264.524 181.896 1.00 305.93 72 ARG B O 1
ATOM 4358 N N . ASP B 2 73 ? 194.241 264.784 180.073 1.00 306.58 73 ASP B N 1
ATOM 4359 C CA . ASP B 2 73 ? 193.180 264.668 179.077 1.00 306.58 73 ASP B CA 1
ATOM 4360 C C . ASP B 2 73 ? 193.611 263.667 178.016 1.00 306.58 73 ASP B C 1
ATOM 4361 O O . ASP B 2 73 ? 194.807 263.523 177.750 1.00 306.58 73 ASP B O 1
ATOM 4366 N N . THR B 2 74 ? 192.638 262.983 177.406 1.00 306.53 74 THR B N 1
ATOM 4367 C CA . THR B 2 74 ? 192.950 261.825 176.574 1.00 306.53 74 THR B CA 1
ATOM 4368 C C . THR B 2 74 ? 192.807 262.115 175.081 1.00 306.53 74 THR B C 1
ATOM 4369 O O . THR B 2 74 ? 193.628 261.642 174.284 1.00 306.53 74 THR B O 1
ATOM 4373 N N . SER B 2 75 ? 191.794 262.891 174.684 1.00 308.51 75 SER B N 1
ATOM 4374 C CA . SER B 2 75 ? 191.568 263.161 173.265 1.00 308.51 75 SER B CA 1
ATOM 4375 C C . SER B 2 75 ? 192.662 264.055 172.697 1.00 308.51 75 SER B C 1
ATOM 4376 O O . SER B 2 75 ? 193.032 263.938 171.524 1.00 308.51 75 SER B O 1
ATOM 4379 N N . LYS B 2 76 ? 193.199 264.947 173.522 1.00 306.20 76 LYS B N 1
ATOM 4380 C CA . LYS B 2 76 ? 194.386 265.718 173.184 1.00 306.20 76 LYS B CA 1
ATOM 4381 C C . LYS B 2 76 ? 195.676 264.939 173.444 1.00 306.20 76 LYS B C 1
ATOM 4382 O O . LYS B 2 76 ? 196.701 265.243 172.822 1.00 306.20 76 LYS B O 1
ATOM 4388 N N . ASN B 2 77 ? 195.615 263.907 174.300 1.00 302.54 77 ASN B N 1
ATOM 4389 C CA . ASN B 2 77 ? 196.767 263.207 174.888 1.00 302.54 77 ASN B CA 1
ATOM 4390 C C . ASN B 2 77 ? 197.674 264.202 175.619 1.00 302.54 77 ASN B C 1
ATOM 4391 O O . ASN B 2 77 ? 198.831 264.420 175.261 1.00 302.54 77 ASN B O 1
ATOM 4396 N N . GLN B 2 78 ? 197.115 264.800 176.669 1.00 308.55 78 GLN B N 1
ATOM 4397 C CA . GLN B 2 78 ? 197.680 265.991 177.289 1.00 308.55 78 GLN B CA 1
ATOM 4398 C C . GLN B 2 78 ? 197.633 265.848 178.804 1.00 308.55 78 GLN B C 1
ATOM 4399 O O . GLN B 2 78 ? 196.751 265.187 179.347 1.00 308.55 78 GLN B O 1
ATOM 4405 N N . PHE B 2 79 ? 198.596 266.473 179.488 1.00 310.14 79 PHE B N 1
ATOM 4406 C CA . PHE B 2 79 ? 198.569 266.603 180.942 1.00 310.14 79 PHE B CA 1
ATOM 4407 C C . PHE B 2 79 ? 198.866 268.049 181.327 1.00 310.14 79 PHE B C 1
ATOM 4408 O O . PHE B 2 79 ? 199.665 268.735 180.686 1.00 310.14 79 PHE B O 1
ATOM 4416 N N . PHE B 2 80 ? 198.196 268.500 182.386 1.00 314.77 80 PHE B N 1
ATOM 4417 C CA . PHE B 2 80 ? 197.795 269.893 182.545 1.00 314.77 80 PHE B CA 1
ATOM 4418 C C . PHE B 2 80 ? 198.154 270.427 183.923 1.00 314.77 80 PHE B C 1
ATOM 4419 O O . PHE B 2 80 ? 197.582 269.989 184.926 1.00 314.77 80 PHE B O 1
ATOM 4427 N N . LEU B 2 81 ? 199.070 271.392 183.976 1.00 316.26 81 LEU B N 1
ATOM 4428 C CA . LEU B 2 81 ? 199.326 272.143 185.200 1.00 316.26 81 LEU B CA 1
ATOM 4429 C C . LEU B 2 81 ? 198.946 273.599 184.980 1.00 316.26 81 LEU B C 1
ATOM 4430 O O . LEU B 2 81 ? 199.268 274.184 183.939 1.00 316.26 81 LEU B O 1
ATOM 4435 N N . GLN B 2 82 ? 198.244 274.173 185.948 1.00 316.27 82 GLN B N 1
ATOM 4436 C CA . GLN B 2 82 ? 198.068 275.613 186.032 1.00 316.27 82 GLN B CA 1
ATOM 4437 C C . GLN B 2 82 ? 198.583 276.065 187.389 1.00 316.27 82 GLN B C 1
ATOM 4438 O O . GLN B 2 82 ? 198.134 275.565 188.427 1.00 316.27 82 GLN B O 1
ATOM 4444 N N . LEU B 2 83 ? 199.516 277.013 187.377 1.00 317.11 83 LEU B N 1
ATOM 4445 C CA . LEU B 2 83 ? 200.214 277.434 188.581 1.00 317.11 83 LEU B CA 1
ATOM 4446 C C . LEU B 2 83 ? 199.759 278.832 188.960 1.00 317.11 83 LEU B C 1
ATOM 4447 O O . LEU B 2 83 ? 199.977 279.787 188.208 1.00 317.11 83 LEU B O 1
ATOM 4452 N N . ASN B 2 84 ? 199.121 278.940 190.122 1.00 316.40 84 ASN B N 1
ATOM 4453 C CA . ASN B 2 84 ? 198.638 280.201 190.660 1.00 316.40 84 ASN B CA 1
ATOM 4454 C C . ASN B 2 84 ? 199.566 280.694 191.762 1.00 316.40 84 ASN B C 1
ATOM 4455 O O . ASN B 2 84 ? 200.504 279.995 192.164 1.00 316.40 84 ASN B O 1
ATOM 4460 N N . SER B 2 85 ? 199.257 281.902 192.255 1.00 308.62 85 SER B N 1
ATOM 4461 C CA . SER B 2 85 ? 200.003 282.598 193.315 1.00 308.62 85 SER B CA 1
ATOM 4462 C C . SER B 2 85 ? 201.480 282.738 192.958 1.00 308.62 85 SER B C 1
ATOM 4463 O O . SER B 2 85 ? 202.371 282.499 193.776 1.00 308.62 85 SER B O 1
ATOM 4466 N N . VAL B 2 86 ? 201.731 283.131 191.706 1.00 304.81 86 VAL B N 1
ATOM 4467 C CA . VAL B 2 86 ? 203.095 283.169 191.197 1.00 304.81 86 VAL B CA 1
ATOM 4468 C C . VAL B 2 86 ? 203.840 284.371 191.771 1.00 304.81 86 VAL B C 1
ATOM 4469 O O . VAL B 2 86 ? 203.265 285.259 192.412 1.00 304.81 86 VAL B O 1
ATOM 4473 N N . THR B 2 87 ? 205.153 284.373 191.566 1.00 303.54 87 THR B N 1
ATOM 4474 C CA . THR B 2 87 ? 206.041 285.438 192.009 1.00 303.54 87 THR B CA 1
ATOM 4475 C C . THR B 2 87 ? 207.120 285.596 190.935 1.00 303.54 87 THR B C 1
ATOM 4476 O O . THR B 2 87 ? 207.374 284.675 190.154 1.00 303.54 87 THR B O 1
ATOM 4480 N N . THR B 2 88 ? 207.743 286.784 190.877 1.00 303.75 88 THR B N 1
ATOM 4481 C CA . THR B 2 88 ? 208.799 287.075 189.909 1.00 303.75 88 THR B CA 1
ATOM 4482 C C . THR B 2 88 ? 210.024 286.171 190.090 1.00 303.75 88 THR B C 1
ATOM 4483 O O . THR B 2 88 ? 210.781 285.972 189.137 1.00 303.75 88 THR B O 1
ATOM 4487 N N . GLU B 2 89 ? 210.213 285.580 191.275 1.00 304.37 89 GLU B N 1
ATOM 4488 C CA . GLU B 2 89 ? 211.294 284.627 191.515 1.00 304.37 89 GLU B CA 1
ATOM 4489 C C . GLU B 2 89 ? 211.165 283.358 190.672 1.00 304.37 89 GLU B C 1
ATOM 4490 O O . GLU B 2 89 ? 212.184 282.741 190.342 1.00 304.37 89 GLU B O 1
ATOM 4496 N N . ASP B 2 90 ? 209.957 283.001 190.246 1.00 306.47 90 ASP B N 1
ATOM 4497 C CA . ASP B 2 90 ? 209.700 281.728 189.592 1.00 306.47 90 ASP B CA 1
ATOM 4498 C C . ASP B 2 90 ? 209.976 281.733 188.094 1.00 306.47 90 ASP B C 1
ATOM 4499 O O . ASP B 2 90 ? 209.364 280.935 187.377 1.00 306.47 90 ASP B O 1
ATOM 4504 N N . THR B 2 91 ? 210.842 282.621 187.603 1.00 311.66 91 THR B N 1
ATOM 4505 C CA . THR B 2 91 ? 211.297 282.555 186.217 1.00 311.66 91 THR B CA 1
ATOM 4506 C C . THR B 2 91 ? 212.049 281.253 185.994 1.00 311.66 91 THR B C 1
ATOM 4507 O O . THR B 2 91 ? 213.126 281.046 186.565 1.00 311.66 91 THR B O 1
ATOM 4511 N N . ALA B 2 92 ? 211.496 280.381 185.163 1.00 319.54 92 ALA B N 1
ATOM 4512 C CA . ALA B 2 92 ? 212.060 279.045 185.066 1.00 319.54 92 ALA B CA 1
ATOM 4513 C C . ALA B 2 92 ? 211.711 278.429 183.722 1.00 319.54 92 ALA B C 1
ATOM 4514 O O . ALA B 2 92 ? 210.924 278.975 182.946 1.00 319.54 92 ALA B O 1
ATOM 4516 N N . THR B 2 93 ? 212.338 277.286 183.453 1.00 324.55 93 THR B N 1
ATOM 4517 C CA . THR B 2 93 ? 212.057 276.465 182.283 1.00 324.55 93 THR B CA 1
ATOM 4518 C C . THR B 2 93 ? 211.399 275.186 182.779 1.00 324.55 93 THR B C 1
ATOM 4519 O O . THR B 2 93 ? 211.893 274.559 183.721 1.00 324.55 93 THR B O 1
ATOM 4523 N N . TYR B 2 94 ? 210.281 274.812 182.168 1.00 323.68 94 TYR B N 1
ATOM 4524 C CA . TYR B 2 94 ? 209.459 273.717 182.663 1.00 323.68 94 TYR B CA 1
ATOM 4525 C C . TYR B 2 94 ? 209.490 272.550 181.689 1.00 323.68 94 TYR B C 1
ATOM 4526 O O . TYR B 2 94 ? 208.933 272.639 180.590 1.00 323.68 94 TYR B O 1
ATOM 4535 N N . TYR B 2 95 ? 210.127 271.456 182.101 1.00 320.31 95 TYR B N 1
ATOM 4536 C CA . TYR B 2 95 ? 210.298 270.273 181.269 1.00 320.31 95 TYR B CA 1
ATOM 4537 C C . TYR B 2 95 ? 209.239 269.243 181.622 1.00 320.31 95 TYR B C 1
ATOM 4538 O O . TYR B 2 95 ? 209.199 268.760 182.757 1.00 320.31 95 TYR B O 1
ATOM 4547 N N . CYS B 2 96 ? 208.386 268.908 180.661 1.00 309.96 96 CYS B N 1
ATOM 4548 C CA . CYS B 2 96 ? 207.493 267.767 180.799 1.00 309.96 96 CYS B CA 1
ATOM 4549 C C . CYS B 2 96 ? 208.239 266.535 180.313 1.00 309.96 96 CYS B C 1
ATOM 4550 O O . CYS B 2 96 ? 209.165 266.647 179.499 1.00 309.96 96 CYS B O 1
ATOM 4553 N N . ALA B 2 97 ? 207.858 265.373 180.838 1.00 293.85 97 ALA B N 1
ATOM 4554 C CA . ALA B 2 97 ? 208.652 264.167 180.710 1.00 293.85 97 ALA B CA 1
ATOM 4555 C C . ALA B 2 97 ? 207.777 262.937 180.918 1.00 293.85 97 ALA B C 1
ATOM 4556 O O . ALA B 2 97 ? 206.809 262.966 181.688 1.00 293.85 97 ALA B O 1
ATOM 4558 N N . ARG B 2 98 ? 208.109 261.849 180.217 1.00 279.35 98 ARG B N 1
ATOM 4559 C CA . ARG B 2 98 ? 207.661 260.516 180.612 1.00 279.35 98 ARG B CA 1
ATOM 4560 C C . ARG B 2 98 ? 208.668 260.033 181.639 1.00 279.35 98 ARG B C 1
ATOM 4561 O O . ARG B 2 98 ? 209.697 259.451 181.285 1.00 279.35 98 ARG B O 1
ATOM 4569 N N . SER B 2 99 ? 208.375 260.264 182.904 1.00 273.61 99 SER B N 1
ATOM 4570 C CA . SER B 2 99 ? 209.328 260.006 183.967 1.00 273.61 99 SER B CA 1
ATOM 4571 C C . SER B 2 99 ? 209.099 258.611 184.523 1.00 273.61 99 SER B C 1
ATOM 4572 O O . SER B 2 99 ? 207.999 258.297 184.990 1.00 273.61 99 SER B O 1
ATOM 4575 N N . ASP B 2 100 ? 210.134 257.772 184.463 1.00 241.88 100 ASP B N 1
ATOM 4576 C CA . ASP B 2 100 ? 209.938 256.400 184.892 1.00 241.88 100 ASP B CA 1
ATOM 4577 C C . ASP B 2 100 ? 209.924 256.296 186.406 1.00 241.88 100 ASP B C 1
ATOM 4578 O O . ASP B 2 100 ? 209.415 255.306 186.939 1.00 241.88 100 ASP B O 1
ATOM 4583 N N . GLY B 2 101 ? 210.466 257.296 187.104 1.00 235.40 101 GLY B N 1
ATOM 4584 C CA . GLY B 2 101 ? 210.543 257.283 188.552 1.00 235.40 101 GLY B CA 1
ATOM 4585 C C . GLY B 2 101 ? 211.741 256.551 189.128 1.00 235.40 101 GLY B C 1
ATOM 4586 O O . GLY B 2 101 ? 212.859 257.076 189.145 1.00 235.40 101 GLY B O 1
ATOM 4587 N N . TRP B 2 102 ? 211.507 255.344 189.645 1.00 206.84 102 TRP B N 1
ATOM 4588 C CA . TRP B 2 102 ? 212.565 254.570 190.283 1.00 206.84 102 TRP B CA 1
ATOM 4589 C C . TRP B 2 102 ? 213.576 254.047 189.273 1.00 206.84 102 TRP B C 1
ATOM 4590 O O . TRP B 2 102 ? 214.723 253.773 189.642 1.00 206.84 102 TRP B O 1
ATOM 4601 N N . TYR B 2 103 ? 213.182 253.901 188.007 1.00 222.54 103 TYR B N 1
ATOM 4602 C CA . TYR B 2 103 ? 214.126 253.792 186.897 1.00 222.54 103 TYR B CA 1
ATOM 4603 C C . TYR B 2 103 ? 214.596 255.141 186.372 1.00 222.54 103 TYR B C 1
ATOM 4604 O O . TYR B 2 103 ? 215.077 255.202 185.233 1.00 222.54 103 TYR B O 1
ATOM 4613 N N . GLY B 2 104 ? 214.454 256.215 187.133 1.00 254.26 104 GLY B N 1
ATOM 4614 C CA . GLY B 2 104 ? 214.971 257.492 186.698 1.00 254.26 104 GLY B CA 1
ATOM 4615 C C . GLY B 2 104 ? 213.960 258.324 185.937 1.00 254.26 104 GLY B C 1
ATOM 4616 O O . GLY B 2 104 ? 212.744 258.212 186.098 1.00 254.26 104 GLY B O 1
ATOM 4617 N N . PHE B 2 105 ? 214.497 259.177 185.075 1.00 288.86 105 PHE B N 1
ATOM 4618 C CA . PHE B 2 105 ? 213.727 260.130 184.281 1.00 288.86 105 PHE B CA 1
ATOM 4619 C C . PHE B 2 105 ? 214.066 259.843 182.823 1.00 288.86 105 PHE B C 1
ATOM 4620 O O . PHE B 2 105 ? 215.060 260.338 182.292 1.00 288.86 105 PHE B O 1
ATOM 4628 N N . ALA B 2 106 ? 213.228 259.023 182.183 1.00 283.21 106 ALA B N 1
ATOM 4629 C CA . ALA B 2 106 ? 213.632 258.370 180.941 1.00 283.21 106 ALA B CA 1
ATOM 4630 C C . ALA B 2 106 ? 213.618 259.328 179.760 1.00 283.21 106 ALA B C 1
ATOM 4631 O O . ALA B 2 106 ? 214.669 259.608 179.174 1.00 283.21 106 ALA B O 1
ATOM 4633 N N . TYR B 2 107 ? 212.444 259.846 179.399 1.00 286.67 107 TYR B N 1
ATOM 4634 C CA . TYR B 2 107 ? 212.319 260.754 178.265 1.00 286.67 107 TYR B CA 1
ATOM 4635 C C . TYR B 2 107 ? 212.247 262.189 178.760 1.00 286.67 107 TYR B C 1
ATOM 4636 O O . TYR B 2 107 ? 211.714 262.451 179.838 1.00 286.67 107 TYR B O 1
ATOM 4645 N N . TRP B 2 108 ? 212.811 263.109 177.983 1.00 302.27 108 TRP B N 1
ATOM 4646 C CA . TRP B 2 108 ? 212.752 264.534 178.274 1.00 302.27 108 TRP B CA 1
ATOM 4647 C C . TRP B 2 108 ? 212.256 265.290 177.049 1.00 302.27 108 TRP B C 1
ATOM 4648 O O . TRP B 2 108 ? 212.060 264.70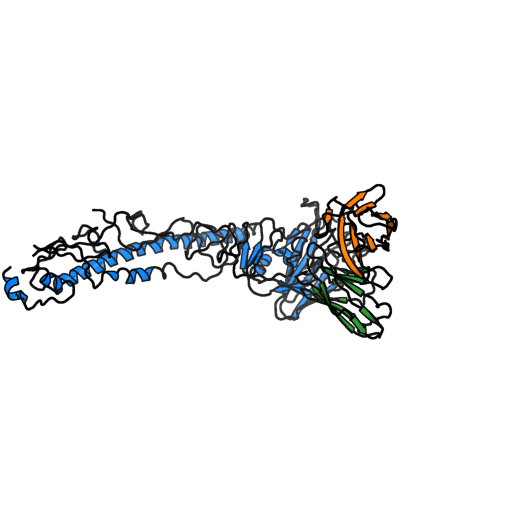2 175.980 1.00 302.27 108 TRP B O 1
ATOM 4659 N N . GLY B 2 109 ? 212.030 266.594 177.220 1.00 309.21 109 GLY B N 1
ATOM 4660 C CA . GLY B 2 109 ? 211.667 267.453 176.116 1.00 309.21 109 GLY B CA 1
ATOM 4661 C C . GLY B 2 109 ? 212.613 268.626 175.956 1.00 309.21 109 GLY B C 1
ATOM 4662 O O . GLY B 2 109 ? 213.544 268.814 176.738 1.00 309.21 109 GLY B O 1
ATOM 4663 N N . GLN B 2 110 ? 212.341 269.432 174.924 1.00 313.84 110 GLN B N 1
ATOM 4664 C CA . GLN B 2 110 ? 213.210 270.563 174.607 1.00 313.84 110 GLN B CA 1
ATOM 4665 C C . GLN B 2 110 ? 213.125 271.640 175.683 1.00 313.84 110 GLN B C 1
ATOM 4666 O O . GLN B 2 110 ? 214.111 272.332 175.959 1.00 313.84 110 GLN B O 1
ATOM 4672 N N . GLY B 2 111 ? 211.961 271.792 176.305 1.00 313.80 111 GLY B N 1
ATOM 4673 C CA . GLY B 2 111 ? 211.814 272.748 177.380 1.00 313.80 111 GLY B CA 1
ATOM 4674 C C . GLY B 2 111 ? 211.595 274.158 176.885 1.00 313.80 111 GLY B C 1
ATOM 4675 O O . GLY B 2 111 ? 212.212 274.589 175.908 1.00 313.80 111 GLY B O 1
ATOM 4676 N N . THR B 2 112 ? 210.720 274.893 177.553 1.00 314.70 112 THR B N 1
ATOM 4677 C CA . THR B 2 112 ? 210.373 276.239 177.133 1.00 314.70 112 THR B CA 1
ATOM 4678 C C . THR B 2 112 ? 210.751 277.234 178.218 1.00 314.70 112 THR B C 1
ATOM 4679 O O . THR B 2 112 ? 210.304 277.122 179.364 1.00 314.70 112 THR B O 1
ATOM 4683 N N . LEU B 2 113 ? 211.588 278.202 177.846 1.00 314.82 113 LEU B N 1
ATOM 4684 C CA . LEU B 2 113 ? 211.946 279.302 178.729 1.00 314.82 113 LEU B CA 1
ATOM 4685 C C . LEU B 2 113 ? 210.799 280.301 178.750 1.00 314.82 113 LEU B C 1
ATOM 4686 O O . LEU B 2 113 ? 210.531 280.969 177.746 1.00 314.82 113 LEU B O 1
ATOM 4691 N N . VAL B 2 114 ? 210.117 280.388 179.887 1.00 311.35 114 VAL B N 1
ATOM 4692 C CA . VAL B 2 114 ? 209.067 281.370 180.109 1.00 311.35 114 VAL B CA 1
ATOM 4693 C C . VAL B 2 114 ? 209.593 282.384 181.113 1.00 311.35 114 VAL B C 1
ATOM 4694 O O . VAL B 2 114 ? 210.486 282.074 181.911 1.00 311.35 114 VAL B O 1
ATOM 4698 N N . THR B 2 115 ? 209.060 283.599 181.063 1.00 309.71 115 THR B N 1
ATOM 4699 C CA . THR B 2 115 ? 209.573 284.701 181.860 1.00 309.71 115 THR B CA 1
ATOM 4700 C C . THR B 2 115 ? 208.471 285.191 182.788 1.00 309.71 115 THR B C 1
ATOM 4701 O O . THR B 2 115 ? 207.305 285.259 182.387 1.00 309.71 115 THR B O 1
ATOM 4705 N N . VAL B 2 116 ? 208.832 285.511 184.030 1.00 305.43 116 VAL B N 1
ATOM 4706 C CA . VAL B 2 116 ? 207.910 286.088 185.001 1.00 305.43 116 VAL B CA 1
ATOM 4707 C C . VAL B 2 116 ? 208.430 287.482 185.323 1.00 305.43 116 VAL B C 1
ATOM 4708 O O . VAL B 2 116 ? 209.565 287.633 185.790 1.00 305.43 116 VAL B O 1
ATOM 4712 N N . SER B 2 117 ? 207.605 288.503 185.096 1.00 305.50 117 SER B N 1
ATOM 4713 C CA . SER B 2 117 ? 208.072 289.870 185.282 1.00 305.50 117 SER B CA 1
ATOM 4714 C C . SER B 2 117 ? 206.903 290.789 185.592 1.00 305.50 117 SER B C 1
ATOM 4715 O O . SER B 2 117 ? 205.736 290.428 185.420 1.00 305.50 117 SER B O 1
ATOM 4718 N N . ALA B 2 118 ? 207.247 291.991 186.054 1.00 306.21 118 ALA B N 1
ATOM 4719 C CA . ALA B 2 118 ? 206.315 293.105 186.139 1.00 306.21 118 ALA B CA 1
ATOM 4720 C C . ALA B 2 118 ? 206.421 294.049 184.950 1.00 306.21 118 ALA B C 1
ATOM 4721 O O . ALA B 2 118 ? 205.649 295.010 184.870 1.00 306.21 118 ALA B O 1
ATOM 4723 N N . ASP C 3 1 ? 213.323 265.780 203.105 1.00 354.71 1 ASP C N 1
ATOM 4724 C CA . ASP C 3 1 ? 214.279 266.310 202.141 1.00 354.71 1 ASP C CA 1
ATOM 4725 C C . ASP C 3 1 ? 215.646 265.655 202.303 1.00 354.71 1 ASP C C 1
ATOM 4726 O O . ASP C 3 1 ? 216.262 265.753 203.365 1.00 354.71 1 ASP C O 1
ATOM 4731 N N . ILE C 3 2 ? 216.123 265.002 201.246 1.00 343.50 2 ILE C N 1
ATOM 4732 C CA . ILE C 3 2 ? 217.411 264.320 201.291 1.00 343.50 2 ILE C CA 1
ATOM 4733 C C . ILE C 3 2 ? 218.381 265.033 200.355 1.00 343.50 2 ILE C C 1
ATOM 4734 O O . ILE C 3 2 ? 218.234 264.982 199.131 1.00 343.50 2 ILE C O 1
ATOM 4739 N N . GLN C 3 3 ? 219.405 265.653 200.932 1.00 352.55 3 GLN C N 1
ATOM 4740 C CA . GLN C 3 3 ? 220.248 266.617 200.235 1.00 352.55 3 GLN C CA 1
ATOM 4741 C C . GLN C 3 3 ? 221.331 265.871 199.471 1.00 352.55 3 GLN C C 1
ATOM 4742 O O . GLN C 3 3 ? 221.817 264.831 199.927 1.00 352.55 3 GLN C O 1
ATOM 4748 N N . MET C 3 4 ? 221.693 266.394 198.304 1.00 349.44 4 MET C N 1
ATOM 4749 C CA . MET C 3 4 ? 222.758 265.830 197.489 1.00 349.44 4 MET C CA 1
ATOM 4750 C C . MET C 3 4 ? 223.855 266.871 197.307 1.00 349.44 4 MET C C 1
ATOM 4751 O O . MET C 3 4 ? 223.658 267.875 196.615 1.00 349.44 4 MET C O 1
ATOM 4756 N N . ASN C 3 5 ? 225.003 266.632 197.940 1.00 356.95 5 ASN C N 1
ATOM 4757 C CA . ASN C 3 5 ? 226.113 267.572 197.954 1.00 356.95 5 ASN C CA 1
ATOM 4758 C C . ASN C 3 5 ? 227.189 267.092 196.994 1.00 356.95 5 ASN C C 1
ATOM 4759 O O . ASN C 3 5 ? 228.164 266.460 197.407 1.00 356.95 5 ASN C O 1
ATOM 4764 N N . GLN C 3 6 ? 227.022 267.411 195.719 1.00 357.66 6 GLN C N 1
ATOM 4765 C CA . GLN C 3 6 ? 227.916 266.940 194.674 1.00 357.66 6 GLN C CA 1
ATOM 4766 C C . GLN C 3 6 ? 229.202 267.753 194.694 1.00 357.66 6 GLN C C 1
ATOM 4767 O O . GLN C 3 6 ? 229.208 268.926 194.313 1.00 357.66 6 GLN C O 1
ATOM 4773 N N . SER C 3 7 ? 230.284 267.118 195.141 1.00 360.84 7 SER C N 1
ATOM 4774 C CA . SER C 3 7 ? 231.594 267.734 195.271 1.00 360.84 7 SER C CA 1
ATOM 4775 C C . SER C 3 7 ? 232.530 267.145 194.221 1.00 360.84 7 SER C C 1
ATOM 4776 O O . SER C 3 7 ? 232.468 265.934 193.952 1.00 360.84 7 SER C O 1
ATOM 4779 N N . PRO C 3 8 ? 233.416 267.949 193.612 1.00 363.48 8 PRO C N 1
ATOM 4780 C CA . PRO C 3 8 ? 233.473 269.402 193.769 1.00 363.48 8 PRO C CA 1
ATOM 4781 C C . PRO C 3 8 ? 232.633 270.105 192.718 1.00 363.48 8 PRO C C 1
ATOM 4782 O O . PRO C 3 8 ? 232.166 269.476 191.768 1.00 363.48 8 PRO C O 1
ATOM 4786 N N . SER C 3 9 ? 232.463 271.413 192.885 1.00 366.30 9 SER C N 1
ATOM 4787 C CA . SER C 3 9 ? 231.676 272.178 191.930 1.00 366.30 9 SER C CA 1
ATOM 4788 C C . SER C 3 9 ? 232.434 272.418 190.628 1.00 366.30 9 SER C C 1
ATOM 4789 O O . SER C 3 9 ? 231.815 272.701 189.598 1.00 366.30 9 SER C O 1
ATOM 4792 N N . SER C 3 10 ? 233.759 272.299 190.645 1.00 367.00 10 SER C N 1
ATOM 4793 C CA . SER C 3 10 ? 234.567 272.585 189.468 1.00 367.00 10 SER C CA 1
ATOM 4794 C C . SER C 3 10 ? 235.790 271.678 189.438 1.00 367.00 10 SER C C 1
ATOM 4795 O O . SER C 3 10 ? 236.441 271.467 190.466 1.00 367.00 10 SER C O 1
ATOM 4798 N N . LEU C 3 11 ? 236.093 271.152 188.250 1.00 366.41 11 LEU C N 1
ATOM 4799 C CA . LEU C 3 11 ? 237.324 270.414 187.999 1.00 366.41 11 LEU C CA 1
ATOM 4800 C C . LEU C 3 11 ? 237.596 270.409 186.501 1.00 366.41 11 LEU C C 1
ATOM 4801 O O . LEU C 3 11 ? 236.700 270.171 185.690 1.00 366.41 11 LEU C O 1
ATOM 4806 N N . SER C 3 12 ? 238.849 270.685 186.141 1.00 366.17 12 SER C N 1
ATOM 4807 C CA . SER C 3 12 ? 239.283 270.652 184.751 1.00 366.17 12 SER C CA 1
ATOM 4808 C C . SER C 3 12 ? 240.347 269.578 184.597 1.00 366.17 12 SER C C 1
ATOM 4809 O O . SER C 3 12 ? 241.086 269.277 185.539 1.00 366.17 12 SER C O 1
ATOM 4812 N N . ALA C 3 13 ? 240.413 268.995 183.404 1.00 361.86 13 ALA C N 1
ATOM 4813 C CA . ALA C 3 13 ? 241.363 267.927 183.138 1.00 361.86 13 ALA C CA 1
ATOM 4814 C C . ALA C 3 13 ? 241.691 267.902 181.654 1.00 361.86 13 ALA C C 1
ATOM 4815 O O . ALA C 3 13 ? 241.080 268.609 180.849 1.00 361.86 13 ALA C O 1
ATOM 4817 N N . SER C 3 14 ? 242.664 267.069 181.304 1.00 353.10 14 SER C N 1
ATOM 4818 C CA . SER C 3 14 ? 243.141 266.957 179.936 1.00 353.10 14 SER C CA 1
ATOM 4819 C C . SER C 3 14 ? 242.447 265.804 179.220 1.00 353.10 14 SER C C 1
ATOM 4820 O O . SER C 3 14 ? 241.640 265.075 179.797 1.00 353.10 14 SER C O 1
ATOM 4823 N N . LEU C 3 15 ? 242.774 265.646 177.941 1.00 349.50 15 LEU C N 1
ATOM 4824 C CA . LEU C 3 15 ? 242.125 264.616 177.143 1.00 349.50 15 LEU C CA 1
ATOM 4825 C C . LEU C 3 15 ? 242.844 263.286 177.325 1.00 349.50 15 LEU C C 1
ATOM 4826 O O . LEU C 3 15 ? 244.010 263.136 176.950 1.00 349.50 15 LEU C O 1
ATOM 4831 N N . GLY C 3 16 ? 242.135 262.312 177.899 1.00 344.95 16 GLY C N 1
ATOM 4832 C CA . GLY C 3 16 ? 242.694 261.008 178.194 1.00 344.95 16 GLY C CA 1
ATOM 4833 C C . GLY C 3 16 ? 243.027 260.768 179.650 1.00 344.95 16 GLY C C 1
ATOM 4834 O O . GLY C 3 16 ? 243.598 259.720 179.973 1.00 344.95 16 GLY C O 1
ATOM 4835 N N . ASP C 3 17 ? 242.687 261.701 180.533 1.00 341.39 17 ASP C N 1
ATOM 4836 C CA . ASP C 3 17 ? 242.932 261.579 181.960 1.00 341.39 17 ASP C CA 1
ATOM 4837 C C . ASP C 3 17 ? 241.825 260.714 182.583 1.00 341.39 17 ASP C C 1
ATOM 4838 O O . ASP C 3 17 ? 240.891 260.274 181.909 1.00 341.39 17 ASP C O 1
ATOM 4843 N N . THR C 3 18 ? 241.938 260.435 183.878 1.00 338.56 18 THR C N 1
ATOM 4844 C CA . THR C 3 18 ? 240.852 259.826 184.633 1.00 338.56 18 THR C CA 1
ATOM 4845 C C . THR C 3 18 ? 240.402 260.795 185.718 1.00 338.56 18 THR C C 1
ATOM 4846 O O . THR C 3 18 ? 241.231 261.421 186.386 1.00 338.56 18 THR C O 1
ATOM 4850 N N . ILE C 3 19 ? 239.086 260.964 185.846 1.00 340.56 19 ILE C N 1
ATOM 4851 C CA . ILE C 3 19 ? 238.497 261.859 186.835 1.00 340.56 19 ILE C CA 1
ATOM 4852 C C . ILE C 3 19 ? 237.502 261.090 187.694 1.00 340.56 19 ILE C C 1
ATOM 4853 O O . ILE C 3 19 ? 236.744 260.244 187.210 1.00 340.56 19 ILE C O 1
ATOM 4858 N N . THR C 3 20 ? 237.536 261.373 188.995 1.00 339.97 20 THR C N 1
ATOM 4859 C CA . THR C 3 20 ? 236.708 260.709 189.994 1.00 339.97 20 THR C CA 1
ATOM 4860 C C . THR C 3 20 ? 235.984 261.773 190.802 1.00 339.97 20 THR C C 1
ATOM 4861 O O . THR C 3 20 ? 236.626 262.637 191.408 1.00 339.97 20 THR C O 1
ATOM 4865 N N . ILE C 3 21 ? 234.657 261.695 190.831 1.00 344.59 21 ILE C N 1
ATOM 4866 C CA . ILE C 3 21 ? 233.822 262.742 191.404 1.00 344.59 21 ILE C CA 1
ATOM 4867 C C . ILE C 3 21 ? 232.718 262.092 192.232 1.00 344.59 21 ILE C C 1
ATOM 4868 O O . ILE C 3 21 ? 232.295 260.966 191.950 1.00 344.59 21 ILE C O 1
ATOM 4873 N N . THR C 3 22 ? 232.293 262.778 193.285 1.00 345.97 22 THR C N 1
ATOM 4874 C CA . THR C 3 22 ? 231.433 262.215 194.310 1.00 345.97 22 THR C CA 1
ATOM 4875 C C . THR C 3 22 ? 230.080 262.914 194.347 1.00 345.97 22 THR C C 1
ATOM 4876 O O . THR C 3 22 ? 229.996 264.132 194.516 1.00 345.97 22 THR C O 1
ATOM 4880 N N . CYS C 3 23 ? 229.013 262.125 194.189 1.00 340.20 23 CYS C N 1
ATOM 4881 C CA . CYS C 3 23 ? 227.684 262.523 194.634 1.00 340.20 23 CYS C CA 1
ATOM 4882 C C . CYS C 3 23 ? 227.399 261.856 195.964 1.00 340.20 23 CYS C C 1
ATOM 4883 O O . CYS C 3 23 ? 227.143 260.653 196.028 1.00 340.20 23 CYS C O 1
ATOM 4886 N N . HIS C 3 24 ? 227.429 262.660 197.015 1.00 344.26 24 HIS C N 1
ATOM 4887 C CA . HIS C 3 24 ? 227.298 262.207 198.387 1.00 344.26 24 HIS C CA 1
ATOM 4888 C C . HIS C 3 24 ? 225.937 262.621 198.918 1.00 344.26 24 HIS C C 1
ATOM 4889 O O . HIS C 3 24 ? 225.718 263.797 199.226 1.00 344.26 24 HIS C O 1
ATOM 4896 N N . ALA C 3 25 ? 225.031 261.652 199.024 1.00 340.70 25 ALA C N 1
ATOM 4897 C CA . ALA C 3 25 ? 223.691 261.874 199.543 1.00 340.70 25 ALA C CA 1
ATOM 4898 C C . ALA C 3 25 ? 223.694 261.719 201.057 1.00 340.70 25 ALA C C 1
ATOM 4899 O O . ALA C 3 25 ? 224.529 261.006 201.618 1.00 340.70 25 ALA C O 1
ATOM 4901 N N . SER C 3 26 ? 222.757 262.401 201.714 1.00 336.52 26 SER C N 1
ATOM 4902 C CA . SER C 3 26 ? 222.806 262.524 203.165 1.00 336.52 26 SER C CA 1
ATOM 4903 C C . SER C 3 26 ? 222.392 261.248 203.883 1.00 336.52 26 SER C C 1
ATOM 4904 O O . SER C 3 26 ? 222.899 260.979 204.976 1.00 336.52 26 SER C O 1
ATOM 4907 N N . GLN C 3 27 ? 221.488 260.461 203.304 1.00 312.79 27 GLN C N 1
ATOM 4908 C CA . GLN C 3 27 ? 220.990 259.248 203.938 1.00 312.79 27 GLN C CA 1
ATOM 4909 C C . GLN C 3 27 ? 221.183 258.072 202.990 1.00 312.79 27 GLN C C 1
ATOM 4910 O O . GLN C 3 27 ? 221.807 258.198 201.936 1.00 312.79 27 GLN C O 1
ATOM 4916 N N . ASN C 3 28 ? 220.638 256.920 203.380 1.00 275.60 28 ASN C N 1
ATOM 4917 C CA . ASN C 3 28 ? 220.899 255.688 202.646 1.00 275.60 28 ASN C CA 1
ATOM 4918 C C . ASN C 3 28 ? 219.904 255.514 201.501 1.00 275.60 28 ASN C C 1
ATOM 4919 O O . ASN C 3 28 ? 218.698 255.383 201.720 1.00 275.60 28 ASN C O 1
ATOM 4924 N N . ILE C 3 29 ? 220.426 255.513 200.272 1.00 263.05 29 ILE C N 1
ATOM 4925 C CA . ILE C 3 29 ? 219.656 255.613 199.031 1.00 263.05 29 ILE C CA 1
ATOM 4926 C C . ILE C 3 29 ? 219.991 254.386 198.177 1.00 263.05 29 ILE C C 1
ATOM 4927 O O . ILE C 3 29 ? 220.271 254.506 196.979 1.00 263.05 29 ILE C O 1
ATOM 4932 N N . ASN C 3 30 ? 219.961 253.200 198.800 1.00 223.95 30 ASN C N 1
ATOM 4933 C CA . ASN C 3 30 ? 220.780 252.006 198.556 1.00 223.95 30 ASN C CA 1
ATOM 4934 C C . ASN C 3 30 ? 221.316 251.755 197.148 1.00 223.95 30 ASN C C 1
ATOM 4935 O O . ASN C 3 30 ? 222.531 251.646 196.970 1.00 223.95 30 ASN C O 1
ATOM 4940 N N . VAL C 3 31 ? 220.453 251.671 196.138 1.00 218.64 31 VAL C N 1
ATOM 4941 C CA . VAL C 3 31 ? 220.900 251.555 194.752 1.00 218.64 31 VAL C CA 1
ATOM 4942 C C . VAL C 3 31 ? 220.214 252.562 193.848 1.00 218.64 31 VAL C C 1
ATOM 4943 O O . VAL C 3 31 ? 220.336 252.466 192.623 1.00 218.64 31 VAL C O 1
ATOM 4947 N N . TRP C 3 32 ? 219.468 253.512 194.413 1.00 222.80 32 TRP C N 1
ATOM 4948 C CA . TRP C 3 32 ? 218.577 254.356 193.616 1.00 222.80 32 TRP C CA 1
ATOM 4949 C C . TRP C 3 32 ? 219.215 255.728 193.400 1.00 222.80 32 TRP C C 1
ATOM 4950 O O . TRP C 3 32 ? 218.847 256.722 194.026 1.00 222.80 32 TRP C O 1
ATOM 4961 N N . LEU C 3 33 ? 220.195 255.777 192.491 1.00 276.78 33 LEU C N 1
ATOM 4962 C CA . LEU C 3 33 ? 220.747 257.032 191.990 1.00 276.78 33 LEU C CA 1
ATOM 4963 C C . LEU C 3 33 ? 220.840 256.996 190.470 1.00 276.78 33 LEU C C 1
ATOM 4964 O O . LEU C 3 33 ? 221.293 256.013 189.879 1.00 276.78 33 LEU C O 1
ATOM 4969 N N . SER C 3 34 ? 220.422 258.097 189.848 1.00 305.47 34 SER C N 1
ATOM 4970 C CA . SER C 3 34 ? 220.236 258.171 188.406 1.00 305.47 34 SER C CA 1
ATOM 4971 C C . SER C 3 34 ? 220.854 259.455 187.878 1.00 305.47 34 SER C C 1
ATOM 4972 O O . SER C 3 34 ? 220.382 260.553 188.177 1.00 305.47 34 SER C O 1
ATOM 4975 N N . TRP C 3 35 ? 221.915 259.321 187.084 1.00 316.92 35 TRP C N 1
ATOM 4976 C CA . TRP C 3 35 ? 222.800 260.456 186.856 1.00 316.92 35 TRP C CA 1
ATOM 4977 C C . TRP C 3 35 ? 222.620 260.969 185.439 1.00 316.92 35 TRP C C 1
ATOM 4978 O O . TRP C 3 35 ? 222.325 260.189 184.530 1.00 316.92 35 TRP C O 1
ATOM 4989 N N . TYR C 3 36 ? 222.764 262.290 185.266 1.00 323.79 36 TYR C N 1
ATOM 4990 C CA . TYR C 3 36 ? 222.241 263.027 184.117 1.00 323.79 36 TYR C CA 1
ATOM 4991 C C . TYR C 3 36 ? 223.320 263.938 183.546 1.00 323.79 36 TYR C C 1
ATOM 4992 O O . TYR C 3 36 ? 224.073 264.562 184.294 1.00 323.79 36 TYR C O 1
ATOM 5001 N N . GLN C 3 37 ? 223.362 264.046 182.217 1.00 334.95 37 GLN C N 1
ATOM 5002 C CA . GLN C 3 37 ? 224.395 264.793 181.503 1.00 334.95 37 GLN C CA 1
ATOM 5003 C C . GLN C 3 37 ? 223.821 266.089 180.940 1.00 334.95 37 GLN C C 1
ATOM 5004 O O . GLN C 3 37 ? 223.051 266.053 179.976 1.00 334.95 37 GLN C O 1
ATOM 5010 N N . GLN C 3 38 ? 224.226 267.230 181.506 1.00 346.22 38 GLN C N 1
ATOM 5011 C CA . GLN C 3 38 ? 223.747 268.539 181.061 1.00 346.22 38 GLN C CA 1
ATOM 5012 C C . GLN C 3 38 ? 224.757 269.164 180.120 1.00 346.22 38 GLN C C 1
ATOM 5013 O O . GLN C 3 38 ? 225.803 269.633 180.568 1.00 346.22 38 GLN C O 1
ATOM 5019 N N . LYS C 3 39 ? 224.424 269.222 178.841 1.00 345.70 39 LYS C N 1
ATOM 5020 C CA . LYS C 3 39 ? 225.283 270.084 178.043 1.00 345.70 39 LYS C CA 1
ATOM 5021 C C . LYS C 3 39 ? 224.891 271.548 178.269 1.00 345.70 39 LYS C C 1
ATOM 5022 O O . LYS C 3 39 ? 223.711 271.847 178.471 1.00 345.70 39 LYS C O 1
ATOM 5028 N N . PRO C 3 40 ? 225.843 272.493 178.285 1.00 347.37 40 PRO C N 1
ATOM 5029 C CA . PRO C 3 40 ? 225.460 273.911 178.351 1.00 347.37 40 PRO C CA 1
ATOM 5030 C C . PRO C 3 40 ? 224.777 274.381 177.075 1.00 347.37 40 PRO C C 1
ATOM 5031 O O . PRO C 3 40 ? 225.425 274.595 176.047 1.00 347.37 40 PRO C O 1
ATOM 5035 N N . GLY C 3 41 ? 223.460 274.559 177.139 1.00 338.50 41 GLY C N 1
ATOM 5036 C CA . GLY C 3 41 ? 222.687 274.917 175.970 1.00 338.50 41 GLY C CA 1
ATOM 5037 C C . GLY C 3 41 ? 221.882 273.791 175.361 1.00 338.50 41 GLY C C 1
ATOM 5038 O O . GLY C 3 41 ? 221.192 274.020 174.360 1.00 338.50 41 GLY C O 1
ATOM 5039 N N . ASN C 3 42 ? 221.951 272.589 175.924 1.00 335.40 42 ASN C N 1
ATOM 5040 C CA . ASN C 3 42 ? 221.193 271.437 175.466 1.00 335.40 42 ASN C CA 1
ATOM 5041 C C . ASN C 3 42 ? 220.620 270.728 176.690 1.00 335.40 42 ASN C C 1
ATOM 5042 O O . ASN C 3 42 ? 221.089 270.923 177.813 1.00 335.40 42 ASN C O 1
ATOM 5047 N N . ILE C 3 43 ? 219.583 269.924 176.476 1.00 328.95 43 ILE C N 1
ATOM 5048 C CA . ILE C 3 43 ? 218.804 269.359 177.580 1.00 328.95 43 ILE C CA 1
ATOM 5049 C C . ILE C 3 43 ? 219.604 268.285 178.313 1.00 328.95 43 ILE C C 1
ATOM 5050 O O . ILE C 3 43 ? 220.553 267.727 177.742 1.00 328.95 43 ILE C O 1
ATOM 5055 N N . PRO C 3 44 ? 219.301 268.003 179.583 1.00 328.39 44 PRO C N 1
ATOM 5056 C CA . PRO C 3 44 ? 219.889 266.827 180.231 1.00 328.39 44 PRO C CA 1
ATOM 5057 C C . PRO C 3 44 ? 219.405 265.536 179.585 1.00 328.39 44 PRO C C 1
ATOM 5058 O O . PRO C 3 44 ? 218.300 265.469 179.041 1.00 328.39 44 PRO C O 1
ATOM 5062 N N . LYS C 3 45 ? 220.257 264.511 179.633 1.00 323.93 45 LYS C N 1
ATOM 5063 C CA . LYS C 3 45 ? 219.923 263.183 179.136 1.00 323.93 45 LYS C CA 1
ATOM 5064 C C . LYS C 3 45 ? 220.492 262.119 180.066 1.00 323.93 45 LYS C C 1
ATOM 5065 O O . LYS C 3 45 ? 221.524 262.327 180.712 1.00 323.93 45 LYS C O 1
ATOM 5071 N N . LEU C 3 46 ? 219.786 260.993 180.147 1.00 305.38 46 LEU C N 1
ATOM 5072 C CA . LEU C 3 46 ? 220.130 259.918 181.071 1.00 305.38 46 LEU C CA 1
ATOM 5073 C C . LEU C 3 46 ? 221.355 259.152 180.582 1.00 305.38 46 LEU C C 1
ATOM 5074 O O . LEU C 3 46 ? 221.515 258.923 179.380 1.00 305.38 46 LEU C O 1
ATOM 5079 N N . LEU C 3 47 ? 222.220 258.763 181.518 1.00 299.14 47 LEU C N 1
ATOM 5080 C CA . LEU C 3 47 ? 223.374 257.921 181.236 1.00 299.14 47 LEU C CA 1
ATOM 5081 C C . LEU C 3 47 ? 223.430 256.657 182.083 1.00 299.14 47 LEU C C 1
ATOM 5082 O O . LEU C 3 47 ? 223.840 255.607 181.581 1.00 299.14 47 LEU C O 1
ATOM 5087 N N . ILE C 3 48 ? 223.024 256.717 183.355 1.00 282.13 48 ILE C N 1
ATOM 5088 C CA . ILE C 3 48 ? 223.101 255.588 184.282 1.00 282.13 48 ILE C CA 1
ATOM 5089 C C . ILE C 3 48 ? 221.877 255.596 185.192 1.00 282.13 48 ILE C C 1
ATOM 5090 O O . ILE C 3 48 ? 221.600 256.593 185.864 1.00 282.13 48 ILE C O 1
ATOM 5095 N N . TYR C 3 49 ? 221.149 254.474 185.221 1.00 259.93 49 TYR C N 1
ATOM 5096 C CA . TYR C 3 49 ? 220.040 254.267 186.144 1.00 259.93 49 TYR C CA 1
ATOM 5097 C C . TYR C 3 49 ? 220.318 253.060 187.024 1.00 259.93 49 TYR C C 1
ATOM 5098 O O . TYR C 3 49 ? 221.058 252.150 186.637 1.00 259.93 49 TYR C O 1
ATOM 5107 N N . LYS C 3 50 ? 219.685 253.059 188.204 1.00 239.58 50 LYS C N 1
ATOM 5108 C CA . LYS C 3 50 ? 219.888 252.086 189.282 1.00 239.58 50 LYS C CA 1
ATOM 5109 C C . LYS C 3 50 ? 221.358 251.943 189.676 1.00 239.58 50 LYS C C 1
ATOM 5110 O O . LYS C 3 50 ? 221.793 250.848 190.050 1.00 239.58 50 LYS C O 1
ATOM 5116 N N . ALA C 3 51 ? 222.131 253.029 189.521 1.00 250.23 51 ALA C N 1
ATOM 5117 C CA . ALA C 3 51 ? 223.549 253.207 189.841 1.00 250.23 51 ALA C CA 1
ATOM 5118 C C . ALA C 3 51 ? 224.498 252.373 188.984 1.00 250.23 51 ALA C C 1
ATOM 5119 O O . ALA C 3 51 ? 225.711 252.581 189.053 1.00 250.23 51 ALA C O 1
ATOM 5121 N N . PHE C 3 52 ? 223.975 251.480 188.135 1.00 241.28 52 PHE C N 1
ATOM 5122 C CA . PHE C 3 52 ? 224.783 250.431 187.513 1.00 241.28 52 PHE C CA 1
ATOM 5123 C C . PHE C 3 52 ? 224.559 250.243 186.020 1.00 241.28 52 PHE C C 1
ATOM 5124 O O . PHE C 3 52 ? 225.455 249.715 185.357 1.00 241.28 52 PHE C O 1
ATOM 5132 N N . ASP C 3 53 ? 223.411 250.615 185.465 1.00 254.86 53 ASP C N 1
ATOM 5133 C CA . ASP C 3 53 ? 223.006 250.107 184.158 1.00 254.86 53 ASP C CA 1
ATOM 5134 C C . ASP C 3 53 ? 223.060 251.208 183.105 1.00 254.86 53 ASP C C 1
ATOM 5135 O O . ASP C 3 53 ? 222.629 252.340 183.354 1.00 254.86 53 ASP C O 1
ATOM 5140 N N . LEU C 3 54 ? 223.583 250.864 181.928 1.00 276.73 54 LEU C N 1
ATOM 5141 C CA . LEU C 3 54 ? 223.724 251.806 180.823 1.00 276.73 54 LEU C CA 1
ATOM 5142 C C . LEU C 3 54 ? 222.414 251.870 180.047 1.00 276.73 54 LEU C C 1
ATOM 5143 O O . LEU C 3 54 ? 221.904 250.836 179.598 1.00 276.73 54 LEU C O 1
ATOM 5148 N N . HIS C 3 55 ? 221.865 253.073 179.895 1.00 290.57 55 HIS C N 1
ATOM 5149 C CA . HIS C 3 55 ? 220.710 253.253 179.029 1.00 290.57 55 HIS C CA 1
ATOM 5150 C C . HIS C 3 55 ? 221.140 253.049 177.583 1.00 290.57 55 HIS C C 1
ATOM 5151 O O . HIS C 3 55 ? 222.012 253.763 177.079 1.00 290.57 55 HIS C O 1
ATOM 5158 N N . THR C 3 56 ? 220.535 252.056 176.924 1.00 297.61 56 THR C N 1
ATOM 5159 C CA . THR C 3 56 ? 221.036 251.576 175.638 1.00 297.61 56 THR C CA 1
ATOM 5160 C C . THR C 3 56 ? 220.891 252.636 174.545 1.00 297.61 56 THR C C 1
ATOM 5161 O O . THR C 3 56 ? 219.808 253.184 174.314 1.00 297.61 56 THR C O 1
ATOM 5165 N N . GLY C 3 57 ? 222.019 252.950 173.905 1.00 307.36 57 GLY C N 1
ATOM 5166 C CA . GLY C 3 57 ? 222.165 254.114 173.064 1.00 307.36 57 GLY C CA 1
ATOM 5167 C C . GLY C 3 57 ? 223.419 254.927 173.334 1.00 307.36 57 GLY C C 1
ATOM 5168 O O . GLY C 3 57 ? 223.904 255.611 172.425 1.00 307.36 57 GLY C O 1
ATOM 5169 N N . VAL C 3 58 ? 223.947 254.873 174.552 1.00 312.18 58 VAL C N 1
ATOM 5170 C CA . VAL C 3 58 ? 225.161 255.624 174.903 1.00 312.18 58 VAL C CA 1
ATOM 5171 C C . VAL C 3 58 ? 226.390 254.758 174.624 1.00 312.18 58 VAL C C 1
ATOM 5172 O O . VAL C 3 58 ? 226.295 253.518 174.682 1.00 312.18 58 VAL C O 1
ATOM 5176 N N . PRO C 3 59 ? 227.525 255.337 174.216 1.00 319.48 59 PRO C N 1
ATOM 5177 C CA . PRO C 3 59 ? 228.755 254.540 174.089 1.00 319.48 59 PRO C CA 1
ATOM 5178 C C . PRO C 3 59 ? 229.267 254.017 175.428 1.00 319.48 59 PRO C C 1
ATOM 5179 O O . PRO C 3 59 ? 228.903 254.508 176.498 1.00 319.48 59 PRO C O 1
ATOM 5183 N N . SER C 3 60 ? 230.175 253.039 175.342 1.00 324.81 60 SER C N 1
ATOM 5184 C CA . SER C 3 60 ? 230.410 252.096 176.434 1.00 324.81 60 SER C CA 1
ATOM 5185 C C . SER C 3 60 ? 231.365 252.601 177.511 1.00 324.81 60 SER C C 1
ATOM 5186 O O . SER C 3 60 ? 231.342 252.068 178.626 1.00 324.81 60 SER C O 1
ATOM 5189 N N . ARG C 3 61 ? 232.203 253.601 177.217 1.00 327.63 61 ARG C N 1
ATOM 5190 C CA . ARG C 3 61 ? 233.289 253.980 178.121 1.00 327.63 61 ARG C CA 1
ATOM 5191 C C . ARG C 3 61 ? 232.817 254.667 179.404 1.00 327.63 61 ARG C C 1
ATOM 5192 O O . ARG C 3 61 ? 233.640 254.889 180.299 1.00 327.63 61 ARG C O 1
ATOM 5200 N N . PHE C 3 62 ? 231.540 255.030 179.509 1.00 322.73 62 PHE C N 1
ATOM 5201 C CA . PHE C 3 62 ? 230.950 255.405 180.786 1.00 322.73 62 PHE C CA 1
ATOM 5202 C C . PHE C 3 62 ? 230.952 254.215 181.729 1.00 322.73 62 PHE C C 1
ATOM 5203 O O . PHE C 3 62 ? 230.681 253.081 181.324 1.00 322.73 62 PHE C O 1
ATOM 5211 N N . SER C 3 63 ? 231.278 254.478 182.989 1.00 317.65 63 SER C N 1
ATOM 5212 C CA . SER C 3 63 ? 231.195 253.469 184.030 1.00 317.65 63 SER C CA 1
ATOM 5213 C C . SER C 3 63 ? 230.926 254.159 185.355 1.00 317.65 63 SER C C 1
ATOM 5214 O O . SER C 3 63 ? 231.823 254.765 185.946 1.00 317.65 63 SER C O 1
ATOM 5217 N N . GLY C 3 64 ? 229.684 254.073 185.805 1.00 307.38 64 GLY C N 1
ATOM 5218 C CA . GLY C 3 64 ? 229.288 254.570 187.113 1.00 307.38 64 GLY C CA 1
ATOM 5219 C C . GLY C 3 64 ? 229.472 253.467 188.135 1.00 307.38 64 GLY C C 1
ATOM 5220 O O . GLY C 3 64 ? 229.305 252.284 187.821 1.00 307.38 64 GLY C O 1
ATOM 5221 N N . SER C 3 65 ? 229.836 253.854 189.352 1.00 303.62 65 SER C N 1
ATOM 5222 C CA . SER C 3 65 ? 230.135 252.885 190.390 1.00 303.62 65 SER C CA 1
ATOM 5223 C C . SER C 3 65 ? 229.781 253.483 191.740 1.00 303.62 65 SER C C 1
ATOM 5224 O O . SER C 3 65 ? 229.069 254.484 191.834 1.00 303.62 65 SER C O 1
ATOM 5227 N N . GLY C 3 66 ? 230.283 252.851 192.788 1.00 295.76 66 GLY C N 1
ATOM 5228 C CA . GLY C 3 66 ? 229.957 253.220 194.149 1.00 295.76 66 GLY C CA 1
ATOM 5229 C C . GLY C 3 66 ? 228.602 252.671 194.556 1.00 295.76 66 GLY C C 1
ATOM 5230 O O . GLY C 3 66 ? 227.791 252.251 193.729 1.00 295.76 66 GLY C O 1
ATOM 5231 N N . SER C 3 67 ? 228.386 252.660 195.870 1.00 293.05 67 SER C N 1
ATOM 5232 C CA . SER C 3 67 ? 227.129 252.237 196.475 1.00 293.05 67 SER C CA 1
ATOM 5233 C C . SER C 3 67 ? 227.112 252.739 197.912 1.00 293.05 67 SER C C 1
ATOM 5234 O O . SER C 3 67 ? 228.147 253.104 198.471 1.00 293.05 67 SER C O 1
ATOM 5237 N N . GLY C 3 68 ? 225.925 252.751 198.512 1.00 301.57 68 GLY C N 1
ATOM 5238 C CA . GLY C 3 68 ? 225.783 253.111 199.911 1.00 301.57 68 GLY C CA 1
ATOM 5239 C C . GLY C 3 68 ? 225.447 254.571 200.151 1.00 301.57 68 GLY C C 1
ATOM 5240 O O . GLY C 3 68 ? 224.421 255.064 199.676 1.00 301.57 68 GLY C O 1
ATOM 5241 N N . THR C 3 69 ? 226.287 255.266 200.921 1.00 318.24 69 THR C N 1
ATOM 5242 C CA . THR C 3 69 ? 226.165 256.707 201.087 1.00 318.24 69 THR C CA 1
ATOM 5243 C C . THR C 3 69 ? 226.891 257.481 200.000 1.00 318.24 69 THR C C 1
ATOM 5244 O O . THR C 3 69 ? 226.265 258.314 199.340 1.00 318.24 69 THR C O 1
ATOM 5248 N N . GLY C 3 70 ? 228.175 257.203 199.774 1.00 314.59 70 GLY C N 1
ATOM 5249 C CA . GLY C 3 70 ? 228.950 257.875 198.747 1.00 314.59 70 GLY C CA 1
ATOM 5250 C C . GLY C 3 70 ? 228.974 257.140 197.421 1.00 314.59 70 GLY C C 1
ATOM 5251 O O . GLY C 3 70 ? 229.027 255.910 197.386 1.00 314.59 70 GLY C O 1
ATOM 5252 N N . PHE C 3 71 ? 228.947 257.888 196.322 1.00 311.87 71 PHE C N 1
ATOM 5253 C CA . PHE C 3 71 ? 228.834 257.342 194.978 1.00 311.87 71 PHE C CA 1
ATOM 5254 C C . PHE C 3 71 ? 229.871 258.003 194.080 1.00 311.87 71 PHE C C 1
ATOM 5255 O O . PHE C 3 71 ? 230.403 259.063 194.411 1.00 311.87 71 PHE C O 1
ATOM 5263 N N . THR C 3 72 ? 230.173 257.369 192.943 1.00 320.11 72 THR C N 1
ATOM 5264 C CA . THR C 3 72 ? 231.283 257.814 192.104 1.00 320.11 72 THR C CA 1
ATOM 5265 C C . THR C 3 72 ? 231.104 257.348 190.665 1.00 320.11 72 THR C C 1
ATOM 5266 O O . THR C 3 72 ? 231.000 256.145 190.417 1.00 320.11 72 THR C O 1
ATOM 5270 N N . LEU C 3 73 ? 231.089 258.284 189.717 1.00 325.96 73 LEU C N 1
ATOM 5271 C CA . LEU C 3 73 ? 231.366 257.927 188.332 1.00 325.96 73 LEU C CA 1
ATOM 5272 C C . LEU C 3 73 ? 232.837 258.165 188.039 1.00 325.96 73 LEU C C 1
ATOM 5273 O O . LEU C 3 73 ? 233.499 258.971 188.696 1.00 325.96 73 LEU C O 1
ATOM 5278 N N . THR C 3 74 ? 233.343 257.454 187.038 1.00 329.63 74 THR C N 1
ATOM 5279 C CA . THR C 3 74 ? 234.676 257.679 186.506 1.00 329.63 74 THR C CA 1
ATOM 5280 C C . THR C 3 74 ? 234.559 257.835 185.001 1.00 329.63 74 THR C C 1
ATOM 5281 O O . THR C 3 74 ? 233.724 257.175 184.375 1.00 329.63 74 THR C O 1
ATOM 5285 N N . ILE C 3 75 ? 235.373 258.716 184.424 1.00 337.33 75 ILE C N 1
ATOM 5286 C CA . ILE C 3 75 ? 235.649 258.690 182.994 1.00 337.33 75 ILE C CA 1
ATOM 5287 C C . ILE C 3 75 ? 237.145 258.508 182.808 1.00 337.33 75 ILE C C 1
ATOM 5288 O O . ILE C 3 75 ? 237.929 259.395 183.163 1.00 337.33 75 ILE C O 1
ATOM 5293 N N . SER C 3 76 ? 237.538 257.370 182.253 1.00 339.44 76 SER C N 1
ATOM 5294 C CA . SER C 3 76 ? 238.811 257.258 181.563 1.00 339.44 76 SER C CA 1
ATOM 5295 C C . SER C 3 76 ? 238.560 257.576 180.098 1.00 339.44 76 SER C C 1
ATOM 5296 O O . SER C 3 76 ? 237.448 257.360 179.599 1.00 339.44 76 SER C O 1
ATOM 5299 N N . SER C 3 77 ? 239.594 258.102 179.431 1.00 342.04 77 SER C N 1
ATOM 5300 C CA . SER C 3 77 ? 239.561 258.548 178.034 1.00 342.04 77 SER C CA 1
ATOM 5301 C C . SER C 3 77 ? 238.502 259.638 177.825 1.00 342.04 77 SER C C 1
ATOM 5302 O O . SER C 3 77 ? 237.490 259.445 177.151 1.00 342.04 77 SER C O 1
ATOM 5305 N N . LEU C 3 78 ? 238.762 260.788 178.455 1.00 344.99 78 LEU C N 1
ATOM 5306 C CA . LEU C 3 78 ? 237.953 261.982 178.225 1.00 344.99 78 LEU C CA 1
ATOM 5307 C C . LEU C 3 78 ? 238.050 262.428 176.769 1.00 344.99 78 LEU C C 1
ATOM 5308 O O . LEU C 3 78 ? 239.103 262.325 176.136 1.00 344.99 78 LEU C O 1
ATOM 5313 N N . GLN C 3 79 ? 236.938 262.926 176.248 1.00 349.83 79 GLN C N 1
ATOM 5314 C CA . GLN C 3 79 ? 236.748 263.306 174.858 1.00 349.83 79 GLN C CA 1
ATOM 5315 C C . GLN C 3 79 ? 236.205 264.735 174.868 1.00 349.83 79 GLN C C 1
ATOM 5316 O O . GLN C 3 79 ? 235.633 265.161 175.873 1.00 349.83 79 GLN C O 1
ATOM 5322 N N . PRO C 3 80 ? 236.432 265.528 173.800 1.00 353.38 80 PRO C N 1
ATOM 5323 C CA . PRO C 3 80 ? 236.031 266.953 173.872 1.00 353.38 80 PRO C CA 1
ATOM 5324 C C . PRO C 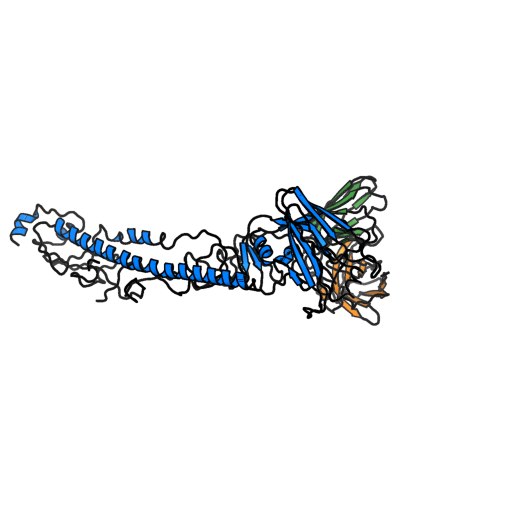3 80 ? 234.535 267.238 173.977 1.00 353.38 80 PRO C C 1
ATOM 5325 O O . PRO C 3 80 ? 234.174 268.357 174.362 1.00 353.38 80 PRO C O 1
ATOM 5329 N N . GLU C 3 81 ? 233.646 266.293 173.651 1.00 354.05 81 GLU C N 1
ATOM 5330 C CA . GLU C 3 81 ? 232.232 266.594 173.859 1.00 354.05 81 GLU C CA 1
ATOM 5331 C C . GLU C 3 81 ? 231.783 266.350 175.292 1.00 354.05 81 GLU C C 1
ATOM 5332 O O . GLU C 3 81 ? 230.632 266.651 175.621 1.00 354.05 81 GLU C O 1
ATOM 5338 N N . ASP C 3 82 ? 232.666 265.859 176.160 1.00 353.13 82 ASP C N 1
ATOM 5339 C CA . ASP C 3 82 ? 232.330 265.485 177.530 1.00 353.13 82 ASP C CA 1
ATOM 5340 C C . ASP C 3 82 ? 232.225 266.696 178.461 1.00 353.13 82 ASP C C 1
ATOM 5341 O O . ASP C 3 82 ? 232.205 266.527 179.683 1.00 353.13 82 ASP C O 1
ATOM 5346 N N . ILE C 3 83 ? 232.159 267.906 177.910 1.00 359.37 83 ILE C N 1
ATOM 5347 C CA . ILE C 3 83 ? 231.996 269.139 178.672 1.00 359.37 83 ILE C CA 1
ATOM 5348 C C . ILE C 3 83 ? 230.543 269.219 179.118 1.00 359.37 83 ILE C C 1
ATOM 5349 O O . ILE C 3 83 ? 229.652 269.428 178.290 1.00 359.37 83 ILE C O 1
ATOM 5354 N N . ALA C 3 84 ? 230.298 269.083 180.417 1.00 355.52 84 ALA C N 1
ATOM 5355 C CA . ALA C 3 84 ? 228.925 268.973 180.891 1.00 355.52 84 ALA C CA 1
ATOM 5356 C C . ALA C 3 84 ? 228.851 269.313 182.374 1.00 355.52 84 ALA C C 1
ATOM 5357 O O . ALA C 3 84 ? 229.859 269.594 183.029 1.00 355.52 84 ALA C O 1
ATOM 5359 N N . THR C 3 85 ? 227.626 269.289 182.887 1.00 352.43 85 THR C N 1
ATOM 5360 C CA . THR C 3 85 ? 227.341 269.343 184.312 1.00 352.43 85 THR C CA 1
ATOM 5361 C C . THR C 3 85 ? 226.576 268.090 184.704 1.00 352.43 85 THR C C 1
ATOM 5362 O O . THR C 3 85 ? 225.406 267.925 184.348 1.00 352.43 85 THR C O 1
ATOM 5366 N N . TYR C 3 86 ? 227.239 267.205 185.435 1.00 350.64 86 TYR C N 1
ATOM 5367 C CA . TYR C 3 86 ? 226.732 265.860 185.657 1.00 350.64 86 TYR C CA 1
ATOM 5368 C C . TYR C 3 86 ? 225.865 265.833 186.904 1.00 350.64 86 TYR C C 1
ATOM 5369 O O . TYR C 3 86 ? 226.380 265.791 188.024 1.00 350.64 86 TYR C O 1
ATOM 5378 N N . TYR C 3 87 ? 224.550 265.847 186.698 1.00 344.82 87 TYR C N 1
ATOM 5379 C CA . TYR C 3 87 ? 223.579 265.938 187.778 1.00 344.82 87 TYR C CA 1
ATOM 5380 C C . TYR C 3 87 ? 223.176 264.549 188.225 1.00 344.82 87 TYR C C 1
ATOM 5381 O O . TYR C 3 87 ? 223.080 263.631 187.410 1.00 344.82 87 TYR C O 1
ATOM 5390 N N . CYS C 3 88 ? 222.909 264.413 189.517 1.00 336.83 88 CYS C N 1
ATOM 5391 C CA . CYS C 3 88 ? 222.604 263.134 190.133 1.00 336.83 88 CYS C CA 1
ATOM 5392 C C . CYS C 3 88 ? 221.316 263.227 190.941 1.00 336.83 88 CYS C C 1
ATOM 5393 O O . CYS C 3 88 ? 221.044 264.258 191.564 1.00 336.83 88 CYS C O 1
ATOM 5396 N N . GLN C 3 89 ? 220.538 262.137 190.939 1.00 315.66 89 GLN C N 1
ATOM 5397 C CA . GLN C 3 89 ? 219.162 262.101 191.423 1.00 315.66 89 GLN C CA 1
ATOM 5398 C C . GLN C 3 89 ? 218.999 261.113 192.566 1.00 315.66 89 GLN C C 1
ATOM 5399 O O . GLN C 3 89 ? 219.321 259.935 192.427 1.00 315.66 89 GLN C O 1
ATOM 5405 N N . GLN C 3 90 ? 218.468 261.597 193.681 1.00 308.54 90 GLN C N 1
ATOM 5406 C CA . GLN C 3 90 ? 218.035 260.756 194.785 1.00 308.54 90 GLN C CA 1
ATOM 5407 C C . GLN C 3 90 ? 216.683 260.142 194.456 1.00 308.54 90 GLN C C 1
ATOM 5408 O O . GLN C 3 90 ? 215.782 260.817 193.956 1.00 308.54 90 GLN C O 1
ATOM 5414 N N . GLY C 3 91 ? 216.537 258.855 194.758 1.00 277.59 91 GLY C N 1
ATOM 5415 C CA . GLY C 3 91 ? 215.327 258.146 194.387 1.00 277.59 91 GLY C CA 1
ATOM 5416 C C . GLY C 3 91 ? 214.803 257.148 195.398 1.00 277.59 91 GLY C C 1
ATOM 5417 O O . GLY C 3 91 ? 214.089 256.210 195.033 1.00 277.59 91 GLY C O 1
ATOM 5418 N N . GLN C 3 92 ? 215.140 257.334 196.671 1.00 258.31 92 GLN C N 1
ATOM 5419 C CA . GLN C 3 92 ? 214.577 256.484 197.712 1.00 258.31 92 GLN C CA 1
ATOM 5420 C C . GLN C 3 92 ? 213.184 256.956 198.110 1.00 258.31 92 GLN C C 1
ATOM 5421 O O . GLN C 3 92 ? 212.218 256.187 198.049 1.00 258.31 92 GLN C O 1
ATOM 5427 N N . THR C 3 93 ? 213.054 258.222 198.503 1.00 301.26 93 THR C N 1
ATOM 5428 C CA . THR C 3 93 ? 211.861 258.677 199.204 1.00 301.26 93 THR C CA 1
ATOM 5429 C C . THR C 3 93 ? 211.103 259.711 198.391 1.00 301.26 93 THR C C 1
ATOM 5430 O O . THR C 3 93 ? 211.461 260.025 197.252 1.00 301.26 93 THR C O 1
ATOM 5434 N N . TYR C 3 94 ? 210.034 260.219 198.996 1.00 320.60 94 TYR C N 1
ATOM 5435 C CA . TYR C 3 94 ? 209.425 261.448 198.533 1.00 320.60 94 TYR C CA 1
ATOM 5436 C C . TYR C 3 94 ? 209.680 262.556 199.556 1.00 320.60 94 TYR C C 1
ATOM 5437 O O . TYR C 3 94 ? 209.573 262.331 200.764 1.00 320.60 94 TYR C O 1
ATOM 5446 N N . PRO C 3 95 ? 210.035 263.767 199.100 1.00 332.01 95 PRO C N 1
ATOM 5447 C CA . PRO C 3 95 ? 210.155 264.205 197.709 1.00 332.01 95 PRO C CA 1
ATOM 5448 C C . PRO C 3 95 ? 211.489 263.828 197.079 1.00 332.01 95 PRO C C 1
ATOM 5449 O O . PRO C 3 95 ? 212.446 263.519 197.785 1.00 332.01 95 PRO C O 1
ATOM 5453 N N . PHE C 3 96 ? 211.530 263.845 195.751 1.00 330.55 96 PHE C N 1
ATOM 5454 C CA . PHE C 3 96 ? 212.790 263.730 195.032 1.00 330.55 96 PHE C CA 1
ATOM 5455 C C . PHE C 3 96 ? 213.658 264.944 195.320 1.00 330.55 96 PHE C C 1
ATOM 5456 O O . PHE C 3 96 ? 213.158 266.009 195.691 1.00 330.55 96 PHE C O 1
ATOM 5464 N N . THR C 3 97 ? 214.958 264.789 195.138 1.00 335.34 97 THR C N 1
ATOM 5465 C CA . THR C 3 97 ? 215.896 265.898 195.156 1.00 335.34 97 THR C CA 1
ATOM 5466 C C . THR C 3 97 ? 216.912 265.720 194.039 1.00 335.34 97 THR C C 1
ATOM 5467 O O . THR C 3 97 ? 217.199 264.594 193.618 1.00 335.34 97 THR C O 1
ATOM 5471 N N . PHE C 3 98 ? 217.429 266.835 193.548 1.00 338.82 98 PHE C N 1
ATOM 5472 C CA . PHE C 3 98 ? 218.609 266.874 192.704 1.00 338.82 98 PHE C CA 1
ATOM 5473 C C . PHE C 3 98 ? 219.756 267.509 193.480 1.00 338.82 98 PHE C C 1
ATOM 5474 O O . PHE C 3 98 ? 219.643 267.807 194.671 1.00 338.82 98 PHE C O 1
ATOM 5482 N N . GLY C 3 99 ? 220.873 267.714 192.789 1.00 350.04 99 GLY C N 1
ATOM 5483 C CA . GLY C 3 99 ? 222.048 268.288 193.407 1.00 350.04 99 GLY C CA 1
ATOM 5484 C C . GLY C 3 99 ? 222.540 269.534 192.693 1.00 350.04 99 GLY C C 1
ATOM 5485 O O . GLY C 3 99 ? 221.993 269.974 191.680 1.00 350.04 99 GLY C O 1
ATOM 5486 N N . GLY C 3 100 ? 223.619 270.103 193.238 1.00 354.60 100 GLY C N 1
ATOM 5487 C CA . GLY C 3 100 ? 224.128 271.367 192.735 1.00 354.60 100 GLY C CA 1
ATOM 5488 C C . GLY C 3 100 ? 224.823 271.271 191.393 1.00 354.60 100 GLY C C 1
ATOM 5489 O O . GLY C 3 100 ? 224.748 272.215 190.601 1.00 354.60 100 GLY C O 1
ATOM 5490 N N . GLY C 3 101 ? 225.482 270.151 191.115 1.00 359.48 101 GLY C N 1
ATOM 5491 C CA . GLY C 3 101 ? 226.168 269.987 189.850 1.00 359.48 101 GLY C CA 1
ATOM 5492 C C . GLY C 3 101 ? 227.671 270.116 189.951 1.00 359.48 101 GLY C C 1
ATOM 5493 O O . GLY C 3 101 ? 228.228 270.210 191.050 1.00 359.48 101 GLY C O 1
ATOM 5494 N N . THR C 3 102 ? 228.336 270.112 188.801 1.00 363.65 102 THR C N 1
ATOM 5495 C CA . THR C 3 102 ? 229.784 270.218 188.720 1.00 363.65 102 THR C CA 1
ATOM 5496 C C . THR C 3 102 ? 230.165 270.777 187.359 1.00 363.65 102 THR C C 1
ATOM 5497 O O . THR C 3 102 ? 229.375 270.714 186.418 1.00 363.65 102 THR C O 1
ATOM 5501 N N . LYS C 3 103 ? 231.354 271.347 187.249 1.00 367.66 103 LYS C N 1
ATOM 5502 C CA . LYS C 3 103 ? 231.788 271.885 185.969 1.00 367.66 103 LYS C CA 1
ATOM 5503 C C . LYS C 3 103 ? 233.062 271.195 185.501 1.00 367.66 103 LYS C C 1
ATOM 5504 O O . LYS C 3 103 ? 234.054 271.141 186.234 1.00 367.66 103 LYS C O 1
ATOM 5510 N N . LEU C 3 104 ? 233.021 270.674 184.276 1.00 365.07 104 LEU C N 1
ATOM 5511 C CA . LEU C 3 104 ? 234.099 269.898 183.671 1.00 365.07 104 LEU C CA 1
ATOM 5512 C C . LEU C 3 104 ? 234.541 270.553 182.372 1.00 365.07 104 LEU C C 1
ATOM 5513 O O . LEU C 3 104 ? 233.761 270.623 181.417 1.00 365.07 104 LEU C O 1
ATOM 5518 N N . GLU C 3 105 ? 235.795 271.007 182.332 1.00 369.90 105 GLU C N 1
ATOM 5519 C CA . GLU C 3 105 ? 236.310 271.788 181.217 1.00 369.90 105 GLU C CA 1
ATOM 5520 C C . GLU C 3 105 ? 237.481 271.070 180.558 1.00 369.90 105 GLU C C 1
ATOM 5521 O O . GLU C 3 105 ? 238.136 270.216 181.160 1.00 369.90 105 GLU C O 1
ATOM 5527 N N . ILE C 3 106 ? 237.737 271.436 179.304 1.00 372.20 106 ILE C N 1
ATOM 5528 C CA . ILE C 3 106 ? 238.988 271.084 178.640 1.00 372.20 106 ILE C CA 1
ATOM 5529 C C . ILE C 3 106 ? 240.064 272.045 179.125 1.00 372.20 106 ILE C C 1
ATOM 5530 O O . ILE C 3 106 ? 239.949 273.263 178.952 1.00 372.20 106 ILE C O 1
ATOM 5535 N N . LYS C 3 107 ? 241.101 271.504 179.753 1.00 373.41 107 LYS C N 1
ATOM 5536 C CA . LYS C 3 107 ? 242.228 272.313 180.179 1.00 373.41 107 LYS C CA 1
ATOM 5537 C C . LYS C 3 107 ? 243.273 272.320 179.075 1.00 373.41 107 LYS C C 1
ATOM 5538 O O . LYS C 3 107 ? 243.762 271.262 178.664 1.00 373.41 107 LYS C O 1
#

Organism: NCBI:txid2026012

B-factor: mean 157.69, std 114.48, range [42.73, 373.41]